Protein AF-A0A6A4H9N9-F1 (afdb_monomer_lite)

Radius of gyration: 48.62 Å; chains: 1; bounding box: 112×79×121 Å

Foldseek 3Di:
DLVVVQVVQAFPFDDPPVSVVVNVVCLQVVLVVVLVVLLVLLVLLLLLLLLLLVQVDDDPPVVNCLSPDDLDPVSLVVVVPPPPDDPSCVVSSVSSVLSVVSVCVSVVVPCLKDWFFRDWDWDWDWDQDFDLLPDDLVCLVVCCVPPDDDDDDDDDDDPDDPDDDPPPDLWPKAWFKAKDWDFPQPDPVCNFFTWIKIKIKGWAFDKCVVVVVPVPSPDDDDCVVTDIDIDMDIAFDFDKDWDWDQDPNDIDIFIDTPDTDGGDRLGDDPCQPPPDDSVNSNSSVVVSLSVVLCQARHFTWIQGVVVLDIDTGSYNVCVALQKDKDWDFDFDDDPPDDTDTHIMITIHTRVVCVRDSVVVSVRVSRVSVVVVSVPRNGIDTDTDTDRDPIIGIHRDPVVVCVSVVVSVVVSVVSSVSSVVSCVVVVHRSDPDPVVVVVSCVPRPVNVVCVVPVPPDPPPPQDQDDDPDDDDDGDRDDDDD

Sequence (480 aa):
MNHVVFSRIDGELTGSHTSQFWISTLKNVFPSAVVLELLVVLKCCLSQVALYRIRLGSYPISLVSLMTSEPSFRGTLSMLFKSSMRASILWFVLLAAITQAVTLTSIFIPGTLTVNQSPTVTTSLYIPTIDFNTVDPTTSSLITEDIWPSGGTNTTDSLLAFPLNSTDLPLNEYFFYNSSYAFTTPDENNPNVSLSTLDVIYMEGFNTTPAEALSLFSQYPDPTQYNPLGTHCE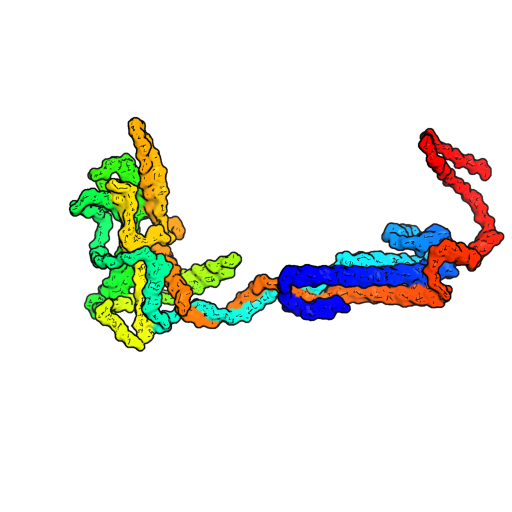YQNATYEATTIFSNNTQSSSTRVMQMTGSLPIGHDADGPHAGTNTTNMTLAFRSIAQAFSELLSGNAFFQANVSGLVTDSTQALNTPLFSLTSAIQNTTEPGESVTMNSVFFFGLSPSLAGNLSPGVQSLLGNVTLAFVSQQMGSTLANVTMTPNSTQYQYRARKLGLIYGIVFGVSLVLVLYGLMCLWKNGSTAVFDLEHIVEMTSASKGLHESAVHPRFGSTPVKGVMFSDRVFTSAVKLDVNR

Structure (mmCIF, N/CA/C/O backbone):
data_AF-A0A6A4H9N9-F1
#
_entry.id   AF-A0A6A4H9N9-F1
#
loop_
_atom_site.group_PDB
_atom_site.id
_atom_site.type_symbol
_atom_site.label_atom_id
_atom_site.label_alt_id
_atom_site.label_comp_id
_atom_site.label_asym_id
_atom_site.label_entity_id
_atom_site.label_seq_id
_atom_site.pdbx_PDB_ins_code
_atom_site.Cartn_x
_atom_site.Cartn_y
_atom_site.Cartn_z
_atom_site.occupancy
_atom_site.B_iso_or_equiv
_atom_site.auth_seq_id
_atom_site.auth_comp_id
_atom_site.auth_asym_id
_atom_site.auth_atom_id
_atom_site.pdbx_PDB_model_num
ATOM 1 N N . MET A 1 1 ? 19.222 -5.655 -33.738 1.00 65.75 1 MET A N 1
ATOM 2 C CA . MET A 1 1 ? 19.316 -6.442 -32.488 1.00 65.75 1 MET A CA 1
ATOM 3 C C . MET A 1 1 ? 18.515 -5.815 -31.342 1.00 65.75 1 MET A C 1
ATOM 5 O O . MET A 1 1 ? 17.566 -6.453 -30.912 1.00 65.75 1 MET A O 1
ATOM 9 N N . ASN A 1 2 ? 18.771 -4.560 -30.932 1.00 73.75 2 ASN A N 1
ATOM 10 C CA . ASN A 1 2 ? 18.001 -3.888 -29.858 1.00 73.75 2 ASN A CA 1
ATOM 11 C C . ASN A 1 2 ? 16.471 -3.903 -30.044 1.00 73.75 2 ASN A C 1
ATOM 13 O O . ASN A 1 2 ? 15.745 -4.137 -29.089 1.00 73.75 2 ASN A O 1
ATOM 17 N N . HIS A 1 3 ? 15.966 -3.724 -31.269 1.00 78.38 3 HIS A N 1
ATOM 18 C CA . HIS A 1 3 ? 14.525 -3.810 -31.555 1.00 78.38 3 HIS A CA 1
ATOM 19 C C . HIS A 1 3 ? 13.918 -5.176 -31.219 1.00 78.38 3 HIS A C 1
ATOM 21 O O . HIS A 1 3 ? 12.816 -5.245 -30.691 1.00 78.38 3 HIS A O 1
ATOM 27 N N . VAL A 1 4 ? 14.634 -6.257 -31.527 1.00 82.88 4 VAL A N 1
ATOM 28 C CA . VAL A 1 4 ? 14.155 -7.629 -31.311 1.00 82.88 4 VAL A CA 1
ATOM 29 C C . VAL A 1 4 ? 14.134 -7.939 -29.818 1.00 82.88 4 VAL A C 1
ATOM 31 O O . VAL A 1 4 ? 13.178 -8.520 -29.325 1.00 82.88 4 VAL A O 1
ATOM 34 N N . VAL A 1 5 ? 15.153 -7.485 -29.084 1.00 85.19 5 VAL A N 1
ATOM 35 C CA . VAL A 1 5 ? 15.208 -7.650 -27.627 1.00 85.19 5 VAL A CA 1
ATOM 36 C C . VAL A 1 5 ? 14.118 -6.818 -26.948 1.00 85.19 5 VAL A C 1
ATOM 38 O O . VAL A 1 5 ? 13.374 -7.354 -26.140 1.00 85.19 5 VAL A O 1
ATOM 41 N N . PHE A 1 6 ? 13.968 -5.538 -27.309 1.00 88.00 6 PHE A N 1
ATOM 42 C CA . PHE A 1 6 ? 12.992 -4.646 -26.670 1.00 88.00 6 PHE A CA 1
ATOM 43 C C . PHE A 1 6 ? 11.538 -4.951 -27.022 1.00 88.00 6 PHE A C 1
ATOM 45 O O . PHE A 1 6 ? 10.676 -4.763 -26.177 1.00 88.00 6 PHE A O 1
ATOM 52 N N . SER A 1 7 ? 11.260 -5.442 -28.231 1.00 87.94 7 SER A N 1
ATOM 53 C CA . SER A 1 7 ? 9.914 -5.922 -28.577 1.00 87.94 7 SER A CA 1
ATOM 54 C C . SER A 1 7 ? 9.555 -7.217 -27.856 1.00 87.94 7 SER A C 1
ATOM 56 O O . SER A 1 7 ? 8.387 -7.435 -27.568 1.00 87.94 7 SER A O 1
ATOM 58 N N . ARG A 1 8 ? 10.543 -8.062 -27.534 1.00 90.44 8 ARG A N 1
ATOM 59 C CA . ARG A 1 8 ? 10.309 -9.308 -26.797 1.00 90.44 8 ARG A CA 1
ATOM 60 C C . ARG A 1 8 ? 9.951 -9.074 -25.329 1.00 90.44 8 ARG A C 1
ATOM 62 O O . ARG A 1 8 ? 9.201 -9.867 -24.784 1.00 90.44 8 ARG A O 1
ATOM 69 N N . ILE A 1 9 ? 10.471 -8.006 -24.726 1.00 90.62 9 ILE A N 1
ATOM 70 C CA . ILE A 1 9 ? 10.197 -7.630 -23.328 1.00 90.62 9 ILE A CA 1
ATOM 71 C C . ILE A 1 9 ? 9.062 -6.600 -23.192 1.00 90.62 9 ILE A C 1
ATOM 73 O O . ILE A 1 9 ? 8.818 -6.099 -22.099 1.00 90.62 9 ILE A O 1
ATOM 77 N N . ASP A 1 10 ? 8.405 -6.213 -24.289 1.00 91.62 10 ASP A N 1
ATOM 78 C CA . ASP A 1 10 ? 7.297 -5.254 -24.243 1.00 91.62 10 ASP A CA 1
ATOM 79 C C . ASP A 1 10 ? 6.091 -5.871 -23.528 1.00 91.62 10 ASP A C 1
ATOM 81 O O . ASP A 1 10 ? 5.635 -6.955 -23.888 1.00 91.62 10 ASP A O 1
ATOM 85 N N . GLY A 1 11 ? 5.588 -5.191 -22.499 1.00 87.75 11 GLY A N 1
ATOM 86 C CA . GLY A 1 11 ? 4.530 -5.701 -21.628 1.00 87.75 11 GLY A CA 1
ATOM 87 C C . GLY A 1 11 ? 5.000 -6.682 -20.549 1.00 87.75 11 GLY A C 1
ATOM 88 O O . GLY A 1 11 ? 4.191 -7.069 -19.708 1.00 87.75 11 GLY A O 1
ATOM 89 N N . GLU A 1 12 ? 6.283 -7.059 -20.510 1.00 89.38 12 GLU A N 1
ATOM 90 C CA . GLU A 1 12 ? 6.807 -7.833 -19.384 1.00 89.38 12 GLU A CA 1
ATOM 91 C C . GLU A 1 12 ? 6.913 -6.954 -18.131 1.00 89.38 12 GLU A C 1
ATOM 93 O O . GLU A 1 12 ? 7.288 -5.772 -18.180 1.00 89.38 12 GLU A O 1
ATOM 98 N N . LEU A 1 13 ? 6.590 -7.554 -16.983 1.00 88.62 13 LEU A N 1
ATOM 99 C CA . LEU A 1 13 ? 6.787 -6.936 -15.679 1.00 88.62 13 LEU A CA 1
ATOM 100 C C . LEU A 1 13 ? 8.275 -6.648 -15.485 1.00 88.62 13 LEU A C 1
ATOM 102 O O . LEU A 1 13 ? 9.133 -7.486 -15.769 1.00 88.62 13 LEU A O 1
ATOM 106 N N . THR A 1 14 ? 8.595 -5.466 -14.968 1.00 84.69 14 THR A N 1
ATOM 107 C CA . THR A 1 14 ? 9.960 -5.159 -14.548 1.00 84.69 14 THR A CA 1
ATOM 108 C C . THR A 1 14 ? 10.334 -6.128 -13.437 1.00 84.69 14 THR A C 1
ATOM 110 O O . THR A 1 14 ? 9.814 -6.023 -12.325 1.00 84.69 14 THR A O 1
ATOM 113 N N . GLY A 1 15 ? 11.204 -7.086 -13.753 1.00 78.69 15 GLY A N 1
ATOM 114 C CA . GLY A 1 15 ? 11.695 -8.070 -12.799 1.00 78.69 15 GLY A CA 1
ATOM 115 C C . GLY A 1 15 ? 12.531 -7.440 -11.682 1.00 78.69 15 GLY A C 1
ATOM 116 O O . GLY A 1 15 ? 12.547 -6.221 -11.475 1.00 78.69 15 GLY A O 1
ATOM 117 N N . SER A 1 16 ? 13.280 -8.284 -10.969 1.00 74.88 16 SER A N 1
ATOM 118 C CA . SER A 1 16 ? 14.186 -7.855 -9.897 1.00 74.88 16 SER A CA 1
ATOM 119 C C . SER A 1 16 ? 15.139 -6.739 -10.350 1.00 74.88 16 SER A C 1
ATOM 121 O O . SER A 1 16 ? 15.468 -6.629 -11.537 1.00 74.88 16 SER A O 1
ATOM 123 N N . HIS A 1 17 ? 15.635 -5.934 -9.404 1.00 73.56 17 HIS A N 1
ATOM 124 C CA . HIS A 1 17 ? 16.568 -4.824 -9.662 1.00 73.56 17 HIS A CA 1
ATOM 125 C C . HIS A 1 17 ? 17.727 -5.191 -10.611 1.00 73.56 17 HIS A C 1
ATOM 127 O O . HIS A 1 17 ? 18.136 -4.380 -11.442 1.00 73.56 17 HIS A O 1
ATOM 133 N N . THR A 1 18 ? 18.221 -6.430 -10.543 1.00 73.00 18 THR A N 1
ATOM 134 C CA . THR A 1 18 ? 19.297 -6.943 -11.400 1.00 73.00 18 THR A CA 1
ATOM 135 C C . THR A 1 18 ? 18.906 -6.986 -12.880 1.00 73.00 18 THR A C 1
ATOM 137 O O . THR A 1 18 ? 19.700 -6.600 -13.735 1.00 73.00 18 THR A O 1
ATOM 140 N N . SER A 1 19 ? 17.679 -7.406 -13.201 1.00 80.75 19 SER A N 1
ATOM 141 C CA . SER A 1 19 ? 17.185 -7.429 -14.586 1.00 80.75 19 SER A CA 1
ATOM 142 C C . SER A 1 19 ? 17.073 -6.015 -15.166 1.00 80.75 19 SER A C 1
ATOM 144 O O . SER A 1 19 ? 17.512 -5.758 -16.289 1.00 80.75 19 SER A O 1
ATOM 146 N N . GLN A 1 20 ? 16.600 -5.064 -14.355 1.00 83.44 20 GLN A N 1
ATOM 147 C CA . GLN A 1 20 ? 16.453 -3.666 -14.754 1.00 83.44 20 GLN A CA 1
ATOM 148 C C . GLN A 1 20 ? 17.805 -3.007 -15.040 1.00 83.44 20 GLN A C 1
ATOM 150 O O . GLN A 1 20 ? 17.938 -2.271 -16.022 1.00 83.44 20 GLN A O 1
ATOM 155 N N . PHE A 1 21 ? 18.822 -3.311 -14.228 1.00 86.25 21 PHE A N 1
ATOM 156 C CA . PHE A 1 21 ? 20.182 -2.816 -14.426 1.00 86.25 21 PHE A CA 1
ATOM 157 C C . PHE A 1 21 ? 20.764 -3.253 -15.775 1.00 86.25 21 PHE A C 1
ATOM 159 O O . PHE A 1 21 ? 21.259 -2.418 -16.538 1.00 86.25 21 PHE A O 1
ATOM 166 N N . TRP A 1 22 ? 20.671 -4.544 -16.106 1.00 87.19 22 TRP A N 1
ATOM 167 C CA . TRP A 1 22 ? 21.213 -5.063 -17.363 1.00 87.19 22 TRP A CA 1
ATOM 168 C C . TRP A 1 22 ? 20.462 -4.536 -18.582 1.00 87.19 22 TRP A C 1
ATOM 170 O O . TRP A 1 22 ? 21.094 -4.153 -19.566 1.00 87.19 22 TRP A O 1
ATOM 180 N N . ILE A 1 23 ? 19.134 -4.430 -18.503 1.00 85.81 23 ILE A N 1
ATOM 181 C CA . ILE A 1 23 ? 18.314 -3.863 -19.582 1.00 85.81 23 ILE A CA 1
ATOM 182 C C . ILE A 1 23 ? 18.667 -2.385 -19.814 1.00 85.81 23 ILE A C 1
ATOM 184 O O . ILE A 1 23 ? 18.830 -1.958 -20.960 1.00 85.81 23 ILE A O 1
ATOM 188 N N . SER A 1 24 ? 18.859 -1.610 -18.742 1.00 83.88 24 SER A N 1
ATOM 189 C CA . SER A 1 24 ? 19.297 -0.211 -18.827 1.00 83.88 24 SER A CA 1
ATOM 190 C C . SER A 1 24 ? 20.710 -0.080 -19.408 1.00 83.88 24 SER A C 1
ATOM 192 O O . SER A 1 24 ? 20.963 0.758 -20.273 1.00 83.88 24 SER A O 1
ATOM 194 N N . THR A 1 25 ? 21.625 -0.960 -19.001 1.00 85.69 25 THR A N 1
ATOM 195 C CA . THR A 1 25 ? 23.009 -0.966 -19.493 1.00 85.69 25 THR A CA 1
ATOM 196 C C . THR A 1 25 ? 23.066 -1.304 -20.984 1.00 85.69 25 THR A C 1
ATOM 198 O O . THR A 1 25 ? 23.656 -0.559 -21.769 1.00 85.69 25 THR A O 1
ATOM 201 N N . LEU A 1 26 ? 22.386 -2.373 -21.415 1.00 83.94 26 LEU A N 1
ATOM 202 C CA . LEU A 1 26 ? 22.325 -2.789 -22.822 1.00 83.94 26 LEU A CA 1
ATOM 203 C C . LEU A 1 26 ? 21.722 -1.708 -23.727 1.00 83.94 26 LEU A C 1
ATOM 205 O O . LEU A 1 26 ? 22.189 -1.502 -24.852 1.00 83.94 26 LEU A O 1
ATOM 209 N N . LYS A 1 27 ? 20.731 -0.967 -23.219 1.00 81.88 27 LYS A N 1
ATOM 210 C CA . LYS A 1 27 ? 20.112 0.165 -23.917 1.00 81.88 27 LYS A CA 1
ATOM 211 C C . LYS A 1 27 ? 21.098 1.284 -24.252 1.00 81.88 27 LYS A C 1
ATOM 213 O O . LYS A 1 27 ? 20.899 1.935 -25.273 1.00 81.88 27 LYS A O 1
ATOM 218 N N . ASN A 1 28 ? 22.159 1.465 -23.468 1.00 83.62 28 ASN A N 1
ATOM 219 C CA . ASN A 1 28 ? 23.146 2.528 -23.677 1.00 83.62 28 ASN A CA 1
ATOM 220 C C . ASN A 1 28 ? 24.393 2.042 -24.433 1.00 83.62 28 ASN A C 1
ATOM 222 O O . ASN A 1 28 ? 24.915 2.754 -25.293 1.00 83.62 28 ASN A O 1
ATOM 226 N N . VAL A 1 29 ? 24.859 0.821 -24.155 1.00 85.81 29 VAL A N 1
ATOM 227 C CA . VAL A 1 29 ? 26.098 0.284 -24.745 1.00 85.81 29 VAL A CA 1
ATOM 228 C C . VAL A 1 29 ? 25.936 0.012 -26.241 1.00 85.81 29 VAL A C 1
ATOM 230 O O . VAL A 1 29 ? 26.771 0.438 -27.037 1.00 85.81 29 VAL A O 1
ATOM 233 N N . PHE A 1 30 ? 24.851 -0.655 -26.648 1.00 83.56 30 PHE A N 1
ATOM 234 C CA . PHE A 1 30 ? 24.692 -1.080 -28.041 1.00 83.56 30 PHE A CA 1
ATOM 235 C C . PHE A 1 30 ? 24.594 0.100 -29.025 1.00 83.56 30 PHE A C 1
ATOM 237 O O . PHE A 1 30 ? 25.316 0.098 -30.022 1.00 83.56 30 PHE A O 1
ATOM 244 N N . PRO A 1 31 ? 23.783 1.148 -28.772 1.00 82.12 31 PRO A N 1
ATOM 245 C CA . PRO A 1 31 ? 23.776 2.308 -29.654 1.00 82.12 31 PRO A CA 1
ATOM 246 C C . PRO A 1 31 ? 25.109 3.049 -29.695 1.00 82.12 31 PRO A C 1
ATOM 248 O O . PRO A 1 31 ? 25.489 3.537 -30.753 1.00 82.12 31 PRO A O 1
ATOM 251 N N . SER A 1 32 ? 25.836 3.101 -28.577 1.00 84.81 32 SER A N 1
ATOM 252 C CA . SER A 1 32 ? 27.155 3.737 -28.528 1.00 84.81 32 SER A CA 1
ATOM 253 C C . SER A 1 32 ? 28.155 3.027 -29.444 1.00 84.81 32 SER A C 1
ATOM 255 O O . SER A 1 32 ? 28.879 3.693 -30.180 1.00 84.81 32 SER A O 1
ATOM 257 N N . ALA A 1 33 ? 28.145 1.690 -29.466 1.00 88.00 33 ALA A N 1
ATOM 258 C CA . ALA A 1 33 ? 28.975 0.902 -30.377 1.00 88.00 33 ALA A CA 1
ATOM 259 C C . ALA A 1 33 ? 28.616 1.158 -31.852 1.00 88.00 33 ALA A C 1
ATOM 261 O O . ALA A 1 33 ? 29.497 1.434 -32.662 1.00 88.00 33 ALA A O 1
ATOM 262 N N . VAL A 1 34 ? 27.322 1.164 -32.191 1.00 86.00 34 VAL A N 1
ATOM 263 C CA . VAL A 1 34 ? 26.857 1.439 -33.565 1.00 86.00 34 VAL A CA 1
ATOM 264 C C . VAL A 1 34 ? 27.219 2.858 -34.011 1.00 86.00 34 VAL A C 1
ATOM 266 O O . VAL A 1 34 ? 27.652 3.061 -35.143 1.00 86.00 34 VAL A O 1
ATOM 269 N N . VAL A 1 35 ? 27.069 3.853 -33.132 1.00 87.00 35 VAL A N 1
ATOM 270 C CA . VAL A 1 35 ? 27.460 5.241 -33.421 1.00 87.00 35 VAL A CA 1
ATOM 271 C C . VAL A 1 35 ? 28.970 5.346 -33.631 1.00 87.00 35 VAL A C 1
ATOM 273 O O . VAL A 1 35 ? 29.395 6.052 -34.542 1.00 87.00 35 VAL A O 1
ATOM 276 N N . LEU A 1 36 ? 29.779 4.632 -32.842 1.00 88.94 36 LEU A N 1
ATOM 277 C CA . LEU A 1 36 ? 31.233 4.588 -33.005 1.00 88.94 36 LEU A CA 1
ATOM 278 C C . LEU A 1 36 ? 31.627 4.009 -34.373 1.00 88.94 36 LEU A C 1
ATOM 280 O O . LEU A 1 36 ? 32.408 4.629 -35.092 1.00 88.94 36 LEU A O 1
ATOM 284 N N . GLU A 1 37 ? 31.056 2.867 -34.762 1.00 90.44 37 GLU A N 1
ATOM 285 C CA . GLU A 1 37 ? 31.298 2.259 -36.077 1.00 90.44 37 GLU A CA 1
ATOM 286 C C . GLU A 1 37 ? 30.884 3.195 -37.219 1.00 90.44 37 GLU A C 1
ATOM 288 O O . GLU A 1 37 ? 31.652 3.430 -38.156 1.00 90.44 37 GLU A O 1
ATOM 293 N N . LEU A 1 38 ? 29.697 3.799 -37.116 1.00 89.12 38 LEU A N 1
ATOM 294 C CA . LEU A 1 38 ? 29.191 4.740 -38.111 1.00 89.12 38 LEU A CA 1
ATOM 295 C C . LEU A 1 38 ? 30.097 5.971 -38.242 1.00 89.12 38 LEU A C 1
ATOM 297 O O . LEU A 1 38 ? 30.349 6.446 -39.348 1.00 89.12 38 LEU A O 1
ATOM 301 N N . LEU A 1 39 ? 30.620 6.471 -37.124 1.00 88.31 39 LEU A N 1
ATOM 302 C CA . LEU A 1 39 ? 31.537 7.606 -37.081 1.00 88.31 39 LEU A CA 1
ATOM 303 C C . LEU A 1 39 ? 32.860 7.283 -37.778 1.00 88.31 39 LEU A C 1
ATOM 305 O O . LEU A 1 39 ? 33.341 8.106 -38.558 1.00 88.31 39 LEU A O 1
ATOM 309 N N . VAL A 1 40 ? 33.423 6.092 -37.553 1.00 90.69 40 VAL A N 1
ATOM 310 C CA . VAL A 1 40 ? 34.634 5.633 -38.253 1.00 90.69 40 VAL A CA 1
ATOM 311 C C . VAL A 1 40 ? 34.400 5.623 -39.765 1.00 90.69 40 VAL A C 1
ATOM 313 O O . VAL A 1 40 ? 35.173 6.224 -40.512 1.00 90.69 40 VAL A O 1
ATOM 316 N N . VAL A 1 41 ? 33.289 5.036 -40.220 1.00 91.25 41 VAL A N 1
ATOM 317 C CA . VAL A 1 41 ? 32.941 4.977 -41.648 1.00 91.25 41 VAL A CA 1
ATOM 318 C C . VAL A 1 41 ? 32.738 6.375 -42.242 1.00 91.25 41 VAL A C 1
ATOM 320 O O . VAL A 1 41 ? 33.252 6.672 -43.324 1.00 91.25 41 VAL A O 1
ATOM 323 N N . LEU A 1 42 ? 32.025 7.262 -41.541 1.00 88.69 42 LEU A N 1
ATOM 324 C CA . LEU A 1 42 ? 31.789 8.635 -41.992 1.00 88.69 42 LEU A CA 1
ATOM 325 C C . LEU A 1 42 ? 33.084 9.448 -42.065 1.00 88.69 42 LEU A C 1
ATOM 327 O O . LEU A 1 42 ? 33.268 10.191 -43.029 1.00 88.69 42 LEU A O 1
ATOM 331 N N . LYS A 1 43 ? 34.010 9.269 -41.113 1.00 88.81 43 LYS A N 1
ATOM 332 C CA . LYS A 1 43 ? 35.347 9.881 -41.163 1.00 88.81 43 LYS A CA 1
ATOM 333 C C . LYS A 1 43 ? 36.122 9.413 -42.393 1.00 88.81 43 LYS A C 1
ATOM 335 O O . LYS A 1 43 ? 36.651 10.249 -43.121 1.00 88.81 43 LYS A O 1
ATOM 340 N N . CYS A 1 44 ? 36.128 8.110 -42.682 1.00 89.50 44 CYS A N 1
ATOM 341 C CA . CYS A 1 44 ? 36.752 7.585 -43.897 1.00 89.50 44 CYS A CA 1
ATOM 342 C C . CYS A 1 44 ? 36.134 8.201 -45.163 1.00 89.50 44 CYS A C 1
ATOM 344 O O . CYS A 1 44 ? 36.866 8.624 -46.057 1.00 89.50 44 CYS A O 1
ATOM 346 N N . CYS A 1 45 ? 34.804 8.313 -45.227 1.00 90.00 45 CYS A N 1
ATOM 347 C CA . CYS A 1 45 ? 34.113 8.942 -46.354 1.00 90.00 45 CYS A CA 1
ATOM 348 C C . CYS A 1 45 ? 34.482 10.426 -46.496 1.00 90.00 45 CYS A C 1
ATOM 350 O O . CYS A 1 45 ? 34.773 10.876 -47.603 1.00 90.00 45 CYS A O 1
ATOM 352 N N . LEU A 1 46 ? 34.524 11.177 -45.391 1.00 88.69 46 LEU A N 1
ATOM 353 C CA . LEU A 1 46 ? 34.906 12.590 -45.376 1.00 88.69 46 LEU A CA 1
ATOM 354 C C . LEU A 1 46 ? 36.318 12.794 -45.941 1.00 88.69 46 LEU A C 1
ATOM 356 O O . LEU A 1 46 ? 36.510 13.676 -46.778 1.00 88.69 46 LEU A O 1
ATOM 360 N N . SER A 1 47 ? 37.268 11.930 -45.571 1.00 89.88 47 SER A N 1
ATOM 361 C CA . SER A 1 47 ? 38.630 11.931 -46.116 1.00 89.88 47 SER A CA 1
ATOM 362 C C . SER A 1 47 ? 38.658 11.714 -47.632 1.00 89.88 47 SER A C 1
ATOM 364 O O . SER A 1 47 ? 39.333 12.457 -48.348 1.00 89.88 47 SER A O 1
ATOM 366 N N . GLN A 1 48 ? 37.878 10.757 -48.155 1.00 91.25 48 GLN A N 1
ATOM 367 C CA . GLN A 1 48 ? 37.793 10.521 -49.606 1.00 91.25 48 GLN A CA 1
ATOM 368 C C . GLN A 1 48 ? 37.180 11.706 -50.354 1.00 91.25 48 GLN A C 1
ATOM 370 O O . GLN A 1 48 ? 37.623 12.058 -51.451 1.00 91.25 48 GLN A O 1
ATOM 375 N N . VAL A 1 49 ? 36.167 12.341 -49.763 1.00 89.75 49 VAL A N 1
ATOM 376 C CA . VAL A 1 49 ? 35.515 13.519 -50.341 1.00 89.75 49 VAL A CA 1
ATOM 377 C C . VAL A 1 49 ? 36.459 14.719 -50.353 1.00 89.75 49 VAL A C 1
ATOM 379 O O . VAL A 1 49 ? 36.529 15.411 -51.370 1.00 89.75 49 VAL A O 1
ATOM 382 N N . ALA A 1 50 ? 37.199 14.954 -49.267 1.00 89.44 50 ALA A N 1
ATOM 383 C CA . ALA A 1 50 ? 38.217 16.000 -49.199 1.00 89.44 50 ALA A CA 1
ATOM 384 C C . ALA A 1 50 ? 39.267 15.806 -50.297 1.00 89.44 50 ALA A C 1
ATOM 386 O O . ALA A 1 50 ? 39.507 16.720 -51.086 1.00 89.44 50 ALA A O 1
ATOM 387 N N . LEU A 1 51 ? 39.808 14.589 -50.414 1.00 88.69 51 LEU A N 1
ATOM 388 C CA . LEU A 1 51 ? 40.774 14.231 -51.448 1.00 88.69 51 LEU A CA 1
ATOM 389 C C . LEU A 1 51 ? 40.237 14.496 -52.862 1.00 88.69 51 LEU A C 1
ATOM 391 O O . LEU A 1 51 ? 40.890 15.154 -53.673 1.00 88.69 51 LEU A O 1
ATOM 395 N N . TYR A 1 52 ? 39.030 14.006 -53.149 1.00 89.50 52 TYR A N 1
ATOM 396 C CA . TYR A 1 52 ? 38.398 14.177 -54.456 1.00 89.50 52 TYR A CA 1
ATOM 397 C C . TYR A 1 52 ? 38.237 15.654 -54.818 1.00 89.50 52 TYR A C 1
ATOM 399 O O . TYR A 1 52 ? 38.505 16.061 -55.949 1.00 89.50 52 TYR A O 1
ATOM 407 N N . ARG A 1 53 ? 37.838 16.482 -53.844 1.00 87.19 53 ARG A N 1
ATOM 408 C CA . ARG A 1 53 ? 37.707 17.925 -54.048 1.00 87.19 53 ARG A CA 1
ATOM 409 C C . ARG A 1 53 ? 39.059 18.573 -54.301 1.00 87.19 53 ARG A C 1
ATOM 411 O O . ARG A 1 53 ? 39.167 19.272 -55.298 1.00 87.19 53 ARG A O 1
ATOM 418 N N . ILE A 1 54 ? 40.074 18.291 -53.484 1.00 86.38 54 ILE A N 1
ATOM 419 C CA . ILE A 1 54 ? 41.431 18.835 -53.657 1.00 86.38 54 ILE A CA 1
ATOM 420 C C . ILE A 1 54 ? 41.980 18.524 -55.059 1.00 86.38 54 ILE A C 1
ATOM 422 O O . ILE A 1 54 ? 42.583 19.391 -55.682 1.00 86.38 54 ILE A O 1
ATOM 426 N N . ARG A 1 55 ? 41.718 17.327 -55.602 1.00 85.06 55 ARG A N 1
ATOM 427 C CA . ARG A 1 55 ? 42.149 16.955 -56.962 1.00 85.06 55 ARG A CA 1
ATOM 428 C C . ARG A 1 55 ? 41.405 17.690 -58.080 1.00 85.06 55 ARG A C 1
ATOM 430 O O . ARG A 1 55 ? 41.962 17.879 -59.157 1.00 85.06 55 ARG A O 1
ATOM 437 N N . LEU A 1 56 ? 40.156 18.090 -57.851 1.00 85.00 56 LEU A N 1
ATOM 438 C CA . LEU A 1 56 ? 39.314 18.747 -58.854 1.00 85.00 56 LEU A CA 1
ATOM 439 C C . LEU A 1 56 ? 39.596 20.245 -59.037 1.00 85.00 56 LEU A C 1
ATOM 441 O O . LEU A 1 56 ? 39.129 20.818 -60.021 1.00 85.00 56 LEU A O 1
ATOM 445 N N . GLY A 1 57 ? 40.305 20.906 -58.117 1.00 82.88 57 GLY A N 1
ATOM 446 C CA . GLY A 1 57 ? 40.526 22.349 -58.217 1.00 82.88 57 GLY A CA 1
ATOM 447 C C . GLY A 1 57 ? 41.642 22.894 -57.332 1.00 82.88 57 GLY A C 1
ATOM 448 O O . GLY A 1 57 ? 42.071 22.267 -56.371 1.00 82.88 57 GLY A O 1
ATOM 449 N N . SER A 1 58 ? 42.096 24.105 -57.650 1.00 81.06 58 SER A N 1
ATOM 450 C CA . SER A 1 58 ? 43.108 24.819 -56.868 1.00 81.06 58 SER A CA 1
ATOM 451 C C . SER A 1 58 ? 42.462 25.510 -55.664 1.00 81.06 58 SER A C 1
ATOM 453 O O . SER A 1 58 ? 41.650 26.423 -55.828 1.00 81.06 58 SER A O 1
ATOM 455 N N . TYR A 1 59 ? 42.836 25.096 -54.453 1.00 83.19 59 TYR A N 1
ATOM 456 C CA . TYR A 1 59 ? 42.364 25.683 -53.196 1.00 83.19 59 TYR A CA 1
ATOM 457 C C . TYR A 1 59 ? 43.525 26.308 -52.412 1.00 83.19 59 TYR A C 1
ATOM 459 O O . TYR A 1 59 ? 44.653 25.822 -52.500 1.00 83.19 59 TYR A O 1
ATOM 467 N N . PRO A 1 60 ? 43.283 27.372 -51.621 1.00 83.94 60 PRO A N 1
ATOM 468 C CA . PRO A 1 60 ? 44.312 27.926 -50.749 1.00 83.94 60 PRO A CA 1
ATOM 469 C C . PRO A 1 60 ? 44.748 26.888 -49.704 1.00 83.94 60 PRO A C 1
ATOM 471 O O . PRO A 1 60 ? 43.917 26.149 -49.176 1.00 83.94 60 PRO A O 1
ATOM 474 N N . ILE A 1 61 ? 46.040 26.876 -49.357 1.00 80.81 61 ILE A N 1
ATOM 475 C CA . ILE A 1 61 ? 46.648 25.911 -48.416 1.00 80.81 61 ILE A CA 1
ATOM 476 C C . ILE A 1 61 ? 45.917 25.887 -47.066 1.00 80.81 61 ILE A C 1
ATOM 478 O O . ILE A 1 61 ? 45.746 24.827 -46.473 1.00 80.81 61 ILE A O 1
ATOM 482 N N . SER A 1 62 ? 45.412 27.034 -46.603 1.00 81.00 62 SER A N 1
ATOM 483 C CA . SER A 1 62 ? 44.620 27.118 -45.371 1.00 81.00 62 SER A CA 1
ATOM 484 C C . SER A 1 62 ? 43.304 26.339 -45.443 1.00 81.00 62 SER A C 1
ATOM 486 O O . SER A 1 62 ? 42.877 25.780 -44.439 1.00 81.00 62 SER A O 1
ATOM 488 N N . LEU A 1 63 ? 42.671 26.266 -46.616 1.00 82.81 63 LEU A N 1
ATOM 489 C CA . LEU A 1 63 ? 41.462 25.472 -46.822 1.00 82.81 63 LEU A CA 1
ATOM 490 C C . LEU A 1 63 ? 41.788 23.985 -46.943 1.00 82.81 63 LEU A C 1
ATOM 492 O O . LEU A 1 63 ? 41.057 23.177 -46.387 1.00 82.81 63 LEU A O 1
ATOM 496 N N . VAL A 1 64 ? 42.883 23.634 -47.622 1.00 85.19 64 VAL A N 1
ATOM 497 C CA . VAL A 1 64 ? 43.358 22.245 -47.701 1.00 85.19 64 VAL A CA 1
ATOM 498 C C . VAL A 1 64 ? 43.681 21.725 -46.303 1.00 85.19 64 VAL A C 1
ATOM 500 O O . VAL A 1 64 ? 43.124 20.714 -45.901 1.00 85.19 64 VAL A O 1
ATOM 503 N N . SER A 1 65 ? 44.467 22.475 -45.524 1.00 85.00 65 SER A N 1
ATOM 504 C CA . SER A 1 65 ? 44.787 22.153 -44.128 1.00 85.00 65 SER A CA 1
ATOM 505 C C . SER A 1 65 ? 43.528 21.975 -43.276 1.00 85.00 65 SER A C 1
ATOM 507 O O . SER A 1 65 ? 43.450 21.051 -42.470 1.00 85.00 65 SER A O 1
ATOM 509 N N . LEU A 1 66 ? 42.508 22.808 -43.495 1.00 82.38 66 LEU A N 1
ATOM 510 C CA . LEU A 1 66 ? 41.240 22.706 -42.780 1.00 82.38 66 LEU A CA 1
ATOM 511 C C . LEU A 1 66 ? 40.392 21.505 -43.246 1.00 82.38 66 LEU A C 1
ATOM 513 O O . LEU A 1 66 ? 39.734 20.881 -42.420 1.00 82.38 66 LEU A O 1
ATOM 517 N N . MET A 1 67 ? 40.427 21.140 -44.533 1.00 84.25 67 MET A N 1
ATOM 518 C CA . MET A 1 67 ? 39.767 19.940 -45.077 1.00 84.25 67 MET A CA 1
ATOM 519 C C . MET A 1 67 ? 40.437 18.635 -44.630 1.00 84.25 67 MET A C 1
ATOM 521 O O . MET A 1 67 ? 39.757 17.618 -44.527 1.00 84.25 67 MET A O 1
ATOM 525 N N . THR A 1 68 ? 41.747 18.660 -44.375 1.00 84.50 68 THR A N 1
ATOM 526 C CA . THR A 1 68 ? 42.513 17.512 -43.866 1.00 84.50 68 THR A CA 1
ATOM 527 C C . THR A 1 68 ? 42.533 17.434 -42.340 1.00 84.50 68 THR A C 1
ATOM 529 O O . THR A 1 68 ? 42.880 16.395 -41.789 1.00 84.50 68 THR A O 1
ATOM 532 N N . SER A 1 69 ? 42.194 18.524 -41.644 1.00 85.06 69 SER A N 1
ATOM 533 C CA . SER A 1 69 ? 42.108 18.542 -40.181 1.00 85.06 69 SER A CA 1
ATOM 534 C C . SER A 1 69 ? 40.887 17.777 -39.665 1.00 85.06 69 SER A C 1
ATOM 536 O O . SER A 1 69 ? 39.882 17.642 -40.365 1.00 85.06 69 SER A O 1
ATOM 538 N N . GLU A 1 70 ? 40.956 17.298 -38.420 1.00 81.88 70 GLU A N 1
ATOM 539 C CA . GLU A 1 70 ? 39.817 16.631 -37.793 1.00 81.88 70 GLU A CA 1
ATOM 540 C C . GLU A 1 70 ? 38.610 17.588 -37.741 1.00 81.88 70 GLU A C 1
ATOM 542 O O . GLU A 1 70 ? 38.748 18.734 -37.291 1.00 81.88 70 GLU A O 1
ATOM 547 N N . PRO A 1 71 ? 37.420 17.164 -38.212 1.00 79.00 71 PRO A N 1
ATOM 548 C CA . PRO A 1 71 ? 36.256 18.034 -38.248 1.00 79.00 71 PRO A CA 1
ATOM 549 C C . PRO A 1 71 ? 35.905 18.462 -36.825 1.00 79.00 71 PRO A C 1
ATOM 551 O O . PRO A 1 71 ? 35.450 17.657 -36.020 1.00 79.00 71 PRO A O 1
ATOM 554 N N . SER A 1 72 ? 36.084 19.744 -36.518 1.00 84.31 72 SER A N 1
ATOM 555 C CA . SER A 1 72 ? 35.620 20.350 -35.270 1.00 84.31 72 SER A CA 1
ATOM 556 C C . SER A 1 72 ? 34.393 21.216 -35.540 1.00 84.31 72 SER A C 1
ATOM 558 O O . SER A 1 72 ? 34.279 21.845 -36.598 1.00 84.31 72 SER A O 1
ATOM 560 N N . PHE A 1 73 ? 33.468 21.288 -34.580 1.00 78.44 73 PHE A N 1
ATOM 561 C CA . PHE A 1 73 ? 32.273 22.130 -34.705 1.00 78.44 73 PHE A CA 1
ATOM 562 C C . PHE A 1 73 ? 32.643 23.596 -34.976 1.00 78.44 73 PHE A C 1
ATOM 564 O O . PHE A 1 73 ? 32.124 24.216 -35.902 1.00 78.44 73 PHE A O 1
ATOM 571 N N . ARG A 1 74 ? 33.630 24.123 -34.237 1.00 83.56 74 ARG A N 1
ATOM 572 C CA . ARG A 1 74 ? 34.137 25.493 -34.408 1.00 83.56 74 ARG A CA 1
ATOM 573 C C . ARG A 1 74 ? 34.774 25.710 -35.783 1.00 83.56 74 ARG A C 1
ATOM 575 O O . ARG A 1 74 ? 34.529 26.746 -36.397 1.00 83.56 74 ARG A O 1
ATOM 582 N N . GLY A 1 75 ? 35.553 24.744 -36.278 1.00 79.00 75 GLY A N 1
ATOM 583 C CA . GLY A 1 75 ? 36.152 24.804 -37.614 1.00 79.00 75 GLY A CA 1
ATOM 584 C C . GLY A 1 75 ? 35.099 24.787 -38.723 1.00 79.00 75 GLY A C 1
ATOM 585 O O . GLY A 1 75 ? 35.146 25.607 -39.637 1.00 79.00 75 GLY A O 1
ATOM 586 N N . THR A 1 76 ? 34.091 23.925 -38.585 1.00 79.19 76 THR A N 1
ATOM 587 C CA . THR A 1 76 ? 32.971 23.794 -39.533 1.00 79.19 76 THR A CA 1
ATOM 588 C C . THR A 1 76 ? 32.120 25.067 -39.574 1.00 79.19 76 THR A C 1
ATOM 590 O O . THR A 1 76 ? 31.784 25.567 -40.646 1.00 79.19 76 THR A O 1
ATOM 593 N N . LEU A 1 77 ? 31.827 25.647 -38.407 1.00 80.25 77 LEU A N 1
ATOM 594 C CA . LEU A 1 77 ? 31.079 26.897 -38.296 1.00 80.25 77 LEU A CA 1
ATOM 595 C C . LEU A 1 77 ? 31.867 28.078 -38.881 1.00 80.25 77 LEU A C 1
ATOM 597 O O . LEU A 1 77 ? 31.321 28.893 -39.621 1.00 80.25 77 LEU A O 1
ATOM 601 N N . SER A 1 78 ? 33.175 28.142 -38.613 1.00 80.62 78 SER A N 1
ATOM 602 C CA . SER A 1 78 ? 34.052 29.163 -39.191 1.00 80.62 78 SER A CA 1
ATOM 603 C C . SER A 1 78 ? 34.128 29.068 -40.720 1.00 80.62 78 SER A C 1
ATOM 605 O O . SER A 1 78 ? 34.154 30.109 -41.379 1.00 80.62 78 SER A O 1
ATOM 607 N N . MET A 1 79 ? 34.095 27.855 -41.293 1.00 74.12 79 MET A N 1
ATOM 608 C CA . MET A 1 79 ? 33.994 27.666 -42.747 1.00 74.12 79 MET A CA 1
ATOM 609 C C . MET A 1 79 ? 32.688 28.234 -43.319 1.00 74.12 79 MET A C 1
ATOM 611 O O . MET A 1 79 ? 32.727 28.872 -44.368 1.00 74.12 79 MET A O 1
ATOM 615 N N . LEU A 1 80 ? 31.551 28.036 -42.639 1.00 76.50 80 LEU A N 1
ATOM 616 C CA . LEU A 1 80 ? 30.241 28.521 -43.101 1.00 76.50 80 LEU A CA 1
ATOM 617 C C . LEU A 1 80 ? 30.159 30.048 -43.152 1.00 76.50 80 LEU A C 1
ATOM 619 O O . LEU A 1 80 ? 29.603 30.601 -44.097 1.00 76.50 80 LEU A O 1
ATOM 623 N N . PHE A 1 81 ? 30.725 30.733 -42.157 1.00 78.88 81 PHE A N 1
ATOM 624 C CA . PHE A 1 81 ? 30.633 32.193 -42.055 1.00 78.88 81 PHE A CA 1
ATOM 625 C C . PHE A 1 81 ? 31.664 32.953 -42.897 1.00 78.88 81 PHE A C 1
ATOM 627 O O . PHE A 1 81 ? 31.532 34.164 -43.085 1.00 78.88 81 PHE A O 1
ATOM 634 N N . LYS A 1 82 ? 32.684 32.282 -43.445 1.00 81.69 82 LYS A N 1
ATOM 635 C CA . LYS A 1 82 ? 33.672 32.928 -44.319 1.00 81.69 82 LYS A CA 1
ATOM 636 C C . LYS A 1 82 ? 33.077 33.074 -45.732 1.00 81.69 82 LYS A C 1
ATOM 638 O O . LYS A 1 82 ? 33.241 32.210 -46.590 1.00 81.69 82 LYS A O 1
ATOM 643 N N . SER A 1 83 ? 32.354 34.179 -45.945 1.00 45.19 83 SER A N 1
ATOM 644 C CA . SER A 1 83 ? 31.296 34.409 -46.956 1.00 45.19 83 SER A CA 1
ATOM 645 C C . SER A 1 83 ? 31.673 34.402 -48.456 1.00 45.19 83 SER A C 1
ATOM 647 O O . SER A 1 83 ? 30.949 34.965 -49.272 1.00 45.19 83 SER A O 1
ATOM 649 N N . SER A 1 84 ? 32.776 33.771 -48.862 1.00 64.88 84 SER A N 1
ATOM 650 C CA . SER A 1 84 ? 33.218 33.689 -50.271 1.00 64.88 84 SER A CA 1
ATOM 651 C C . SER A 1 84 ? 33.186 32.255 -50.833 1.00 64.88 84 SER A C 1
ATOM 653 O O . SER A 1 84 ? 33.588 31.993 -51.968 1.00 64.88 84 SER A O 1
ATOM 655 N N . MET A 1 85 ? 32.716 31.277 -50.053 1.00 56.28 85 MET A N 1
ATOM 656 C CA . MET A 1 85 ? 32.808 29.876 -50.457 1.00 56.28 85 MET A CA 1
ATOM 657 C C . MET A 1 85 ? 31.740 29.478 -51.485 1.00 56.28 85 MET A C 1
ATOM 659 O O . MET A 1 85 ? 30.543 29.453 -51.214 1.00 56.28 85 MET A O 1
ATOM 663 N N . ARG A 1 86 ? 32.221 29.124 -52.683 1.00 70.31 86 ARG A N 1
ATOM 664 C CA . ARG A 1 86 ? 31.462 28.538 -53.799 1.00 70.31 86 ARG A CA 1
ATOM 665 C C . ARG A 1 86 ? 30.681 27.294 -53.342 1.00 70.31 86 ARG A C 1
ATOM 667 O O . ARG A 1 86 ? 31.172 26.532 -52.509 1.00 70.31 86 ARG A O 1
ATOM 674 N N . ALA A 1 87 ? 29.543 27.013 -53.988 1.00 73.19 87 ALA A N 1
ATOM 675 C CA . ALA A 1 87 ? 28.682 25.836 -53.759 1.00 73.19 87 ALA A CA 1
ATOM 676 C C . ALA A 1 87 ? 29.435 24.486 -53.681 1.00 73.19 87 ALA A C 1
ATOM 678 O O . ALA A 1 87 ? 28.972 23.538 -53.053 1.00 73.19 87 ALA A O 1
ATOM 679 N N . SER A 1 88 ? 30.638 24.414 -54.259 1.00 70.19 88 SER A N 1
ATOM 680 C CA . SER A 1 88 ? 31.542 23.265 -54.175 1.00 70.19 88 SER A CA 1
ATOM 681 C C . SER A 1 88 ? 31.965 22.866 -52.751 1.00 70.19 88 SER A C 1
ATOM 683 O O . SER A 1 88 ? 32.314 21.702 -52.564 1.00 70.19 88 SER A O 1
ATOM 685 N N . ILE A 1 89 ? 31.987 23.782 -51.774 1.00 77.38 89 ILE A N 1
ATOM 686 C CA . ILE A 1 89 ? 32.426 23.491 -50.389 1.00 77.38 89 ILE A CA 1
ATOM 687 C C . ILE A 1 89 ? 31.232 23.180 -49.476 1.00 77.38 89 ILE A C 1
ATOM 689 O O . ILE A 1 89 ? 31.375 22.462 -48.488 1.00 77.38 89 ILE A O 1
ATOM 693 N N . LEU A 1 90 ? 30.031 23.622 -49.859 1.00 82.00 90 LEU A N 1
ATOM 694 C CA . LEU A 1 90 ? 28.796 23.402 -49.106 1.00 82.00 90 LEU A CA 1
ATOM 695 C C . LEU A 1 90 ? 28.535 21.911 -48.855 1.00 82.00 90 LEU A C 1
ATOM 697 O O . LEU A 1 90 ? 28.131 21.537 -47.761 1.00 82.00 90 LEU A O 1
ATOM 701 N N . TRP A 1 91 ? 28.854 21.050 -49.826 1.00 81.62 91 TRP A N 1
ATOM 702 C CA . TRP A 1 91 ? 28.708 19.601 -49.668 1.00 81.62 91 TRP A CA 1
ATOM 703 C C . TRP A 1 91 ? 29.664 19.000 -48.629 1.00 81.62 91 TRP A C 1
ATOM 705 O O . TRP A 1 91 ? 29.268 18.128 -47.862 1.00 81.62 91 TRP A O 1
ATOM 715 N N . PHE A 1 92 ? 30.910 19.482 -48.567 1.00 83.88 92 PHE A N 1
ATOM 716 C CA . PHE A 1 92 ? 31.878 19.040 -47.558 1.00 83.88 92 PHE A CA 1
ATOM 717 C C . PHE A 1 92 ? 31.444 19.475 -46.156 1.00 83.88 92 PHE A C 1
ATOM 719 O O . PHE A 1 92 ? 31.455 18.672 -45.227 1.00 83.88 92 PHE A O 1
ATOM 726 N N . VAL A 1 93 ? 30.989 20.725 -46.018 1.00 84.50 93 VAL A N 1
ATOM 727 C CA . VAL A 1 93 ? 30.486 21.241 -44.742 1.00 84.50 93 VAL A CA 1
ATOM 728 C C . VAL A 1 93 ? 29.222 20.501 -44.304 1.00 84.50 93 VAL A C 1
ATOM 730 O O . VAL A 1 93 ? 29.108 20.150 -43.135 1.00 84.50 93 VAL A O 1
ATOM 733 N N . LEU A 1 94 ? 28.305 20.194 -45.226 1.00 84.50 94 LEU A N 1
ATOM 734 C CA . LEU A 1 94 ? 27.126 19.380 -44.932 1.00 84.50 94 LEU A CA 1
ATOM 735 C C . LEU A 1 94 ? 27.527 17.994 -44.402 1.00 84.50 94 LEU A C 1
ATOM 737 O O . LEU A 1 94 ? 26.990 17.546 -43.394 1.00 84.50 94 LEU A O 1
ATOM 741 N N . LEU A 1 95 ? 28.514 17.347 -45.029 1.00 84.00 95 LEU A N 1
ATOM 742 C CA . LEU A 1 95 ? 29.027 16.041 -44.605 1.00 84.00 95 LEU A CA 1
ATOM 743 C C . LEU A 1 95 ? 29.668 16.104 -43.207 1.00 84.00 95 LEU A C 1
ATOM 745 O O . LEU A 1 95 ? 29.405 15.250 -42.359 1.00 84.00 95 LEU A O 1
ATOM 749 N N . ALA A 1 96 ? 30.460 17.147 -42.941 1.00 85.50 96 ALA A N 1
ATOM 750 C CA . ALA A 1 96 ? 31.062 17.394 -41.633 1.00 85.50 96 ALA A CA 1
ATOM 751 C C . ALA A 1 96 ? 29.997 17.678 -40.558 1.00 85.50 96 ALA A C 1
ATOM 753 O O . ALA A 1 96 ? 30.054 17.113 -39.467 1.00 85.50 96 ALA A O 1
ATOM 754 N N . ALA A 1 97 ? 28.986 18.489 -40.878 1.00 85.94 97 ALA A N 1
ATOM 755 C CA . ALA A 1 97 ? 27.875 18.802 -39.986 1.00 85.94 97 ALA A CA 1
ATOM 756 C C . ALA A 1 97 ? 27.039 17.559 -39.658 1.00 85.94 97 ALA A C 1
ATOM 758 O O . ALA A 1 97 ? 26.695 17.350 -38.499 1.00 85.94 97 ALA A O 1
ATOM 759 N N . ILE A 1 98 ? 26.765 16.694 -40.639 1.00 86.06 98 ILE A N 1
ATOM 760 C CA . ILE A 1 98 ? 26.067 15.425 -40.402 1.00 86.06 98 ILE A CA 1
ATOM 761 C C . ILE A 1 98 ? 26.914 14.495 -39.532 1.00 86.06 98 ILE A C 1
ATOM 763 O O . ILE A 1 98 ? 26.388 13.888 -38.606 1.00 86.06 98 ILE A O 1
ATOM 767 N N . THR A 1 99 ? 28.224 14.414 -39.774 1.00 85.56 99 THR A N 1
ATOM 768 C CA . THR A 1 99 ? 29.132 13.604 -38.942 1.00 85.56 99 THR A CA 1
ATOM 769 C C . THR A 1 99 ? 29.094 14.060 -37.476 1.00 85.56 99 THR A C 1
ATOM 771 O O . THR A 1 99 ? 29.063 13.229 -36.571 1.00 85.56 99 THR A O 1
ATOM 774 N N . GLN A 1 100 ? 29.005 15.373 -37.237 1.00 85.00 100 GLN A N 1
ATOM 775 C CA . GLN A 1 100 ? 28.803 15.954 -35.903 1.00 85.00 100 GLN A CA 1
ATOM 776 C C . GLN A 1 100 ? 27.370 15.776 -35.367 1.00 85.00 100 GLN A C 1
ATOM 778 O O . GLN A 1 100 ? 27.158 15.661 -34.168 1.00 85.00 100 GLN A O 1
ATOM 783 N N . ALA A 1 101 ? 26.352 15.723 -36.224 1.00 85.56 101 ALA A N 1
ATOM 784 C CA . ALA A 1 101 ? 24.991 15.419 -35.787 1.00 85.56 101 ALA A CA 1
ATOM 785 C C . ALA A 1 101 ? 24.870 13.960 -35.314 1.00 85.56 101 ALA A C 1
ATOM 787 O O . ALA A 1 101 ? 24.191 13.684 -34.329 1.00 85.56 101 ALA A O 1
ATOM 788 N N . VAL A 1 102 ? 25.575 13.028 -35.965 1.00 85.94 102 VAL A N 1
ATOM 789 C CA . VAL A 1 102 ? 25.616 11.611 -35.576 1.00 85.94 102 VAL A CA 1
ATOM 790 C C . VAL A 1 102 ? 26.227 11.428 -34.185 1.00 85.94 102 VAL A C 1
ATOM 792 O O . VAL A 1 102 ? 25.686 10.656 -33.396 1.00 85.94 102 VAL A O 1
ATOM 795 N N . THR A 1 103 ? 27.274 12.173 -33.815 1.00 83.12 103 THR A N 1
ATOM 796 C CA . THR A 1 103 ? 27.825 12.108 -32.445 1.00 83.12 103 THR A CA 1
ATOM 797 C C . THR A 1 103 ? 26.837 12.605 -31.397 1.00 83.12 103 THR A C 1
ATOM 799 O O . THR A 1 103 ? 26.786 12.050 -30.305 1.00 83.12 103 THR A O 1
ATOM 802 N N . LEU A 1 104 ? 26.008 13.598 -31.727 1.00 82.31 104 LEU A N 1
ATOM 803 C CA . LEU A 1 104 ? 24.955 14.083 -30.833 1.00 82.31 104 LEU A CA 1
ATOM 804 C C . LEU A 1 104 ? 23.805 13.082 -30.694 1.00 82.31 104 LEU A C 1
ATOM 806 O O . LEU A 1 104 ? 23.155 13.042 -29.650 1.00 82.31 104 LEU A O 1
ATOM 810 N N . THR A 1 105 ? 23.552 12.246 -31.706 1.00 78.81 105 THR A N 1
ATOM 811 C CA . THR A 1 105 ? 22.438 11.290 -31.642 1.00 78.81 105 THR A CA 1
ATOM 812 C C . THR A 1 105 ? 22.576 10.295 -30.498 1.00 78.81 105 THR A C 1
ATOM 814 O O . THR A 1 105 ? 21.541 9.918 -29.966 1.00 78.81 105 THR A O 1
ATOM 817 N N . SER A 1 106 ? 23.793 9.948 -30.052 1.00 72.44 106 SER A N 1
ATOM 818 C CA . SER A 1 106 ? 24.015 9.063 -28.894 1.00 72.44 106 SER A CA 1
ATOM 819 C C . SER A 1 106 ? 23.519 9.663 -27.573 1.00 72.44 106 SER A C 1
ATOM 821 O O . SER A 1 106 ? 23.038 8.930 -26.714 1.00 72.44 106 SER A O 1
ATOM 823 N N . ILE A 1 107 ? 23.565 10.993 -27.439 1.00 72.88 107 ILE A N 1
ATOM 824 C CA . ILE A 1 107 ? 23.060 11.739 -26.277 1.00 72.88 107 ILE A CA 1
ATOM 825 C C . ILE A 1 107 ? 21.532 11.824 -26.328 1.00 72.88 107 ILE A C 1
ATOM 827 O O . ILE A 1 107 ? 20.855 11.763 -25.304 1.00 72.88 107 ILE A O 1
ATOM 831 N N . PHE A 1 108 ? 20.979 11.952 -27.536 1.00 65.75 108 PHE A N 1
ATOM 832 C CA . PHE A 1 108 ? 19.556 12.188 -27.749 1.00 65.75 108 PHE A CA 1
ATOM 833 C C . PHE A 1 108 ? 18.721 10.931 -27.948 1.00 65.75 108 PHE A C 1
ATOM 835 O O . PHE A 1 108 ? 17.539 11.093 -28.228 1.00 65.75 108 PHE A O 1
ATOM 842 N N . ILE A 1 109 ? 19.264 9.713 -27.813 1.00 66.62 109 ILE A N 1
ATOM 843 C CA . ILE A 1 109 ? 18.475 8.474 -27.927 1.00 66.62 109 ILE A CA 1
ATOM 844 C C . ILE A 1 109 ? 17.464 8.460 -26.778 1.00 66.62 109 ILE A C 1
ATOM 846 O O . ILE A 1 109 ? 17.810 8.085 -25.655 1.00 66.62 109 ILE A O 1
ATOM 850 N N . PRO A 1 110 ? 16.205 8.874 -27.008 1.00 56.00 110 PRO A N 1
ATOM 851 C CA . PRO A 1 110 ? 15.242 8.978 -25.936 1.00 56.00 110 PRO A CA 1
ATOM 852 C C . PRO A 1 110 ? 14.933 7.560 -25.489 1.00 56.00 110 PRO A C 1
ATOM 854 O O . PRO A 1 110 ? 15.011 6.620 -26.284 1.00 56.00 110 PRO A O 1
ATOM 857 N N . GLY A 1 111 ? 14.544 7.400 -24.228 1.00 64.75 111 GLY A N 1
ATOM 858 C CA . GLY A 1 111 ? 14.190 6.099 -23.691 1.00 64.75 111 GLY A CA 1
ATOM 859 C C . GLY A 1 111 ? 13.084 5.422 -24.499 1.00 64.75 111 GLY A C 1
ATOM 860 O O . GLY A 1 111 ? 11.909 5.699 -24.305 1.00 64.75 111 GLY A O 1
ATOM 861 N N . THR A 1 112 ? 13.466 4.551 -25.430 1.00 76.62 112 THR A N 1
ATOM 862 C CA . THR A 1 112 ? 12.537 3.812 -26.299 1.00 76.62 112 THR A CA 1
ATOM 863 C C . THR A 1 112 ? 11.873 2.660 -25.575 1.00 76.62 112 THR A C 1
ATOM 865 O O . THR A 1 112 ? 10.783 2.239 -25.954 1.00 76.62 112 THR A O 1
ATOM 868 N N . LEU A 1 113 ? 12.521 2.241 -24.494 1.00 83.00 113 LEU A N 1
ATOM 869 C CA . LEU A 1 113 ? 11.945 1.531 -23.377 1.00 83.00 113 LEU A CA 1
ATOM 870 C C . LEU A 1 113 ? 11.648 2.544 -22.266 1.00 83.00 113 LEU A C 1
ATOM 872 O O . LEU A 1 113 ? 12.584 3.175 -21.746 1.00 83.00 113 LEU A O 1
ATOM 876 N N . THR A 1 114 ? 10.368 2.711 -21.943 1.00 87.19 114 THR A N 1
ATOM 877 C CA . THR A 1 114 ? 9.889 3.449 -20.769 1.00 87.19 114 THR A CA 1
ATOM 878 C C . THR A 1 114 ? 9.321 2.472 -19.755 1.00 87.19 114 THR A C 1
ATOM 880 O O . THR A 1 114 ? 8.771 1.440 -20.128 1.00 87.19 114 THR A O 1
ATOM 883 N N . VAL A 1 115 ? 9.457 2.798 -18.477 1.00 87.44 115 VAL A N 1
ATOM 884 C CA . VAL A 1 115 ? 8.860 2.031 -17.387 1.00 87.44 115 VAL A CA 1
ATOM 885 C C . VAL A 1 115 ? 7.549 2.720 -17.028 1.00 87.44 115 VAL A C 1
ATOM 887 O O . VAL A 1 115 ? 7.567 3.886 -16.639 1.00 87.44 115 VAL A O 1
ATOM 890 N N . ASN A 1 116 ? 6.426 2.029 -17.206 1.00 89.25 116 ASN A N 1
ATOM 891 C CA . ASN A 1 116 ? 5.103 2.535 -16.839 1.00 89.25 116 ASN A CA 1
ATOM 892 C C . ASN A 1 116 ? 4.523 1.695 -15.703 1.00 89.25 116 ASN A C 1
ATOM 894 O O . ASN A 1 116 ? 4.914 0.544 -15.522 1.00 89.25 116 ASN A O 1
ATOM 898 N N . GLN A 1 117 ? 3.556 2.244 -14.968 1.00 86.00 117 GLN A N 1
ATOM 899 C CA . GLN A 1 117 ? 2.749 1.431 -14.059 1.00 86.00 117 GLN A CA 1
ATOM 900 C C . GLN A 1 117 ? 2.026 0.330 -14.841 1.00 86.00 117 GLN A C 1
ATOM 902 O O . GLN A 1 117 ? 1.598 0.542 -15.983 1.00 86.00 117 GLN A O 1
ATOM 907 N N . SER A 1 118 ? 1.942 -0.852 -14.234 1.00 86.12 118 SER A N 1
ATOM 908 C CA . SER A 1 118 ? 1.178 -1.962 -14.798 1.00 86.12 118 SER A CA 1
ATOM 909 C C . SER A 1 118 ? -0.305 -1.575 -14.879 1.00 86.12 118 SER A C 1
ATOM 911 O O . SER A 1 118 ? -0.793 -0.847 -14.010 1.00 86.12 118 SER A O 1
ATOM 913 N N . PRO A 1 119 ? -1.034 -2.021 -15.913 1.00 86.06 119 PRO A N 1
ATOM 914 C CA . PRO A 1 119 ? -2.460 -1.761 -16.023 1.00 86.06 119 PRO A CA 1
ATOM 915 C C . PRO A 1 119 ? -3.201 -2.413 -14.854 1.00 86.06 119 PRO A C 1
ATOM 917 O O . PRO A 1 119 ? -2.768 -3.437 -14.323 1.00 86.06 119 PRO A O 1
ATOM 920 N N . THR A 1 120 ? -4.331 -1.827 -14.464 1.00 84.19 120 THR A N 1
ATOM 921 C CA . THR A 1 120 ? -5.223 -2.419 -13.465 1.00 84.19 120 THR A CA 1
ATOM 922 C C . THR A 1 120 ? -5.685 -3.793 -13.942 1.00 84.19 120 THR A C 1
ATOM 924 O O . THR A 1 120 ? -6.165 -3.941 -15.067 1.00 84.19 120 THR A O 1
ATOM 927 N N . VAL A 1 121 ? -5.539 -4.798 -13.083 1.00 85.69 121 VAL A N 1
ATOM 928 C CA . VAL A 1 121 ? -5.960 -6.173 -13.346 1.00 85.69 121 VAL A CA 1
ATOM 929 C C . VAL A 1 121 ? -7.189 -6.457 -12.496 1.00 85.69 121 VAL A C 1
ATOM 931 O O . VAL A 1 121 ? -7.203 -6.199 -11.294 1.00 85.69 121 VAL A O 1
ATOM 934 N N . THR A 1 122 ? -8.239 -6.975 -13.129 1.00 85.94 122 THR A N 1
ATOM 935 C CA . THR A 1 122 ? -9.402 -7.490 -12.401 1.00 85.94 122 THR A CA 1
ATOM 936 C C . THR A 1 122 ? -9.145 -8.950 -12.083 1.00 85.94 122 THR A C 1
ATOM 938 O O . THR A 1 122 ? -8.945 -9.751 -12.994 1.00 85.94 122 THR A O 1
ATOM 941 N N . THR A 1 123 ? -9.138 -9.296 -10.805 1.00 85.06 123 THR A N 1
ATOM 942 C CA . THR A 1 123 ? -8.957 -10.671 -10.339 1.00 85.06 123 THR A CA 1
ATOM 943 C C . THR A 1 123 ? -10.081 -11.042 -9.394 1.00 85.06 123 THR A C 1
ATOM 945 O O . THR A 1 123 ? -10.500 -10.226 -8.574 1.00 85.06 123 THR A O 1
ATOM 948 N N . SER A 1 124 ? -10.530 -12.286 -9.465 1.00 84.56 124 SER A N 1
ATOM 949 C CA . SER A 1 124 ? -11.469 -12.835 -8.499 1.00 84.56 124 SER A CA 1
ATOM 950 C C . SER A 1 124 ? -10.729 -13.176 -7.202 1.00 84.56 124 SER A C 1
ATOM 952 O O . SER A 1 124 ? -9.867 -14.057 -7.203 1.00 84.56 124 SER A O 1
ATOM 954 N N . LEU A 1 125 ? -11.042 -12.473 -6.116 1.00 78.25 125 LEU A N 1
ATOM 955 C CA . LEU A 1 125 ? -10.514 -12.742 -4.780 1.00 78.25 125 LEU A CA 1
ATOM 956 C C . LEU A 1 125 ? -11.635 -13.280 -3.893 1.00 78.25 125 LEU A C 1
ATOM 958 O O . LEU A 1 125 ? -12.774 -12.825 -3.975 1.00 78.25 125 LEU A O 1
ATOM 962 N N . TYR A 1 126 ? -11.302 -14.248 -3.044 1.00 74.44 126 TYR A N 1
ATOM 963 C CA . TYR A 1 126 ? -12.192 -14.688 -1.977 1.00 74.44 126 TYR A CA 1
ATOM 964 C C . TYR A 1 126 ? -12.168 -13.634 -0.873 1.00 74.44 126 TYR A C 1
ATOM 966 O O . TYR A 1 126 ? -11.150 -13.450 -0.208 1.00 74.44 126 TYR A O 1
ATOM 974 N N . ILE A 1 127 ? -13.275 -12.913 -0.719 1.00 64.56 127 ILE A N 1
ATOM 975 C CA . ILE A 1 127 ? -13.475 -11.964 0.370 1.00 64.56 127 ILE A CA 1
ATOM 976 C C . ILE A 1 127 ? -14.147 -12.727 1.516 1.00 64.56 127 ILE A C 1
ATOM 978 O O . ILE A 1 127 ? -15.155 -13.394 1.267 1.00 64.56 127 ILE A O 1
ATOM 982 N N . PRO A 1 128 ? -13.615 -12.668 2.749 1.00 59.94 128 PRO A N 1
ATOM 983 C CA . PRO A 1 128 ? -14.263 -13.261 3.915 1.00 59.94 128 PRO A CA 1
ATOM 984 C C . PRO A 1 128 ? -15.683 -12.709 4.079 1.00 59.94 128 PRO A C 1
ATOM 986 O O . PRO A 1 128 ? -15.886 -11.496 4.022 1.00 59.94 128 PRO A O 1
ATOM 989 N N . THR A 1 129 ? -16.666 -13.584 4.266 1.00 61.88 129 THR A N 1
ATOM 990 C CA . THR A 1 129 ? -18.076 -13.195 4.410 1.00 61.88 129 THR A CA 1
ATOM 991 C C . THR A 1 129 ? -18.785 -14.101 5.386 1.00 61.88 129 THR A C 1
ATOM 993 O O . THR A 1 129 ? -18.892 -15.297 5.118 1.00 61.88 129 THR A O 1
ATOM 996 N N . ILE A 1 130 ? -19.372 -13.528 6.434 1.00 62.34 130 ILE A N 1
ATOM 997 C CA . ILE A 1 130 ? -20.111 -14.321 7.409 1.00 62.34 130 ILE A CA 1
ATOM 998 C C . ILE A 1 130 ? -21.403 -14.855 6.789 1.00 62.34 130 ILE A C 1
ATOM 1000 O O . ILE A 1 130 ? -22.300 -14.088 6.442 1.00 62.34 130 ILE A O 1
ATOM 1004 N N . ASP A 1 131 ? -21.521 -16.179 6.732 1.00 64.38 131 ASP A N 1
ATOM 1005 C CA . ASP A 1 131 ? -22.810 -16.854 6.632 1.00 64.38 131 ASP A CA 1
ATOM 1006 C C . ASP A 1 131 ? -23.137 -17.498 7.981 1.00 64.38 131 ASP A C 1
ATOM 1008 O O . ASP A 1 131 ? -22.728 -18.628 8.261 1.00 64.38 131 ASP A O 1
ATOM 1012 N N . PHE A 1 132 ? -23.890 -16.774 8.816 1.00 60.41 132 PHE A N 1
ATOM 1013 C CA . PHE A 1 132 ? -24.309 -17.211 10.153 1.00 60.41 132 PHE A CA 1
ATOM 1014 C C . PHE A 1 132 ? -25.121 -18.517 10.154 1.00 60.41 132 PHE A C 1
ATOM 1016 O O . PHE A 1 132 ? -25.275 -19.131 11.206 1.00 60.41 132 PHE A O 1
ATOM 1023 N N . ASN A 1 133 ? -25.618 -18.980 9.001 1.00 59.16 133 ASN A N 1
ATOM 1024 C CA . ASN A 1 133 ? -26.273 -20.287 8.907 1.00 59.16 133 ASN A CA 1
ATOM 1025 C C . ASN A 1 133 ? -25.265 -21.449 8.938 1.00 59.16 133 ASN A C 1
ATOM 1027 O O . ASN A 1 133 ? -25.625 -22.569 9.301 1.00 59.16 133 ASN A O 1
ATOM 1031 N N . THR A 1 134 ? -24.013 -21.189 8.553 1.00 57.78 134 THR A N 1
ATOM 1032 C CA . THR A 1 134 ? -22.954 -22.202 8.383 1.00 57.78 134 THR A CA 1
ATOM 1033 C C . THR A 1 134 ? -21.936 -22.232 9.519 1.00 57.78 134 THR A C 1
ATOM 1035 O O . THR A 1 134 ? -21.158 -23.179 9.605 1.00 57.78 134 THR A O 1
ATOM 1038 N N . VAL A 1 135 ? -21.935 -21.216 10.384 1.00 57.88 135 VAL A N 1
ATOM 1039 C CA . VAL A 1 135 ? -21.006 -21.120 11.516 1.00 57.88 135 VAL A CA 1
ATOM 1040 C C . VAL A 1 135 ? -21.377 -22.169 12.558 1.00 57.88 135 VAL A C 1
ATOM 1042 O O . VAL A 1 135 ? -22.509 -22.188 13.041 1.00 57.88 135 VAL A O 1
ATOM 1045 N N . ASP A 1 136 ? -20.422 -23.033 12.907 1.00 57.94 136 ASP A N 1
ATOM 1046 C CA . ASP A 1 136 ? -20.583 -23.966 14.018 1.00 57.94 136 ASP A CA 1
ATOM 1047 C C . ASP A 1 136 ? -20.624 -23.158 15.327 1.00 57.94 136 ASP A C 1
ATOM 1049 O O . ASP A 1 136 ? -19.627 -22.517 15.677 1.00 57.94 136 ASP A O 1
ATOM 1053 N N . PRO A 1 137 ? -21.745 -23.168 16.065 1.00 54.53 137 PRO A N 1
ATOM 1054 C CA . PRO A 1 137 ? -21.900 -22.397 17.294 1.00 54.53 137 PRO A CA 1
ATOM 1055 C C . PRO A 1 137 ? -20.894 -22.782 18.387 1.00 54.53 137 PRO A C 1
ATOM 1057 O O . PRO A 1 137 ? -20.715 -22.027 19.334 1.00 54.53 137 PRO A O 1
ATOM 1060 N N . THR A 1 138 ? -20.205 -23.921 18.273 1.00 55.81 138 THR A N 1
ATOM 1061 C CA . THR A 1 138 ? -19.145 -24.301 19.217 1.00 55.81 138 THR A CA 1
ATOM 1062 C C . THR A 1 138 ? -17.841 -23.524 19.011 1.00 55.81 138 THR A C 1
ATOM 1064 O O . THR A 1 138 ? -17.058 -23.394 19.946 1.00 55.81 138 THR A O 1
ATOM 1067 N N . THR A 1 139 ? -17.615 -22.924 17.837 1.00 54.31 139 THR A N 1
ATOM 1068 C CA . THR A 1 139 ? -16.404 -22.121 17.574 1.00 54.31 139 THR A CA 1
ATOM 1069 C C . THR A 1 139 ? -16.357 -20.809 18.358 1.00 54.31 139 THR A C 1
ATOM 1071 O O . THR A 1 139 ? -15.277 -20.251 18.534 1.00 54.31 139 THR A O 1
ATOM 1074 N N . SER A 1 140 ? -17.475 -20.342 18.929 1.00 47.22 140 SER A N 1
ATOM 1075 C CA . SER A 1 140 ? -17.458 -19.160 19.797 1.00 47.22 140 SER A CA 1
ATOM 1076 C C . SER A 1 140 ? -16.709 -19.379 21.116 1.00 47.22 140 SER A C 1
ATOM 1078 O O . SER A 1 140 ? -16.296 -18.396 21.722 1.00 47.22 140 SER A O 1
ATOM 1080 N N . SER A 1 141 ? -16.472 -20.628 21.546 1.00 47.41 141 SER A N 1
ATOM 1081 C CA . SER A 1 141 ? -15.657 -20.905 22.739 1.00 47.41 141 SER A CA 1
ATOM 1082 C C . SER A 1 141 ? -14.148 -20.752 22.508 1.00 47.41 141 SER A C 1
ATOM 1084 O O . SER A 1 141 ? -13.401 -20.666 23.474 1.00 47.41 141 SER A O 1
ATOM 1086 N N . LEU A 1 142 ? -13.682 -20.729 21.250 1.00 48.62 142 LEU A N 1
ATOM 1087 C CA . LEU A 1 142 ? -12.265 -20.511 20.915 1.00 48.62 142 LEU A CA 1
ATOM 1088 C C . LEU A 1 142 ? -11.858 -19.034 21.050 1.00 48.62 142 LEU A C 1
ATOM 1090 O O . LEU A 1 142 ? -10.690 -18.730 21.270 1.00 48.62 142 LEU A O 1
ATOM 1094 N N . ILE A 1 143 ? -12.813 -18.104 20.956 1.00 47.38 143 ILE A N 1
ATOM 1095 C CA . ILE A 1 143 ? -12.547 -16.659 21.055 1.00 47.38 143 ILE A CA 1
ATOM 1096 C C . ILE A 1 143 ? -12.383 -16.219 22.512 1.00 47.38 143 ILE A C 1
ATOM 1098 O O . ILE A 1 143 ? -11.607 -15.305 22.794 1.00 47.38 143 ILE A O 1
ATOM 1102 N N . THR A 1 144 ? -13.057 -16.892 23.446 1.00 43.78 144 THR A N 1
ATOM 1103 C CA . THR A 1 144 ? -12.860 -16.665 24.880 1.00 43.78 144 THR A CA 1
ATOM 1104 C C . THR A 1 144 ? -11.427 -16.984 25.311 1.00 43.78 144 THR A C 1
ATOM 1106 O O . THR A 1 144 ? -10.925 -16.319 26.207 1.00 43.78 144 THR A O 1
ATOM 1109 N N . GLU A 1 145 ? -10.747 -17.931 24.650 1.00 41.66 145 GLU A N 1
ATOM 1110 C CA . GLU A 1 145 ? -9.371 -18.339 24.978 1.00 41.66 145 GLU A CA 1
ATOM 1111 C C . GLU A 1 145 ? -8.287 -17.452 24.333 1.00 41.66 145 GLU A C 1
ATOM 1113 O O . GLU A 1 145 ? -7.276 -17.174 24.976 1.00 41.66 145 GLU A O 1
ATOM 1118 N N . ASP A 1 146 ? -8.498 -16.962 23.102 1.00 37.28 146 ASP A N 1
ATOM 1119 C CA . ASP A 1 146 ? -7.481 -16.183 22.364 1.00 37.28 146 ASP A CA 1
ATOM 1120 C C . ASP A 1 146 ? -7.549 -14.660 22.608 1.00 37.28 146 ASP A C 1
ATOM 1122 O O . ASP A 1 146 ? -6.593 -13.943 22.306 1.00 37.28 146 ASP A O 1
ATOM 1126 N N . ILE A 1 147 ? -8.652 -14.145 23.172 1.00 41.38 147 ILE A N 1
ATOM 1127 C CA . ILE A 1 147 ? -8.780 -12.719 23.532 1.00 41.38 147 ILE A CA 1
ATOM 1128 C C . ILE A 1 147 ? -8.663 -12.492 25.055 1.00 41.38 147 ILE A C 1
ATOM 1130 O O . ILE A 1 147 ? -8.227 -11.413 25.457 1.00 41.38 147 ILE A O 1
ATOM 1134 N N . TRP A 1 148 ? -8.936 -13.484 25.923 1.00 37.91 148 TRP A N 1
ATOM 1135 C CA . TRP A 1 148 ? -8.988 -13.260 27.381 1.00 37.91 148 TRP A CA 1
ATOM 1136 C C . TRP A 1 148 ? -8.422 -14.413 28.243 1.00 37.91 148 TRP A C 1
ATOM 1138 O O . TRP A 1 148 ? -9.057 -15.453 28.394 1.00 37.91 148 TRP A O 1
ATOM 1148 N N . PRO A 1 149 ? -7.287 -14.225 28.947 1.00 30.61 149 PRO A N 1
ATOM 1149 C CA . PRO A 1 149 ? -6.775 -15.192 29.912 1.00 30.61 149 PRO A CA 1
ATOM 1150 C C . PRO A 1 149 ? -7.264 -14.867 31.335 1.00 30.61 149 PRO A C 1
ATOM 1152 O O . PRO A 1 149 ? -6.481 -14.397 32.152 1.00 30.61 149 PRO A O 1
ATOM 1155 N N . SER A 1 150 ? -8.552 -15.043 31.652 1.00 36.88 150 SER A N 1
ATOM 1156 C CA . SER A 1 150 ? -9.047 -15.304 33.029 1.00 36.88 150 SER A CA 1
ATOM 1157 C C . SER A 1 150 ? -10.576 -15.309 33.082 1.00 36.88 150 SER A C 1
ATOM 1159 O O . SER A 1 150 ? -11.228 -14.271 33.061 1.00 36.88 150 SER A O 1
ATOM 1161 N N . GLY A 1 151 ? -11.145 -16.512 33.169 1.00 42.75 151 GLY A N 1
ATOM 1162 C CA . GLY A 1 151 ? -12.577 -16.725 33.333 1.00 42.75 151 GLY A CA 1
ATOM 1163 C C . GLY A 1 151 ? -13.091 -16.331 34.718 1.00 42.75 151 GLY A C 1
ATOM 1164 O O . GLY A 1 151 ? -12.468 -16.622 35.740 1.00 42.75 151 GLY A O 1
ATOM 1165 N N . GLY A 1 152 ? -14.277 -15.728 34.727 1.00 34.28 152 GLY A N 1
ATOM 1166 C CA . GLY A 1 152 ? -15.081 -15.494 35.919 1.00 34.28 152 GLY A CA 1
ATOM 1167 C C . GLY A 1 152 ? -16.406 -14.834 35.555 1.00 34.28 152 GLY A C 1
ATOM 1168 O O . GLY A 1 152 ? -16.493 -13.615 35.527 1.00 34.28 152 GLY A O 1
ATOM 1169 N N . THR A 1 153 ? -17.440 -15.629 35.281 1.00 35.91 153 THR A N 1
ATOM 1170 C CA . THR A 1 153 ? -18.827 -15.151 35.167 1.00 35.91 153 THR A CA 1
ATOM 1171 C C . THR A 1 153 ? -19.588 -15.535 36.429 1.00 35.91 153 THR A C 1
ATOM 1173 O O . THR A 1 153 ? -19.661 -16.722 36.749 1.00 35.91 153 THR A O 1
ATOM 1176 N N . ASN A 1 154 ? -20.196 -14.564 37.112 1.00 31.39 154 ASN A N 1
ATOM 1177 C CA . ASN A 1 154 ? -21.283 -14.836 38.046 1.00 31.39 154 ASN A CA 1
ATOM 1178 C C . ASN A 1 154 ? -22.415 -13.816 37.875 1.00 31.39 154 ASN A C 1
ATOM 1180 O O . ASN A 1 154 ? -22.202 -12.608 37.866 1.00 31.39 154 ASN A O 1
ATOM 1184 N N . THR A 1 155 ? -23.608 -14.381 37.717 1.00 35.38 155 THR A N 1
ATOM 1185 C CA . THR A 1 155 ? -24.958 -13.801 37.668 1.00 35.38 155 THR A CA 1
ATOM 1186 C C . THR A 1 155 ? -25.356 -13.259 39.059 1.00 35.38 155 THR A C 1
ATOM 1188 O O . THR A 1 155 ? -24.722 -13.640 40.037 1.00 35.38 155 THR A O 1
ATOM 1191 N N . THR A 1 156 ? -26.343 -12.396 39.313 1.00 33.22 156 THR A N 1
ATOM 1192 C CA . THR A 1 156 ? -27.710 -12.177 38.795 1.00 33.22 156 THR A CA 1
ATOM 1193 C C . THR A 1 156 ? -28.205 -10.809 39.312 1.00 33.22 156 THR A C 1
ATOM 1195 O O . THR A 1 156 ? -27.782 -10.376 40.382 1.00 33.22 156 THR A O 1
ATOM 1198 N N . ASP A 1 157 ? -29.168 -10.211 38.606 1.00 34.88 157 ASP A N 1
ATOM 1199 C CA . ASP A 1 157 ? -30.142 -9.215 39.089 1.00 34.88 157 ASP A CA 1
ATOM 1200 C C . ASP A 1 157 ? -29.606 -7.895 39.676 1.00 34.88 157 ASP A C 1
ATOM 1202 O O . ASP A 1 157 ? -29.571 -7.682 40.885 1.00 34.88 157 ASP A O 1
ATOM 1206 N N . SER A 1 158 ? -29.302 -6.928 38.803 1.00 30.95 158 SER A N 1
ATOM 1207 C CA . SER A 1 158 ? -29.202 -5.512 39.188 1.00 30.95 158 SER A CA 1
ATOM 1208 C C . SER A 1 158 ? -30.266 -4.673 38.490 1.00 30.95 158 SER A C 1
ATOM 1210 O O . SER A 1 158 ? -30.035 -4.047 37.460 1.00 30.95 158 SER A O 1
ATOM 1212 N N . LEU A 1 159 ? -31.444 -4.629 39.110 1.00 35.47 159 LEU A N 1
ATOM 1213 C CA . LEU A 1 159 ? -32.340 -3.476 39.050 1.00 35.47 159 LEU A CA 1
ATOM 1214 C C . LEU A 1 159 ? -31.800 -2.444 40.051 1.00 35.47 159 LEU A C 1
ATOM 1216 O O . LEU A 1 159 ? -32.250 -2.427 41.196 1.00 35.47 159 LEU A O 1
ATOM 1220 N N . LEU A 1 160 ? -30.786 -1.647 39.685 1.00 37.81 160 LEU A N 1
ATOM 1221 C CA . LEU A 1 160 ? -30.154 -0.739 40.649 1.00 37.81 160 LEU A CA 1
ATOM 1222 C C . LEU A 1 160 ? -30.154 0.738 40.263 1.00 37.81 160 LEU A C 1
ATOM 1224 O O . LEU A 1 160 ? -29.652 1.165 39.226 1.00 37.81 160 LEU A O 1
ATOM 1228 N N . ALA A 1 161 ? -30.699 1.493 41.218 1.00 39.88 161 ALA A N 1
ATOM 1229 C CA . ALA A 1 161 ? -30.591 2.923 41.389 1.00 39.88 161 ALA A CA 1
ATOM 1230 C C . ALA A 1 161 ? -29.122 3.353 41.526 1.00 39.88 161 ALA A C 1
ATOM 1232 O O . ALA A 1 161 ? -28.356 2.792 42.309 1.00 39.88 161 ALA A O 1
ATOM 1233 N N . PHE A 1 162 ? -28.762 4.386 40.774 1.00 39.00 162 PHE A N 1
ATOM 1234 C CA . PHE A 1 162 ? -27.490 5.094 40.849 1.00 39.00 162 PHE A CA 1
ATOM 1235 C C . PHE A 1 162 ? -27.693 6.400 41.630 1.00 39.00 162 PHE A C 1
ATOM 1237 O O . PHE A 1 162 ? -28.685 7.083 41.357 1.00 39.00 162 PHE A O 1
ATOM 1244 N N . PRO A 1 163 ? -26.782 6.824 42.527 1.00 45.41 163 PRO A N 1
ATOM 1245 C CA . PRO A 1 163 ? -25.658 6.109 43.140 1.00 45.41 163 PRO A CA 1
ATOM 1246 C C . PRO A 1 163 ? -26.055 5.459 44.481 1.00 45.41 163 PRO A C 1
ATOM 1248 O O . PRO A 1 163 ? -26.654 6.108 45.340 1.00 45.41 163 PRO A O 1
ATOM 1251 N N . LEU A 1 164 ? -25.697 4.189 44.692 1.00 47.91 164 LEU A N 1
ATOM 1252 C CA . LEU A 1 164 ? -25.831 3.541 45.997 1.00 47.91 164 LEU A CA 1
ATOM 1253 C C . LEU A 1 164 ? -24.536 3.676 46.792 1.00 47.91 164 LEU A C 1
ATOM 1255 O O . LEU A 1 164 ? -23.490 3.173 46.398 1.00 47.91 164 LEU A O 1
ATOM 1259 N N . ASN A 1 165 ? -24.650 4.316 47.950 1.00 46.03 165 ASN A N 1
ATOM 1260 C CA . ASN A 1 165 ? -23.761 4.067 49.069 1.00 46.03 165 ASN A CA 1
ATOM 1261 C C . ASN A 1 165 ? -24.242 2.767 49.730 1.00 46.03 165 ASN A C 1
ATOM 1263 O O . ASN A 1 165 ? -25.353 2.740 50.267 1.00 46.03 165 ASN A O 1
ATOM 1267 N N . SER A 1 166 ? -23.471 1.682 49.652 1.00 46.72 166 SER A N 1
ATOM 1268 C CA . SER A 1 166 ? -23.795 0.471 50.409 1.00 46.72 166 SER A CA 1
ATOM 1269 C C . SER A 1 166 ? -23.638 0.790 51.892 1.00 46.72 166 SER A C 1
ATOM 1271 O O . SER A 1 166 ? -22.530 0.944 52.394 1.00 46.72 166 SER A O 1
ATOM 1273 N N . THR A 1 167 ? -24.751 0.920 52.610 1.00 51.16 167 THR A N 1
ATOM 1274 C CA . THR A 1 167 ? -24.736 1.202 54.052 1.00 51.16 167 THR A CA 1
ATOM 1275 C C . THR A 1 167 ? -24.231 0.027 54.887 1.00 51.16 167 THR A C 1
ATOM 1277 O O . THR A 1 167 ? -24.047 0.183 56.093 1.00 51.16 167 THR A O 1
ATOM 1280 N N . ASP A 1 168 ? -24.009 -1.139 54.273 1.00 52.44 168 ASP A N 1
ATOM 1281 C CA . ASP A 1 168 ? -23.779 -2.386 55.001 1.00 52.44 168 ASP A CA 1
ATOM 1282 C C . ASP A 1 168 ? -22.302 -2.668 55.330 1.00 52.44 168 ASP A C 1
ATOM 1284 O O . ASP A 1 168 ? -22.031 -3.561 56.130 1.00 52.44 168 ASP A O 1
ATOM 1288 N N . LEU A 1 169 ? -21.338 -1.878 54.832 1.00 56.44 169 LEU A N 1
ATOM 1289 C CA . LEU A 1 169 ? -19.914 -1.953 55.210 1.00 56.44 169 LEU A CA 1
ATOM 1290 C C . LEU A 1 169 ? -19.222 -0.575 55.071 1.00 56.44 169 LEU A C 1
ATOM 1292 O O . LEU A 1 169 ? -19.669 0.244 54.277 1.00 56.44 169 LEU A O 1
ATOM 1296 N N . PRO A 1 170 ? -18.106 -0.287 55.783 1.00 61.12 170 PRO A N 1
ATOM 1297 C CA . PRO A 1 170 ? -17.409 1.012 55.746 1.00 61.12 170 PRO A CA 1
ATOM 1298 C C . PRO A 1 170 ? -16.591 1.247 54.456 1.00 61.12 170 PRO A C 1
ATOM 1300 O O . PRO A 1 170 ? -15.535 1.887 54.480 1.00 61.12 170 PRO A O 1
ATOM 1303 N N . LEU A 1 171 ? -17.018 0.676 53.330 1.00 62.38 171 LEU A N 1
ATOM 1304 C CA . LEU A 1 171 ? -16.349 0.841 52.048 1.00 62.38 171 LEU A CA 1
ATOM 1305 C C . LEU A 1 171 ? -16.971 2.042 51.337 1.00 62.38 171 LEU A C 1
ATOM 1307 O O . LEU A 1 171 ? -18.048 1.963 50.760 1.00 62.38 171 LEU A O 1
ATOM 1311 N N . ASN A 1 172 ? -16.275 3.176 51.423 1.00 74.00 172 ASN A N 1
ATOM 1312 C CA . ASN A 1 172 ? -16.614 4.397 50.701 1.00 74.00 172 ASN A CA 1
ATOM 1313 C C . ASN A 1 172 ? -16.330 4.192 49.202 1.00 74.00 172 ASN A C 1
ATOM 1315 O O . ASN A 1 172 ? -15.241 4.521 48.717 1.00 74.00 172 ASN A O 1
ATOM 1319 N N . GLU A 1 173 ? -17.290 3.591 48.504 1.00 80.88 173 GLU A N 1
ATOM 1320 C CA . GLU A 1 173 ? -17.240 3.278 47.075 1.00 80.88 173 GLU A CA 1
ATOM 1321 C C . GLU A 1 173 ? -18.069 4.285 46.273 1.00 80.88 173 GLU A C 1
ATOM 1323 O O . GLU A 1 173 ? -19.240 4.535 46.559 1.00 80.88 173 GLU A O 1
ATOM 1328 N N . TYR A 1 174 ? -17.450 4.875 45.252 1.00 80.75 174 TYR A N 1
ATOM 1329 C CA . TYR A 1 174 ? -18.059 5.881 44.388 1.00 80.75 174 TYR A CA 1
ATOM 1330 C C . TYR A 1 174 ? -18.216 5.329 42.978 1.00 80.75 174 TYR A C 1
ATOM 1332 O O . TYR A 1 174 ? -17.276 5.370 42.182 1.00 80.75 174 TYR A O 1
ATOM 1340 N N . PHE A 1 175 ? -19.400 4.806 42.673 1.00 83.81 175 PHE A N 1
ATOM 1341 C CA . PHE A 1 175 ? -19.727 4.283 41.350 1.00 83.81 175 PHE A CA 1
ATOM 1342 C C . PHE A 1 175 ? -19.826 5.414 40.325 1.00 83.81 175 PHE A C 1
ATOM 1344 O O . PHE A 1 175 ? -20.626 6.333 40.484 1.00 83.81 175 PHE A O 1
ATOM 1351 N N . PHE A 1 176 ? -19.037 5.330 39.255 1.00 88.88 176 PHE A N 1
ATOM 1352 C CA . PHE A 1 176 ? -19.069 6.281 38.135 1.00 88.88 176 PHE A CA 1
ATOM 1353 C C . PHE A 1 176 ? -19.416 5.608 36.801 1.00 88.88 176 PHE A C 1
ATOM 1355 O O . PHE A 1 176 ? -19.652 6.301 35.812 1.00 88.88 176 PHE A O 1
ATOM 1362 N N . TYR A 1 177 ? -19.466 4.275 36.774 1.00 92.88 177 TYR A N 1
ATOM 1363 C CA . TYR A 1 177 ? -19.889 3.467 35.638 1.00 92.88 177 TYR A CA 1
ATOM 1364 C C . TYR A 1 177 ? -20.624 2.221 36.133 1.00 92.88 177 TYR A C 1
ATOM 1366 O O . TYR A 1 177 ? -20.172 1.565 37.074 1.00 92.88 177 TYR A O 1
ATOM 1374 N N . ASN A 1 178 ? -21.730 1.885 35.482 1.00 92.38 178 ASN A N 1
ATOM 1375 C CA . ASN A 1 178 ? -22.447 0.634 35.667 1.00 92.38 178 ASN A CA 1
ATOM 1376 C C . ASN A 1 178 ? -23.142 0.269 34.366 1.00 92.38 178 ASN A C 1
ATOM 1378 O O . ASN A 1 178 ? -23.783 1.104 33.725 1.00 92.38 178 ASN A O 1
ATOM 1382 N N . SER A 1 179 ? -23.011 -0.988 33.984 1.00 93.19 179 SER A N 1
ATOM 1383 C CA . SER A 1 179 ? -23.772 -1.553 32.897 1.00 93.19 179 SER A CA 1
ATOM 1384 C C . SER A 1 179 ? -24.356 -2.893 33.295 1.00 93.19 179 SER A C 1
ATOM 1386 O O . SER A 1 179 ? -23.692 -3.725 33.916 1.00 93.19 179 SER A O 1
ATOM 1388 N N . SER A 1 180 ? -25.599 -3.106 32.884 1.00 90.81 180 SER A N 1
ATOM 1389 C CA . SER A 1 180 ? -26.302 -4.363 33.055 1.00 90.81 180 SER A CA 1
ATOM 1390 C C . SER A 1 180 ? -26.770 -4.890 31.707 1.00 90.81 180 SER A C 1
ATOM 1392 O O . SER A 1 180 ? -27.185 -4.150 30.813 1.00 90.81 180 SER A O 1
ATOM 1394 N N . TYR A 1 181 ? -26.686 -6.206 31.572 1.00 88.25 181 TYR A N 1
ATOM 1395 C CA . TYR A 1 181 ? -27.218 -6.943 30.443 1.00 88.25 181 TYR A CA 1
ATOM 1396 C C . TYR A 1 181 ? -28.323 -7.860 30.943 1.00 88.25 181 TYR A C 1
ATOM 1398 O O . TYR A 1 181 ? -28.126 -8.621 31.894 1.00 88.25 181 TYR A O 1
ATOM 1406 N N . ALA A 1 182 ? -29.489 -7.780 30.314 1.00 84.62 182 ALA A N 1
ATOM 1407 C CA . ALA A 1 182 ? -30.652 -8.552 30.713 1.00 84.62 182 ALA A CA 1
ATOM 1408 C C . ALA A 1 182 ? -31.409 -9.083 29.498 1.00 84.62 182 ALA A C 1
ATOM 1410 O O . ALA A 1 182 ? -31.403 -8.493 28.417 1.00 84.62 182 ALA A O 1
ATOM 1411 N N . PHE A 1 183 ? -32.102 -10.197 29.713 1.00 81.31 183 PHE A N 1
ATOM 1412 C CA . PHE A 1 183 ? -33.154 -10.658 28.822 1.00 81.31 183 PHE A CA 1
ATOM 1413 C C . PHE A 1 183 ? -34.489 -10.202 29.405 1.00 81.31 183 PHE A C 1
ATOM 1415 O O . PHE A 1 183 ? -34.914 -10.691 30.449 1.00 81.31 183 PHE A O 1
ATOM 1422 N N . THR A 1 184 ? -35.136 -9.238 28.762 1.00 77.31 184 THR A N 1
ATOM 1423 C CA . THR A 1 184 ? -36.453 -8.743 29.164 1.00 77.31 184 THR A CA 1
ATOM 1424 C C . THR A 1 184 ? -37.533 -9.441 28.347 1.00 77.31 184 THR A C 1
ATOM 1426 O O . THR A 1 184 ? -37.360 -9.698 27.159 1.00 77.31 184 THR A O 1
ATOM 1429 N N . THR A 1 185 ? -38.662 -9.780 28.963 1.00 73.56 185 THR A N 1
ATOM 1430 C CA . THR A 1 185 ? -39.848 -10.267 28.245 1.00 73.56 185 THR A CA 1
ATOM 1431 C C . THR A 1 185 ? -40.702 -9.056 27.840 1.00 73.56 185 THR A C 1
ATOM 1433 O O . THR A 1 185 ? -41.381 -8.506 28.707 1.00 73.56 185 THR A O 1
ATOM 1436 N N . PRO A 1 186 ? -40.668 -8.587 26.576 1.00 63.69 186 PRO A N 1
ATOM 1437 C CA . PRO A 1 186 ? -41.396 -7.400 26.113 1.00 63.69 186 PRO A CA 1
ATOM 1438 C C . PRO A 1 186 ? -42.913 -7.456 26.257 1.00 63.69 186 PRO A C 1
ATOM 1440 O O . PRO A 1 186 ? -43.549 -6.405 26.246 1.00 63.69 186 PRO A O 1
ATOM 1443 N N . ASP A 1 187 ? -43.505 -8.649 26.320 1.00 69.56 187 ASP A N 1
ATOM 1444 C CA . ASP A 1 187 ? -44.954 -8.814 26.269 1.00 69.56 187 ASP A CA 1
ATOM 1445 C C . ASP A 1 187 ? -45.406 -9.905 27.244 1.00 69.56 187 ASP A C 1
ATOM 1447 O O . ASP A 1 187 ? -45.064 -11.078 27.079 1.00 69.56 187 ASP A O 1
ATOM 1451 N N . GLU A 1 188 ? -46.219 -9.528 28.238 1.00 74.50 188 GLU A N 1
ATOM 1452 C CA . GLU A 1 188 ? -46.885 -10.477 29.145 1.00 74.50 188 GLU A CA 1
ATOM 1453 C C . GLU A 1 188 ? -47.706 -11.526 28.372 1.00 74.50 188 GLU A C 1
ATOM 1455 O O . GLU A 1 188 ? -47.916 -12.637 28.860 1.00 74.50 188 GLU A O 1
ATOM 1460 N N . ASN A 1 189 ? -48.144 -11.203 27.149 1.00 77.62 189 ASN A N 1
ATOM 1461 C CA . ASN A 1 189 ? -48.944 -12.094 26.311 1.00 77.62 189 ASN A CA 1
ATOM 1462 C C . ASN A 1 189 ? -48.110 -13.069 25.466 1.00 77.62 189 ASN A C 1
ATOM 1464 O O . ASN A 1 189 ? -48.679 -13.989 24.875 1.00 77.62 189 ASN A O 1
ATOM 1468 N N . ASN A 1 190 ? -46.788 -12.891 25.381 1.00 69.56 190 ASN A N 1
ATOM 1469 C CA . ASN A 1 190 ? -45.908 -13.771 24.616 1.00 69.56 190 ASN A CA 1
ATOM 1470 C C . ASN A 1 190 ? -44.591 -14.036 25.367 1.00 69.56 190 ASN A C 1
ATOM 1472 O O . ASN A 1 190 ? -43.545 -13.500 24.991 1.00 69.56 190 ASN A O 1
ATOM 1476 N N . PRO A 1 191 ? -44.615 -14.907 26.395 1.00 66.19 191 PRO A N 1
ATOM 1477 C CA . PRO A 1 191 ? -43.448 -15.201 27.232 1.00 66.19 191 PRO A CA 1
ATOM 1478 C C . PRO A 1 191 ? -42.278 -15.841 26.464 1.00 66.19 191 PRO A C 1
ATOM 1480 O O . PRO A 1 191 ? -41.188 -15.981 27.008 1.00 66.19 191 PRO A O 1
ATOM 1483 N N . ASN A 1 192 ? -42.488 -16.229 25.202 1.00 64.88 192 ASN A N 1
ATOM 1484 C CA . ASN A 1 192 ? -41.494 -16.924 24.389 1.00 64.88 192 ASN A CA 1
ATOM 1485 C C . ASN A 1 192 ? -40.559 -15.980 23.622 1.00 64.88 192 ASN A C 1
ATOM 1487 O O . ASN A 1 192 ? -39.612 -16.446 22.988 1.00 64.88 192 ASN A O 1
ATOM 1491 N N . VAL A 1 193 ? -40.816 -14.671 23.639 1.00 65.94 193 VAL A N 1
ATOM 1492 C CA . VAL A 1 193 ? -39.922 -13.680 23.037 1.00 65.94 193 VAL A CA 1
ATOM 1493 C C . VAL A 1 193 ? -39.217 -12.960 24.168 1.00 65.94 193 VAL A C 1
ATOM 1495 O O . VAL A 1 193 ? -39.857 -12.234 24.916 1.00 65.94 193 VAL A O 1
ATOM 1498 N N . SER A 1 194 ? -37.909 -13.158 24.286 1.00 70.94 194 SER A N 1
ATOM 1499 C CA . SER A 1 194 ? -37.038 -12.343 25.129 1.00 70.94 194 SER A CA 1
ATOM 1500 C C . SER A 1 194 ? -36.246 -11.372 24.259 1.00 70.94 194 SER A C 1
ATOM 1502 O O . SER A 1 194 ? -35.660 -11.754 23.242 1.00 70.94 194 SER A O 1
ATOM 1504 N N . LEU A 1 195 ? -36.252 -10.103 24.656 1.00 79.19 195 LEU A N 1
ATOM 1505 C CA . LEU A 1 195 ? -35.381 -9.069 24.126 1.00 79.19 195 LEU A CA 1
ATOM 1506 C C . LEU A 1 195 ? -34.105 -9.051 24.937 1.00 79.19 195 LEU A C 1
ATOM 1508 O O . LEU A 1 195 ? -34.133 -9.022 26.162 1.00 79.19 195 LEU A O 1
ATOM 1512 N N . SER A 1 196 ? -32.984 -9.032 24.240 1.00 84.75 196 SER A N 1
ATOM 1513 C CA . SER A 1 196 ? -31.717 -8.714 24.868 1.00 84.75 196 SER A CA 1
ATOM 1514 C C . SER A 1 196 ? -31.581 -7.195 24.948 1.00 84.75 196 SER A C 1
ATOM 1516 O O . SER A 1 196 ? -31.723 -6.501 23.934 1.00 84.75 196 SER A O 1
ATOM 1518 N N . THR A 1 197 ? -31.334 -6.685 26.151 1.00 88.88 197 THR A N 1
ATOM 1519 C CA . THR A 1 197 ? -31.138 -5.261 26.419 1.00 88.88 197 THR A CA 1
ATOM 1520 C C . THR A 1 197 ? -29.831 -5.043 27.168 1.00 88.88 197 THR A C 1
ATOM 1522 O O . THR A 1 197 ? -29.498 -5.791 28.088 1.00 88.88 197 THR A O 1
ATOM 1525 N N . LEU A 1 198 ? -29.098 -4.009 26.769 1.00 91.31 198 LEU A N 1
ATOM 1526 C CA . LEU A 1 198 ? -27.903 -3.525 27.444 1.00 91.31 198 LEU A CA 1
ATOM 1527 C C . LEU A 1 198 ? -28.162 -2.096 27.915 1.00 91.31 198 LEU A C 1
ATOM 1529 O O . LEU A 1 198 ? -28.338 -1.194 27.095 1.00 91.31 198 LEU A O 1
ATOM 1533 N N . ASP A 1 199 ? -28.120 -1.898 29.223 1.00 91.69 199 ASP A N 1
ATOM 1534 C CA . ASP A 1 199 ? -28.158 -0.582 29.840 1.00 91.69 199 ASP A CA 1
ATOM 1535 C C . ASP A 1 199 ? -26.744 -0.176 30.230 1.00 91.69 199 ASP A C 1
ATOM 1537 O O . ASP A 1 199 ? -26.008 -0.950 30.844 1.00 91.69 199 ASP A O 1
ATOM 1541 N N . VAL A 1 200 ? -26.341 1.037 29.858 1.00 93.25 200 VAL A N 1
ATOM 1542 C CA . VAL A 1 200 ? -25.060 1.621 30.266 1.00 93.25 200 VAL A CA 1
ATOM 1543 C C . VAL A 1 200 ? -25.337 2.968 30.905 1.00 93.25 200 VAL A C 1
ATOM 1545 O O . VAL A 1 200 ? -25.903 3.848 30.260 1.00 93.25 200 VAL A O 1
ATOM 1548 N N . ILE A 1 201 ? -24.911 3.140 32.152 1.00 92.12 201 ILE A N 1
ATOM 1549 C CA . ILE A 1 201 ? -25.053 4.365 32.938 1.00 92.12 201 ILE A CA 1
ATOM 1550 C C . ILE A 1 201 ? -23.664 4.791 33.410 1.00 92.12 201 ILE A C 1
ATOM 1552 O O . ILE A 1 201 ? -22.872 3.984 33.893 1.00 92.12 201 ILE A O 1
ATOM 1556 N N . TYR A 1 202 ? -23.347 6.072 33.266 1.00 92.69 202 TYR A N 1
ATOM 1557 C CA . TYR A 1 202 ? -22.048 6.617 33.628 1.00 92.69 202 TYR A CA 1
ATOM 1558 C C . TYR A 1 202 ? -22.145 8.075 34.090 1.00 92.69 202 TYR A C 1
ATOM 1560 O O . TYR A 1 202 ? -23.102 8.789 33.789 1.00 92.69 202 TYR A O 1
ATOM 1568 N N . MET A 1 203 ? -21.134 8.536 34.823 1.00 89.44 203 MET A N 1
ATOM 1569 C CA . MET A 1 203 ? -21.012 9.926 35.264 1.00 89.44 203 MET A CA 1
ATOM 1570 C C . MET A 1 203 ? -20.041 10.684 34.357 1.00 89.44 203 MET A C 1
ATOM 1572 O O . MET A 1 203 ? -18.837 10.427 34.367 1.00 89.44 203 MET A O 1
ATOM 1576 N N . GLU A 1 204 ? -20.547 11.623 33.556 1.00 88.62 204 GLU A N 1
ATOM 1577 C CA . GLU A 1 204 ? -19.689 12.461 32.714 1.00 88.62 204 GLU A CA 1
ATOM 1578 C C . GLU A 1 204 ? -18.922 13.488 33.558 1.00 88.62 204 GLU A C 1
ATOM 1580 O O . GLU A 1 204 ? -19.502 14.191 34.384 1.00 88.62 204 GLU A O 1
ATOM 1585 N N . GLY A 1 205 ? -17.605 13.581 33.344 1.00 86.06 205 GLY A N 1
ATOM 1586 C CA . GLY A 1 205 ? -16.753 14.518 34.078 1.00 86.06 205 GLY A CA 1
ATOM 1587 C C . GLY A 1 205 ? -16.464 14.089 35.517 1.00 86.06 205 GLY A C 1
ATOM 1588 O O . GLY A 1 205 ? -16.139 14.940 36.347 1.00 86.06 205 GLY A O 1
ATOM 1589 N N . PHE A 1 206 ? -16.570 12.791 35.821 1.00 87.31 206 PHE A N 1
ATOM 1590 C CA . PHE A 1 206 ? -16.155 12.258 37.112 1.00 87.31 206 PHE A CA 1
ATOM 1591 C C . PHE A 1 206 ? -14.688 12.606 37.372 1.00 87.31 206 PHE A C 1
ATOM 1593 O O . PHE A 1 206 ? -13.809 12.371 36.539 1.00 87.31 206 PHE A O 1
ATOM 1600 N N . ASN A 1 207 ? -14.437 13.191 38.537 1.00 87.69 207 ASN A N 1
ATOM 1601 C CA . ASN A 1 207 ? -13.133 13.689 38.926 1.00 87.69 207 ASN A CA 1
ATOM 1602 C C . ASN A 1 207 ? -12.935 13.466 40.427 1.00 87.69 207 ASN A C 1
ATOM 1604 O O . ASN A 1 207 ? -13.763 13.910 41.222 1.00 87.69 207 ASN A O 1
ATOM 1608 N N . THR A 1 208 ? -11.831 12.824 40.816 1.00 84.56 208 THR A N 1
ATOM 1609 C CA . THR A 1 208 ? -11.500 12.575 42.229 1.00 84.56 208 THR A CA 1
ATOM 1610 C C . THR A 1 208 ? -10.761 13.733 42.910 1.00 84.56 208 THR A C 1
ATOM 1612 O O . THR A 1 208 ? -10.635 13.723 44.133 1.00 84.56 208 THR A O 1
ATOM 1615 N N . THR A 1 209 ? -10.349 14.779 42.174 1.00 79.38 209 THR A N 1
ATOM 1616 C CA . THR A 1 209 ? -9.676 15.972 42.747 1.00 79.38 209 THR A CA 1
ATOM 1617 C C . THR A 1 209 ? -10.446 16.587 43.937 1.00 79.38 209 THR A C 1
ATOM 1619 O O . THR A 1 209 ? -9.818 16.933 44.939 1.00 79.38 209 THR A O 1
ATOM 1622 N N . PRO A 1 210 ? -11.792 16.730 43.888 1.00 58.94 210 PRO A N 1
ATOM 1623 C CA . PRO A 1 210 ? -12.570 17.296 44.993 1.00 58.94 210 PRO A CA 1
ATOM 1624 C C . PRO A 1 210 ? -12.613 16.400 46.237 1.00 58.94 210 PRO A C 1
ATOM 1626 O O . PRO A 1 210 ? -12.680 16.916 47.348 1.00 58.94 210 PRO A O 1
ATOM 1629 N N . ALA A 1 211 ? -12.567 15.074 46.064 1.00 55.31 211 ALA A N 1
ATOM 1630 C CA . ALA A 1 211 ? -12.615 14.122 47.173 1.00 55.31 211 ALA A CA 1
ATOM 1631 C C . ALA A 1 211 ? -11.320 14.159 48.004 1.00 55.31 211 ALA A C 1
ATOM 1633 O O . ALA A 1 211 ? -11.367 14.059 49.229 1.00 55.31 211 ALA A O 1
ATOM 1634 N N . GLU A 1 212 ? -10.176 14.386 47.352 1.00 53.06 212 GLU A N 1
ATOM 1635 C CA . GLU A 1 212 ? -8.876 14.532 48.018 1.00 53.06 212 GLU A CA 1
ATOM 1636 C C . GLU A 1 212 ? -8.709 15.898 48.692 1.00 53.06 212 GLU A C 1
ATOM 1638 O O . GLU A 1 212 ? -8.179 15.977 49.798 1.00 53.06 212 GLU A O 1
ATOM 1643 N N . ALA A 1 213 ? -9.213 16.972 48.075 1.00 48.56 213 ALA A N 1
ATOM 1644 C CA . ALA A 1 213 ? -9.101 18.327 48.618 1.00 48.56 213 ALA A CA 1
ATOM 1645 C C . ALA A 1 213 ? -9.915 18.554 49.904 1.00 48.56 213 ALA A C 1
ATOM 1647 O O . ALA A 1 213 ? -9.705 19.554 50.590 1.00 48.56 213 ALA A O 1
ATOM 1648 N N . LEU A 1 214 ? -10.870 17.674 50.217 1.00 47.41 214 LEU A N 1
ATOM 1649 C CA . LEU A 1 214 ? -11.855 17.941 51.257 1.00 47.41 214 LEU A CA 1
ATOM 1650 C C . LEU A 1 214 ? -11.748 17.059 52.504 1.00 47.41 214 LEU A C 1
ATOM 1652 O O . LEU A 1 214 ? -12.464 17.331 53.463 1.00 47.41 214 LEU A O 1
ATOM 1656 N N . SER A 1 215 ? -10.870 16.049 52.578 1.00 52.38 215 SER A N 1
ATOM 1657 C CA . SER A 1 215 ? -10.799 15.137 53.747 1.00 52.38 215 SER A CA 1
ATOM 1658 C C . SER A 1 215 ? -12.173 14.560 54.162 1.00 52.38 215 SER A C 1
ATOM 1660 O O . SER A 1 215 ? -12.400 14.175 55.311 1.00 52.38 215 SER A O 1
ATOM 1662 N N . LEU A 1 216 ? -13.127 14.522 53.223 1.00 50.75 216 LEU A N 1
ATOM 1663 C CA . LEU A 1 216 ? -14.524 14.179 53.466 1.00 50.75 216 LEU A CA 1
ATOM 1664 C C . LEU A 1 216 ? -14.694 12.665 53.439 1.00 50.75 216 LEU A C 1
ATOM 1666 O O . LEU A 1 216 ? -15.384 12.102 52.600 1.00 50.75 216 LEU A O 1
ATOM 1670 N N . PHE A 1 217 ? -14.137 12.002 54.445 1.00 54.22 217 PHE A N 1
ATOM 1671 C CA . PHE A 1 217 ? -14.643 10.691 54.845 1.00 54.22 217 PHE A CA 1
ATOM 1672 C C . PHE A 1 217 ? -16.082 10.783 55.405 1.00 54.22 217 PHE A C 1
ATOM 1674 O O . PHE A 1 217 ? -16.687 9.754 55.688 1.00 54.22 217 PHE A O 1
ATOM 1681 N N . SER A 1 218 ? -16.635 11.996 55.585 1.00 56.00 218 SER A N 1
ATOM 1682 C CA . SER A 1 218 ? -17.916 12.247 56.263 1.00 56.00 218 SER A CA 1
ATOM 1683 C C . SER A 1 218 ? -18.993 12.979 55.449 1.00 56.00 218 SER A C 1
ATOM 1685 O O . SER A 1 218 ? -20.137 13.010 55.901 1.00 56.00 218 SER A O 1
ATOM 1687 N N . GLN A 1 219 ? -18.693 13.551 54.275 1.00 56.69 219 GLN A N 1
ATOM 1688 C CA . GLN A 1 219 ? -19.723 14.114 53.389 1.00 56.69 219 GLN A CA 1
ATOM 1689 C C . GLN A 1 219 ? -19.586 13.502 52.003 1.00 56.69 219 GLN A C 1
ATOM 1691 O O . GLN A 1 219 ? -18.665 13.812 51.251 1.00 56.69 219 GLN A O 1
ATOM 1696 N N . TYR A 1 220 ? -20.532 12.625 51.689 1.00 57.78 220 TYR A N 1
ATOM 1697 C CA . TYR A 1 220 ? -20.721 12.106 50.347 1.00 57.78 220 TYR A CA 1
ATOM 1698 C C . TYR A 1 220 ? -20.959 13.285 49.392 1.00 57.78 220 TYR A C 1
ATOM 1700 O O . TYR A 1 220 ? -21.720 14.195 49.744 1.00 57.78 220 TYR A O 1
ATOM 1708 N N . PRO A 1 221 ? -20.315 13.302 48.214 1.00 60.81 221 PRO A N 1
ATOM 1709 C CA . PRO A 1 221 ? -20.584 14.317 47.220 1.00 60.81 221 PRO A CA 1
ATOM 1710 C C . PRO A 1 221 ? -22.062 14.214 46.845 1.00 60.81 221 PRO A C 1
ATOM 1712 O O . PRO A 1 221 ? -22.595 13.120 46.649 1.00 60.81 221 PRO A O 1
ATOM 1715 N N . ASP A 1 222 ? -22.735 15.361 46.843 1.00 63.06 222 ASP A N 1
ATOM 1716 C CA . ASP A 1 222 ? -24.171 15.431 46.617 1.00 63.06 222 ASP A CA 1
ATOM 1717 C C . ASP A 1 222 ? -24.480 14.838 45.230 1.00 63.06 222 ASP A C 1
ATOM 1719 O O . ASP A 1 222 ? -24.019 15.387 44.225 1.00 63.06 222 ASP A O 1
ATOM 1723 N N . PRO A 1 223 ? -25.231 13.724 45.142 1.00 60.91 223 PRO A N 1
ATOM 1724 C CA . PRO A 1 223 ? -25.510 13.067 43.872 1.00 60.91 223 PRO A CA 1
ATOM 1725 C C . PRO A 1 223 ? -26.255 13.975 42.889 1.00 60.91 223 PRO A C 1
ATOM 1727 O O . PRO A 1 223 ? -26.193 13.730 41.690 1.00 60.91 223 PRO A O 1
ATOM 1730 N N . THR A 1 224 ? -26.895 15.054 43.360 1.00 65.75 224 THR A N 1
ATOM 1731 C CA . THR A 1 224 ? -27.514 16.067 42.491 1.00 65.75 224 THR A CA 1
ATOM 1732 C C . THR A 1 224 ? -26.501 16.914 41.711 1.00 65.75 224 THR A C 1
ATOM 1734 O O . THR A 1 224 ? -26.876 17.560 40.734 1.00 65.75 224 THR A O 1
ATOM 1737 N N . GLN A 1 225 ? -25.222 16.912 42.106 1.00 70.56 225 GLN A N 1
ATOM 1738 C CA . GLN A 1 225 ? -24.142 17.598 41.386 1.00 70.56 225 GLN A CA 1
ATOM 1739 C C . GLN A 1 225 ? -23.626 16.795 40.191 1.00 70.56 225 GLN A C 1
ATOM 1741 O O . GLN A 1 225 ? -22.995 17.366 39.300 1.00 70.56 225 GLN A O 1
ATOM 1746 N N . TYR A 1 226 ? -23.899 15.491 40.153 1.00 71.94 226 TYR A N 1
ATOM 1747 C CA . TYR A 1 226 ? -23.567 14.646 39.017 1.00 71.94 226 TYR A CA 1
ATOM 1748 C C . TYR A 1 226 ? -24.792 14.495 38.126 1.00 71.94 226 TYR A C 1
ATOM 1750 O O . TYR A 1 226 ? -25.897 14.239 38.594 1.00 71.94 226 TYR A O 1
ATOM 1758 N N . ASN A 1 227 ? -24.589 14.651 36.821 1.00 78.56 227 ASN A N 1
ATOM 1759 C CA . ASN A 1 227 ? -25.621 14.390 35.831 1.00 78.56 227 ASN A CA 1
ATOM 1760 C C . ASN A 1 227 ? -25.366 12.991 35.251 1.00 78.56 227 ASN A C 1
ATOM 1762 O O . ASN A 1 227 ? -24.543 12.876 34.338 1.00 78.56 227 ASN A O 1
ATOM 1766 N N . PRO A 1 228 ? -25.964 11.918 35.810 1.00 83.69 228 PRO A N 1
ATOM 1767 C CA . PRO A 1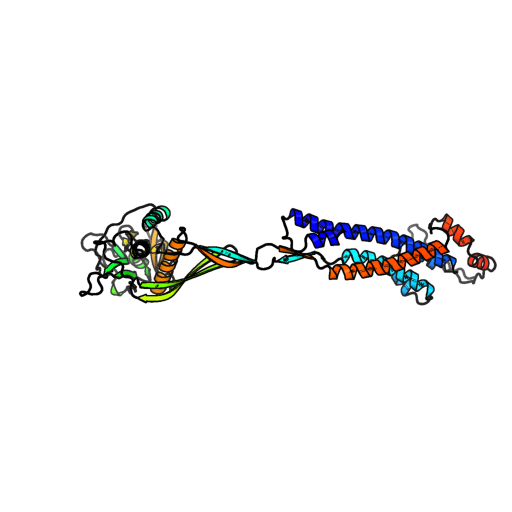 228 ? -25.785 10.588 35.254 1.00 83.69 228 PRO A CA 1
ATOM 1768 C C . PRO A 1 228 ? -26.337 10.573 33.830 1.00 83.69 228 PRO A C 1
ATOM 1770 O O . PRO A 1 228 ? -27.474 10.972 33.576 1.00 83.69 228 PRO A O 1
ATOM 1773 N N . LEU A 1 229 ? -25.510 10.114 32.900 1.00 89.25 229 LEU A N 1
ATOM 1774 C CA . LEU A 1 229 ? -25.880 9.904 31.512 1.00 89.25 229 LEU A CA 1
ATOM 1775 C C . LEU A 1 229 ? -25.902 8.410 31.234 1.00 89.25 229 LEU A C 1
ATOM 1777 O O . LEU A 1 229 ? -25.269 7.616 31.926 1.00 89.25 229 LEU A O 1
ATOM 1781 N N . GLY A 1 230 ? -26.632 8.013 30.205 1.00 89.81 230 GLY A N 1
ATOM 1782 C CA . GLY A 1 230 ? -26.682 6.617 29.832 1.00 89.81 230 GLY A CA 1
ATOM 1783 C C . GLY A 1 230 ? -27.302 6.394 28.473 1.00 89.81 230 GLY A C 1
ATOM 1784 O O . GLY A 1 230 ? -27.812 7.316 27.835 1.00 89.81 230 GLY A O 1
ATOM 1785 N N . THR A 1 231 ? -27.230 5.150 28.028 1.00 92.88 231 THR A N 1
ATOM 1786 C CA . THR A 1 231 ? -27.916 4.685 26.830 1.00 92.88 231 THR A CA 1
ATOM 1787 C C . THR A 1 231 ? -28.554 3.332 27.114 1.00 92.88 231 THR A C 1
ATOM 1789 O O . THR A 1 231 ? -27.967 2.497 27.803 1.00 92.88 231 THR A O 1
ATOM 1792 N N . HIS A 1 232 ? -29.765 3.156 26.595 1.00 91.94 232 HIS A N 1
ATOM 1793 C CA . HIS A 1 232 ? -30.488 1.893 26.590 1.00 91.94 232 HIS A CA 1
ATOM 1794 C C . HIS A 1 232 ? -30.396 1.320 25.180 1.00 91.94 232 HIS A C 1
ATOM 1796 O O . HIS A 1 232 ? -30.833 1.957 24.216 1.00 91.94 232 HIS A O 1
ATOM 1802 N N . CYS A 1 233 ? -29.812 0.135 25.059 1.00 90.69 233 CYS A N 1
ATOM 1803 C CA . CYS A 1 233 ? -29.586 -0.530 23.788 1.00 90.69 233 CYS A CA 1
ATOM 1804 C C . CYS A 1 233 ? -30.410 -1.810 23.710 1.00 90.69 233 CYS A C 1
ATOM 1806 O O . CYS A 1 233 ? -30.312 -2.674 24.576 1.00 90.69 233 CYS A O 1
ATOM 1808 N N . GLU A 1 234 ? -31.159 -1.962 22.623 1.00 89.69 234 GLU A N 1
ATOM 1809 C CA . GLU A 1 234 ? -31.875 -3.190 22.286 1.00 89.69 234 GLU A CA 1
ATOM 1810 C C . GLU A 1 234 ? -31.196 -3.855 21.085 1.00 89.69 234 GLU A C 1
ATOM 1812 O O . GLU A 1 234 ? -30.874 -3.193 20.090 1.00 89.69 234 GLU A O 1
ATOM 1817 N N . TYR A 1 235 ? -30.989 -5.170 21.151 1.00 87.44 235 TYR A N 1
ATOM 1818 C CA . TYR A 1 235 ? -30.451 -5.913 20.015 1.00 87.44 235 TYR A CA 1
ATOM 1819 C C . TYR A 1 235 ? -31.535 -6.127 18.955 1.00 87.44 235 TYR A C 1
ATOM 1821 O O . TYR A 1 235 ? -32.536 -6.814 19.166 1.00 87.44 235 TYR A O 1
ATOM 1829 N N . GLN A 1 236 ? -31.309 -5.551 17.777 1.00 85.94 236 GLN A N 1
ATOM 1830 C CA . GLN A 1 236 ? -32.228 -5.615 16.645 1.00 85.94 236 GLN A CA 1
ATOM 1831 C C . GLN A 1 236 ? -31.613 -6.373 15.472 1.00 85.94 236 GLN A C 1
ATOM 1833 O O . GLN A 1 236 ? -30.406 -6.330 15.236 1.00 85.94 236 GLN A O 1
ATOM 1838 N N . ASN A 1 237 ? -32.464 -7.039 14.697 1.00 82.94 237 ASN A N 1
ATOM 1839 C CA . ASN A 1 237 ? -32.072 -7.625 13.429 1.00 82.94 237 ASN A CA 1
ATOM 1840 C C . ASN A 1 237 ? -31.765 -6.501 12.430 1.00 82.94 237 ASN A C 1
ATOM 1842 O O . ASN A 1 237 ? -32.633 -5.678 12.124 1.00 82.94 237 ASN A O 1
ATOM 1846 N N . ALA A 1 238 ? -30.544 -6.460 11.906 1.00 82.44 238 ALA A N 1
ATOM 1847 C CA . ALA A 1 238 ? -30.082 -5.389 11.038 1.00 82.44 238 ALA A CA 1
ATOM 1848 C C . ALA A 1 238 ? -29.247 -5.905 9.861 1.00 82.44 238 ALA A C 1
ATOM 1850 O O . ALA A 1 238 ? -28.502 -6.875 9.966 1.00 82.44 238 ALA A O 1
ATOM 1851 N N . THR A 1 239 ? -29.349 -5.210 8.727 1.00 82.56 239 THR A N 1
ATOM 1852 C CA . THR A 1 239 ? -28.445 -5.379 7.584 1.00 82.56 239 THR A CA 1
ATOM 1853 C C . THR A 1 239 ? -27.288 -4.399 7.718 1.00 82.56 239 THR A C 1
ATOM 1855 O O . THR A 1 239 ? -27.515 -3.193 7.856 1.00 82.56 239 THR A O 1
ATOM 1858 N N . TYR A 1 240 ? -26.057 -4.903 7.650 1.00 78.44 240 TYR A N 1
ATOM 1859 C CA . TYR A 1 240 ? -24.835 -4.107 7.760 1.00 78.44 240 TYR A CA 1
ATOM 1860 C C . TYR A 1 240 ? -24.139 -3.981 6.402 1.00 78.44 240 TYR A C 1
ATOM 1862 O O . TYR A 1 240 ? -24.064 -4.938 5.636 1.00 78.44 240 TYR A O 1
ATOM 1870 N N . GLU A 1 241 ? -23.594 -2.802 6.126 1.00 82.81 241 GLU A N 1
ATOM 1871 C CA . GLU A 1 241 ? -22.604 -2.574 5.077 1.00 82.81 241 GLU A CA 1
ATOM 1872 C C . GLU A 1 241 ? -21.224 -2.541 5.736 1.00 82.81 241 GLU A C 1
ATOM 1874 O O . GLU A 1 241 ? -20.957 -1.690 6.587 1.00 82.81 241 GLU A O 1
ATOM 1879 N N . ALA A 1 242 ? -20.357 -3.477 5.357 1.00 79.31 242 ALA A N 1
ATOM 1880 C CA . ALA A 1 242 ? -18.954 -3.477 5.743 1.00 79.31 242 ALA A CA 1
ATOM 1881 C C . ALA A 1 242 ? -18.117 -2.950 4.573 1.00 79.31 242 ALA A C 1
ATOM 1883 O O . ALA A 1 242 ? -18.140 -3.513 3.480 1.00 79.31 242 ALA A O 1
ATOM 1884 N N . THR A 1 243 ? -17.376 -1.867 4.795 1.00 81.12 243 THR A N 1
ATOM 1885 C CA . THR A 1 243 ? -16.444 -1.307 3.814 1.00 81.12 243 THR A CA 1
ATOM 1886 C C . THR A 1 243 ? -15.022 -1.559 4.284 1.00 81.12 243 THR A C 1
ATOM 1888 O O . THR A 1 243 ? -14.615 -1.064 5.332 1.00 81.12 243 THR A O 1
ATOM 1891 N N . THR A 1 244 ? -14.241 -2.293 3.495 1.00 75.81 244 THR A N 1
ATOM 1892 C CA . THR A 1 244 ? -12.808 -2.478 3.740 1.00 75.81 244 THR A CA 1
ATOM 1893 C C . THR A 1 244 ? -12.012 -1.713 2.692 1.00 75.81 244 THR A C 1
ATOM 1895 O O . THR A 1 244 ? -12.107 -1.981 1.496 1.00 75.81 244 THR A O 1
ATOM 1898 N N . ILE A 1 245 ? -11.208 -0.757 3.147 1.00 75.12 245 ILE A N 1
ATOM 1899 C CA . ILE A 1 245 ? -10.320 0.053 2.320 1.00 75.12 245 ILE A CA 1
ATOM 1900 C C . ILE A 1 245 ? -8.889 -0.385 2.601 1.00 75.12 245 ILE A C 1
ATOM 1902 O O . ILE A 1 245 ? -8.408 -0.295 3.729 1.00 75.12 245 ILE A O 1
ATOM 1906 N N . PHE A 1 246 ? -8.190 -0.809 1.553 1.00 71.81 246 PHE A N 1
ATOM 1907 C CA . PHE A 1 246 ? -6.752 -1.038 1.597 1.00 71.81 246 PHE A CA 1
ATOM 1908 C C . PHE A 1 246 ? -6.045 0.157 0.963 1.00 71.81 246 PHE A C 1
ATOM 1910 O O . PHE A 1 246 ? -6.172 0.399 -0.237 1.00 71.81 246 PHE A O 1
ATOM 1917 N N . SER A 1 247 ? -5.307 0.918 1.767 1.00 71.44 247 SER A N 1
ATOM 1918 C CA . SER A 1 247 ? -4.531 2.072 1.308 1.00 71.44 247 SER A CA 1
ATOM 1919 C C . SER A 1 247 ? -3.199 2.124 2.047 1.00 71.44 247 SER A C 1
ATOM 1921 O O . SER A 1 247 ? -3.160 1.969 3.263 1.00 71.44 247 SER A O 1
ATOM 1923 N N . ASN A 1 248 ? -2.095 2.329 1.323 1.00 76.06 248 ASN A N 1
ATOM 1924 C CA . ASN A 1 248 ? -0.743 2.444 1.891 1.00 76.06 248 ASN A CA 1
ATOM 1925 C C . ASN A 1 248 ? -0.320 1.273 2.805 1.00 76.06 248 ASN A C 1
ATOM 1927 O O . ASN A 1 248 ? 0.299 1.496 3.840 1.00 76.06 248 ASN A O 1
ATOM 1931 N N . ASN A 1 249 ? -0.635 0.029 2.426 1.00 62.62 249 ASN A N 1
ATOM 1932 C CA . ASN A 1 249 ? -0.416 -1.186 3.236 1.00 62.62 249 ASN A CA 1
ATOM 1933 C C . ASN A 1 249 ? -1.193 -1.233 4.564 1.00 62.62 249 ASN A C 1
ATOM 1935 O O . ASN A 1 249 ? -0.960 -2.131 5.369 1.00 62.62 249 ASN A O 1
ATOM 1939 N N . THR A 1 250 ? -2.134 -0.316 4.778 1.00 56.25 250 THR A N 1
ATOM 1940 C CA . THR A 1 250 ? -3.031 -0.327 5.931 1.00 56.25 250 THR A CA 1
ATOM 1941 C C . THR A 1 250 ? -4.420 -0.754 5.479 1.00 56.25 250 THR A C 1
ATOM 1943 O O . THR A 1 250 ? -4.970 -0.214 4.515 1.00 56.25 250 THR A O 1
ATOM 1946 N N . GLN A 1 251 ? -4.984 -1.733 6.181 1.00 71.94 251 GLN A N 1
ATOM 1947 C CA . GLN A 1 251 ? -6.385 -2.108 6.055 1.00 71.94 251 GLN A CA 1
ATOM 1948 C C . GLN A 1 251 ? -7.199 -1.291 7.055 1.00 71.94 251 GLN A C 1
ATOM 1950 O O . GLN A 1 251 ? -6.912 -1.307 8.249 1.00 71.94 251 GLN A O 1
ATOM 1955 N N . SER A 1 252 ? -8.216 -0.589 6.570 1.00 74.62 252 SER A N 1
ATOM 1956 C CA . SER A 1 252 ? -9.240 0.029 7.407 1.00 74.62 252 SER A CA 1
ATOM 1957 C C . SER A 1 252 ? -10.576 -0.613 7.074 1.00 74.62 252 SER A C 1
ATOM 1959 O O . SER A 1 252 ? -10.971 -0.629 5.909 1.00 74.62 252 SER A O 1
ATOM 1961 N N . SER A 1 253 ? -11.252 -1.162 8.077 1.00 76.88 253 SER A N 1
ATOM 1962 C CA . SER A 1 253 ? -12.599 -1.710 7.941 1.00 76.88 253 SER A CA 1
ATOM 1963 C C . SER A 1 253 ? -13.559 -0.844 8.742 1.00 76.88 253 SER A C 1
ATOM 1965 O O . SER A 1 253 ? -13.278 -0.511 9.890 1.00 76.88 253 SER A O 1
ATOM 1967 N N . SER A 1 254 ? -14.688 -0.485 8.146 1.00 80.56 254 SER A N 1
ATOM 1968 C CA . SER A 1 254 ? -15.786 0.185 8.831 1.00 80.56 254 SER A CA 1
ATOM 1969 C C . SER A 1 254 ? -17.088 -0.558 8.579 1.00 80.56 254 SER A C 1
ATOM 1971 O O . SER A 1 254 ? -17.298 -1.129 7.509 1.00 80.56 254 SER A O 1
ATOM 1973 N N . THR A 1 255 ? -17.973 -0.545 9.569 1.00 79.69 255 THR A N 1
ATOM 1974 C CA . THR A 1 255 ? -19.342 -1.051 9.438 1.00 79.69 255 THR A CA 1
ATOM 1975 C C . THR A 1 255 ? -20.349 0.057 9.627 1.00 79.69 255 THR A C 1
ATOM 1977 O O . THR A 1 255 ? -20.185 0.927 10.480 1.00 79.69 255 THR A O 1
ATOM 1980 N N . ARG A 1 256 ? -21.443 -0.028 8.877 1.00 83.50 256 ARG A N 1
ATOM 1981 C CA . ARG A 1 256 ? -22.610 0.834 9.016 1.00 83.50 256 ARG A CA 1
ATOM 1982 C C . ARG A 1 256 ? -23.875 -0.012 8.988 1.00 83.50 256 ARG A C 1
ATOM 1984 O O . ARG A 1 256 ? -24.006 -0.903 8.157 1.00 83.50 256 ARG A O 1
ATOM 1991 N N . VAL A 1 257 ? -24.839 0.312 9.846 1.00 83.31 257 VAL A N 1
ATOM 1992 C CA . VAL A 1 257 ? -26.195 -0.246 9.740 1.00 83.31 257 VAL A CA 1
ATOM 1993 C C . VAL A 1 257 ? -26.914 0.405 8.556 1.00 83.31 257 VAL A C 1
ATOM 1995 O O . VAL A 1 257 ? -27.036 1.630 8.497 1.00 83.31 257 VAL A O 1
ATOM 1998 N N . MET A 1 258 ? -27.383 -0.412 7.617 1.00 86.19 258 MET A N 1
ATOM 1999 C CA . MET A 1 258 ? -28.142 0.020 6.439 1.00 86.19 258 MET A CA 1
ATOM 2000 C C . MET A 1 258 ? -29.641 0.043 6.710 1.00 86.19 258 MET A C 1
ATOM 2002 O O . MET A 1 258 ? -30.324 0.995 6.338 1.00 86.19 258 MET A O 1
ATOM 2006 N N . GLN A 1 259 ? -30.147 -1.001 7.366 1.00 89.19 259 GLN A N 1
ATOM 2007 C CA . GLN A 1 259 ? -31.564 -1.153 7.665 1.00 89.19 259 GLN A CA 1
ATOM 2008 C C . GLN A 1 259 ? -31.746 -1.987 8.932 1.00 89.19 259 GLN A C 1
ATOM 2010 O O . GLN A 1 259 ? -31.115 -3.031 9.072 1.00 89.19 259 GLN A O 1
ATOM 2015 N N . MET A 1 260 ? -32.629 -1.542 9.824 1.00 86.69 260 MET A N 1
ATOM 2016 C CA . MET A 1 260 ? -33.126 -2.328 10.956 1.00 86.69 260 MET A CA 1
ATOM 2017 C C . MET A 1 260 ? -34.451 -2.981 10.545 1.00 86.69 260 MET A C 1
ATOM 2019 O O . MET A 1 260 ? -35.278 -2.354 9.882 1.00 86.69 260 MET A O 1
ATOM 2023 N N . THR A 1 261 ? -34.632 -4.251 10.885 1.00 84.12 261 THR A N 1
ATOM 2024 C CA . THR A 1 261 ? -35.761 -5.093 10.445 1.00 84.12 261 THR A CA 1
ATOM 2025 C C . THR A 1 261 ? -36.653 -5.559 11.597 1.00 84.12 261 THR A C 1
ATOM 2027 O O . THR A 1 261 ? -37.603 -6.302 11.366 1.00 84.12 261 THR A O 1
ATOM 2030 N N . GLY A 1 262 ? -36.392 -5.081 12.816 1.00 82.31 262 GLY A N 1
ATOM 2031 C CA . GLY A 1 262 ? -37.155 -5.398 14.023 1.00 82.31 262 GLY A CA 1
ATOM 2032 C C . GLY A 1 262 ? -36.268 -5.950 15.133 1.00 82.31 262 GLY A C 1
ATOM 2033 O O . GLY A 1 262 ? -35.057 -6.082 14.960 1.00 82.31 262 GLY A O 1
ATOM 2034 N N . SER A 1 263 ? -36.871 -6.267 16.274 1.00 75.12 263 SER A N 1
ATOM 2035 C CA . SER A 1 263 ? -36.175 -6.894 17.394 1.00 75.12 263 SER A CA 1
ATOM 2036 C C . SER A 1 263 ? -35.656 -8.283 17.028 1.00 75.12 263 SER A C 1
ATOM 2038 O O . SER A 1 263 ? -36.262 -9.002 16.228 1.00 75.12 263 SER A O 1
ATOM 2040 N N . LEU A 1 264 ? -34.504 -8.658 17.584 1.00 71.75 264 LEU A N 1
ATOM 2041 C CA . LEU A 1 264 ? -33.962 -9.997 17.404 1.00 71.75 264 LEU A CA 1
ATOM 2042 C C . LEU A 1 264 ? -34.484 -10.897 18.539 1.00 71.75 264 LEU A C 1
ATOM 2044 O O . LEU A 1 264 ? -34.083 -10.695 19.685 1.00 71.75 264 LEU A O 1
ATOM 2048 N N . PRO A 1 265 ? -35.355 -11.887 18.265 1.00 65.81 265 PRO A N 1
ATOM 2049 C CA . PRO A 1 265 ? -35.815 -12.804 19.298 1.00 65.81 265 PRO A CA 1
ATOM 2050 C C . PRO A 1 265 ? -34.663 -13.740 19.686 1.00 65.81 265 PRO A C 1
ATOM 2052 O O . PRO A 1 265 ? -34.380 -14.721 18.995 1.00 65.81 265 PRO A O 1
ATOM 2055 N N . ILE A 1 266 ? -33.980 -13.434 20.788 1.00 67.31 266 ILE A N 1
ATOM 2056 C CA . ILE A 1 266 ? -33.006 -14.337 21.406 1.00 67.31 266 ILE A CA 1
ATOM 2057 C C . ILE A 1 266 ? -33.775 -15.080 22.492 1.00 67.31 266 ILE A C 1
ATOM 2059 O O . ILE A 1 266 ? -34.007 -14.523 23.558 1.00 67.31 266 ILE A O 1
ATOM 2063 N N . GLY A 1 267 ? -34.254 -16.290 22.190 1.00 59.44 267 GLY A N 1
ATOM 2064 C CA . GLY A 1 267 ? -35.096 -17.074 23.102 1.00 59.44 267 GLY A CA 1
ATOM 2065 C C . GLY A 1 267 ? -34.415 -17.408 24.437 1.00 59.44 267 GLY A C 1
ATOM 2066 O O . GLY A 1 267 ? -33.189 -17.511 24.512 1.00 59.44 267 GLY A O 1
ATOM 2067 N N . HIS A 1 268 ? -35.226 -17.587 25.482 1.00 59.78 268 HIS A N 1
ATOM 2068 C CA . HIS A 1 268 ? -34.778 -17.910 26.837 1.00 59.78 268 HIS A CA 1
ATOM 2069 C C . HIS A 1 268 ? -34.191 -19.336 26.912 1.00 59.78 268 HIS A C 1
ATOM 2071 O O . HIS A 1 268 ? -34.752 -20.285 26.368 1.00 59.78 268 HIS A O 1
ATOM 2077 N N . ASP A 1 269 ? -33.071 -19.471 27.627 1.00 53.09 269 ASP A N 1
ATOM 2078 C CA . ASP A 1 269 ? -32.211 -20.658 27.804 1.00 53.09 269 ASP A CA 1
ATOM 2079 C C . ASP A 1 269 ? -32.828 -22.046 28.047 1.00 53.09 269 ASP A C 1
ATOM 2081 O O . ASP A 1 269 ? -32.122 -23.044 27.905 1.00 53.09 269 ASP A O 1
ATOM 2085 N N . ALA A 1 270 ? -34.093 -22.161 28.445 1.00 47.44 270 ALA A N 1
ATOM 2086 C CA . ALA A 1 270 ? -34.602 -23.433 28.957 1.00 47.44 270 ALA A CA 1
ATOM 2087 C C . ALA A 1 270 ? -34.918 -24.466 27.859 1.00 47.44 270 ALA A C 1
ATOM 2089 O O . ALA A 1 270 ? -34.726 -25.658 28.084 1.00 47.44 270 ALA A O 1
ATOM 2090 N N 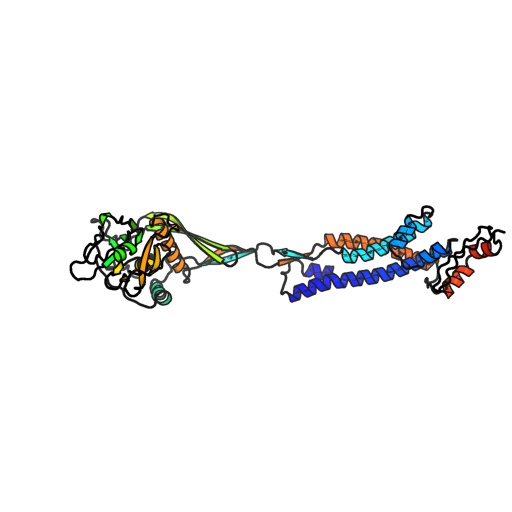. ASP A 1 271 ? -35.311 -24.018 26.664 1.00 49.16 271 ASP A N 1
ATOM 2091 C CA . ASP A 1 271 ? -35.683 -24.891 25.543 1.00 49.16 271 ASP A CA 1
ATOM 2092 C C . ASP A 1 271 ? -34.828 -24.572 24.316 1.00 49.16 271 ASP A C 1
ATOM 2094 O O . ASP A 1 271 ? -35.345 -24.242 23.244 1.00 49.16 271 ASP A O 1
ATOM 2098 N N . GLY A 1 272 ? -33.499 -24.617 24.489 1.00 52.72 272 GLY A N 1
ATOM 2099 C CA . GLY A 1 272 ? -32.534 -24.407 23.408 1.00 52.72 272 GLY A CA 1
ATOM 2100 C C . GLY A 1 272 ? -33.019 -25.067 22.111 1.00 52.72 272 GLY A C 1
ATOM 2101 O O . GLY A 1 272 ? -33.497 -26.209 22.143 1.00 52.72 272 GLY A O 1
ATOM 2102 N N . PRO A 1 273 ? -32.977 -24.353 20.974 1.00 50.25 273 PRO A N 1
ATOM 2103 C CA . PRO A 1 273 ? -33.653 -24.815 19.778 1.00 50.25 273 PRO A CA 1
ATOM 2104 C C . PRO A 1 273 ? -33.069 -26.181 19.398 1.00 50.25 273 PRO A C 1
ATOM 2106 O O . PRO A 1 273 ? -31.849 -26.359 19.394 1.00 50.25 273 PRO A O 1
ATOM 2109 N N . HIS A 1 274 ? -33.940 -27.173 19.184 1.00 51.47 274 HIS A N 1
ATOM 2110 C CA . HIS A 1 274 ? -33.521 -28.553 18.944 1.00 51.47 274 HIS A CA 1
ATOM 2111 C C . HIS A 1 274 ? -32.439 -28.587 17.857 1.00 51.47 274 HIS A C 1
ATOM 2113 O O . HIS A 1 274 ? -32.644 -28.064 16.759 1.00 51.47 274 HIS A O 1
ATOM 2119 N N . ALA A 1 275 ? -31.278 -29.162 18.182 1.00 50.50 275 ALA A N 1
ATOM 2120 C CA . ALA A 1 275 ? -30.129 -29.205 17.286 1.00 50.50 275 ALA A CA 1
ATOM 2121 C C . ALA A 1 275 ? -30.545 -29.741 15.901 1.00 50.50 275 ALA A C 1
ATOM 2123 O O . ALA A 1 275 ? -31.068 -30.851 15.805 1.00 50.50 275 ALA A O 1
ATOM 2124 N N . GLY A 1 276 ? -30.326 -28.957 14.834 1.00 53.00 276 GLY A N 1
ATOM 2125 C CA . GLY A 1 276 ? -30.529 -29.411 13.449 1.00 53.00 276 GLY A CA 1
ATOM 2126 C C . GLY A 1 276 ? -31.367 -28.527 12.513 1.00 53.00 276 GLY A C 1
ATOM 2127 O O . GLY A 1 276 ? -31.545 -28.909 11.359 1.00 53.00 276 GLY A O 1
ATOM 2128 N N . THR A 1 277 ? -31.870 -27.361 12.935 1.00 56.62 277 THR A N 1
ATOM 2129 C CA . THR A 1 277 ? -32.556 -26.405 12.030 1.00 56.62 277 THR A CA 1
ATOM 2130 C C . THR A 1 277 ? -31.689 -25.171 11.772 1.00 56.62 277 THR A C 1
ATOM 2132 O O . THR A 1 277 ? -31.187 -24.618 12.732 1.00 56.62 277 THR A O 1
ATOM 2135 N N . ASN A 1 278 ? -31.550 -24.665 10.537 1.00 55.91 278 ASN A N 1
ATOM 2136 C CA . ASN A 1 278 ? -30.694 -23.493 10.221 1.00 55.91 278 ASN A CA 1
ATOM 2137 C C . ASN A 1 278 ? -30.935 -22.250 11.108 1.00 55.91 278 ASN A C 1
ATOM 2139 O O . ASN A 1 278 ? -30.017 -21.468 11.344 1.00 55.91 278 ASN A O 1
ATOM 2143 N N . THR A 1 279 ? -32.146 -22.086 11.642 1.00 61.72 279 THR A N 1
ATOM 2144 C CA . THR A 1 279 ? -32.491 -21.034 12.608 1.00 61.72 279 THR A CA 1
ATOM 2145 C C . THR A 1 279 ? -31.717 -21.141 13.927 1.00 61.72 279 THR A C 1
ATOM 2147 O O . THR A 1 279 ? -31.452 -20.117 14.544 1.00 61.72 279 THR A O 1
ATOM 2150 N N . THR A 1 280 ? -31.293 -22.341 14.347 1.00 63.97 280 THR A N 1
ATOM 2151 C CA . THR A 1 280 ? -30.522 -22.553 15.587 1.00 63.97 280 THR A CA 1
ATOM 2152 C C . THR A 1 280 ? -29.146 -21.906 15.511 1.00 63.97 280 THR A C 1
ATOM 2154 O O . THR A 1 280 ? -28.721 -21.263 16.466 1.00 63.97 280 THR A O 1
ATOM 2157 N N . ASN A 1 281 ? -28.460 -22.039 14.373 1.00 65.00 281 ASN A N 1
ATOM 2158 C CA . ASN A 1 281 ? -27.083 -21.566 14.212 1.00 65.00 281 ASN A CA 1
ATOM 2159 C C . ASN A 1 281 ? -27.020 -20.039 14.195 1.00 65.00 281 ASN A C 1
ATOM 2161 O O . ASN A 1 281 ? -26.184 -19.447 14.873 1.00 65.00 281 ASN A O 1
ATOM 2165 N N . MET A 1 282 ? -27.965 -19.401 13.499 1.00 66.75 282 MET A N 1
ATOM 2166 C CA . MET A 1 282 ? -28.050 -17.945 13.449 1.00 66.75 282 MET A CA 1
ATOM 2167 C C . MET A 1 282 ? -28.367 -17.351 14.831 1.00 66.75 282 MET A C 1
ATOM 2169 O O . MET A 1 282 ? -27.690 -16.417 15.256 1.00 66.75 282 MET A O 1
ATOM 2173 N N . THR A 1 283 ? -29.333 -17.912 15.570 1.00 71.88 283 THR A N 1
ATOM 2174 C CA . THR A 1 283 ? -29.651 -17.451 16.935 1.00 71.88 283 THR A CA 1
ATOM 2175 C C . THR A 1 283 ? -28.473 -17.637 17.892 1.00 71.88 283 THR A C 1
ATOM 2177 O O . THR A 1 283 ? -28.194 -16.739 18.684 1.00 71.88 283 THR A O 1
ATOM 2180 N N . LEU A 1 284 ? -27.750 -18.759 17.804 1.00 74.56 284 LEU A N 1
ATOM 2181 C CA . LEU A 1 284 ? -26.563 -19.002 18.626 1.00 74.56 284 LEU A CA 1
ATOM 2182 C C . LEU A 1 284 ? -25.428 -18.031 18.293 1.00 74.56 284 LEU A C 1
ATOM 2184 O O . LEU A 1 284 ? -24.852 -17.457 19.208 1.00 74.56 284 LEU A O 1
ATOM 2188 N N . ALA A 1 285 ? -25.149 -17.774 17.014 1.00 75.81 285 ALA A N 1
ATOM 2189 C CA . ALA A 1 285 ? -24.100 -16.836 16.627 1.00 75.81 285 ALA A CA 1
ATOM 2190 C C . ALA A 1 285 ? -24.401 -15.403 17.094 1.00 75.81 285 ALA A C 1
ATOM 2192 O O . ALA A 1 285 ? -23.529 -14.740 17.657 1.00 75.81 285 ALA A O 1
ATOM 2193 N N . PHE A 1 286 ? -25.643 -14.935 16.930 1.00 78.81 286 PHE A N 1
ATOM 2194 C CA . PHE A 1 286 ? -26.044 -13.628 17.454 1.00 78.81 286 PHE A CA 1
ATOM 2195 C C . PHE A 1 286 ? -25.953 -13.557 18.969 1.00 78.81 286 PHE A C 1
ATOM 2197 O O . PHE A 1 286 ? -25.508 -12.546 19.509 1.00 78.81 286 PHE A O 1
ATOM 2204 N N . ARG A 1 287 ? -26.338 -14.631 19.656 1.00 80.06 287 ARG A N 1
ATOM 2205 C CA . ARG A 1 287 ? -26.191 -14.717 21.100 1.00 80.06 287 ARG A CA 1
ATOM 2206 C C . ARG A 1 287 ? -24.725 -14.658 21.522 1.00 80.06 287 ARG A C 1
ATOM 2208 O O . ARG A 1 287 ? -24.426 -13.936 22.462 1.00 80.06 287 ARG A O 1
ATOM 2215 N N . SER A 1 288 ? -23.822 -15.338 20.820 1.00 80.88 288 SER A N 1
ATOM 2216 C CA . SER A 1 288 ? -22.384 -15.269 21.097 1.00 80.88 288 SER A CA 1
ATOM 2217 C C . SER A 1 288 ? -21.831 -13.853 20.898 1.00 80.88 288 SER A C 1
ATOM 2219 O O . SER A 1 288 ? -21.037 -13.397 21.713 1.00 80.88 288 SER A O 1
ATOM 2221 N N . ILE A 1 289 ? -22.287 -13.118 19.874 1.00 84.69 289 ILE A N 1
ATOM 2222 C CA . ILE A 1 289 ? -21.924 -11.701 19.679 1.00 84.69 289 ILE A CA 1
ATOM 2223 C C . ILE A 1 289 ? -22.487 -10.842 20.819 1.00 84.69 289 ILE A C 1
ATOM 2225 O O . ILE A 1 289 ? -21.745 -10.054 21.401 1.00 84.69 289 ILE A O 1
ATOM 2229 N N . ALA A 1 290 ? -23.772 -10.990 21.156 1.00 86.06 290 ALA A N 1
ATOM 2230 C CA . ALA A 1 290 ? -24.417 -10.224 22.224 1.00 86.06 290 ALA A CA 1
ATOM 2231 C C . ALA A 1 290 ? -23.774 -10.496 23.590 1.00 86.06 290 ALA A C 1
ATOM 2233 O O . ALA A 1 290 ? -23.546 -9.567 24.358 1.00 86.06 290 ALA A O 1
ATOM 2234 N N . GLN A 1 291 ? -23.417 -11.750 23.867 1.00 84.00 291 GLN A N 1
ATOM 2235 C CA . GLN A 1 291 ? -22.703 -12.135 25.076 1.00 84.00 291 GLN A CA 1
ATOM 2236 C C . GLN A 1 291 ? -21.285 -11.558 25.096 1.00 84.00 291 GLN A C 1
ATOM 2238 O O . GLN A 1 291 ? -20.919 -10.940 26.086 1.00 84.00 291 GLN A O 1
ATOM 2243 N N . ALA A 1 292 ? -20.512 -11.668 24.011 1.00 85.75 292 ALA A N 1
ATOM 2244 C CA . ALA A 1 292 ? -19.173 -11.076 23.946 1.00 85.75 292 ALA A CA 1
ATOM 2245 C C . ALA A 1 292 ? -19.212 -9.544 24.104 1.00 85.75 292 ALA A C 1
ATOM 2247 O O . ALA A 1 292 ? -18.373 -8.953 24.780 1.00 85.75 292 ALA A O 1
ATOM 2248 N N . PHE A 1 293 ? -20.212 -8.886 23.511 1.00 89.50 293 PHE A N 1
ATOM 2249 C CA . PHE A 1 293 ? -20.428 -7.450 23.672 1.00 89.50 293 PHE A CA 1
ATOM 2250 C C . PHE A 1 293 ? -20.860 -7.081 25.095 1.00 89.50 293 PHE A C 1
ATOM 2252 O O . PHE A 1 293 ? -20.397 -6.083 25.647 1.00 89.50 293 PHE A O 1
ATOM 2259 N N . SER A 1 294 ? -21.712 -7.904 25.705 1.00 88.88 294 SER A N 1
ATOM 2260 C CA . SER A 1 294 ? -22.099 -7.781 27.106 1.00 88.88 294 SER A CA 1
ATOM 2261 C C . SER A 1 294 ? -20.897 -7.935 28.027 1.00 88.88 294 SER A C 1
ATOM 2263 O O . SER A 1 294 ? -20.716 -7.104 28.897 1.00 88.88 294 SER A O 1
ATOM 2265 N N . GLU A 1 295 ? -20.050 -8.945 27.849 1.00 86.50 295 GLU A N 1
ATOM 2266 C CA . GLU A 1 295 ? -18.854 -9.156 28.680 1.00 86.50 295 GLU A CA 1
ATOM 2267 C C . GLU A 1 295 ? -17.860 -7.984 28.585 1.00 86.50 295 GLU A C 1
ATOM 2269 O O . GLU A 1 295 ? -17.163 -7.683 29.551 1.00 86.50 295 GLU A O 1
ATOM 2274 N N . LEU A 1 296 ? -17.829 -7.269 27.453 1.00 89.56 296 LEU A N 1
ATOM 2275 C CA . LEU A 1 296 ? -17.030 -6.050 27.314 1.00 89.56 296 LEU A CA 1
ATOM 2276 C C . LEU A 1 296 ? -17.576 -4.884 28.149 1.00 89.56 296 LEU A C 1
ATOM 2278 O O . LEU A 1 296 ? -16.789 -4.108 28.690 1.00 89.56 296 LEU A O 1
ATOM 2282 N N . LEU A 1 297 ? -18.899 -4.717 28.218 1.00 93.75 297 LEU A N 1
ATOM 2283 C CA . LEU A 1 297 ? -19.521 -3.517 28.787 1.00 93.75 297 LEU A CA 1
ATOM 2284 C C . LEU A 1 297 ? -20.120 -3.733 30.176 1.00 93.75 297 LEU A C 1
ATOM 2286 O O . LEU A 1 297 ? -19.928 -2.877 31.037 1.00 93.75 297 LEU A O 1
ATOM 2290 N N . SER A 1 298 ? -20.794 -4.854 30.408 1.00 92.12 298 SER A N 1
ATOM 2291 C CA . SER A 1 298 ? -21.451 -5.221 31.665 1.00 92.12 298 SER A CA 1
ATOM 2292 C C . SER A 1 298 ? -20.492 -5.133 32.847 1.00 92.12 298 SER A C 1
ATOM 2294 O O . SER A 1 298 ? -19.306 -5.395 32.705 1.00 92.12 298 SER A O 1
ATOM 2296 N N . GLY A 1 299 ? -21.007 -4.788 34.022 1.00 90.38 299 GLY A N 1
ATOM 2297 C CA . GLY A 1 299 ? -20.228 -4.641 35.247 1.00 90.38 299 GLY A CA 1
ATOM 2298 C C . GLY A 1 299 ? -20.104 -3.190 35.697 1.00 90.38 299 GLY A C 1
ATOM 2299 O O . GLY A 1 299 ? -20.720 -2.283 35.138 1.00 90.38 299 GLY A O 1
ATOM 2300 N N . ASN A 1 300 ? -19.302 -2.975 36.733 1.00 92.56 300 ASN A N 1
ATOM 2301 C CA . ASN A 1 300 ? -19.238 -1.714 37.460 1.00 92.56 300 ASN A CA 1
ATOM 2302 C C . ASN A 1 300 ? -17.817 -1.166 37.478 1.00 92.56 300 ASN A C 1
ATOM 2304 O O . ASN A 1 300 ? -16.849 -1.922 37.529 1.00 92.56 300 ASN A O 1
ATOM 2308 N N . ALA A 1 301 ? -17.683 0.155 37.511 1.00 91.88 301 ALA A N 1
ATOM 2309 C CA . ALA A 1 301 ? -16.435 0.782 37.910 1.00 91.88 301 ALA A CA 1
ATOM 2310 C C . ALA A 1 301 ? -16.700 1.848 38.973 1.00 91.88 301 ALA A C 1
ATOM 2312 O O . ALA A 1 301 ? -17.620 2.670 38.858 1.00 91.88 301 ALA A O 1
ATOM 2313 N N . PHE A 1 302 ? -15.892 1.799 40.026 1.00 90.25 302 PHE A N 1
ATOM 2314 C CA . PHE A 1 302 ? -16.014 2.679 41.174 1.00 90.25 302 PHE A CA 1
ATOM 2315 C C . PHE A 1 302 ? -14.649 3.083 41.723 1.00 90.25 302 PHE A C 1
ATOM 2317 O O . PHE A 1 302 ? -13.634 2.413 41.532 1.00 90.25 302 PHE A O 1
ATOM 2324 N N . PHE A 1 303 ? -14.617 4.233 42.384 1.00 87.94 303 PHE A N 1
ATOM 2325 C CA . PHE A 1 303 ? -13.454 4.696 43.125 1.00 87.94 303 PHE A CA 1
ATOM 2326 C C . PHE A 1 303 ? -13.609 4.299 44.591 1.00 87.94 303 PHE A C 1
ATOM 2328 O O . PHE A 1 303 ? -14.616 4.623 45.217 1.00 87.94 303 PHE A O 1
ATOM 2335 N N . GLN A 1 304 ? -12.618 3.605 45.141 1.00 86.25 304 GLN A N 1
ATOM 2336 C CA . GLN A 1 304 ? -12.606 3.185 46.534 1.00 86.25 304 GLN A CA 1
ATOM 2337 C C . GLN A 1 304 ? -11.710 4.132 47.336 1.00 86.25 304 GLN A C 1
ATOM 2339 O O . GLN A 1 304 ? -10.480 4.047 47.283 1.00 86.25 304 GLN A O 1
ATOM 2344 N N . ALA A 1 305 ? -12.323 5.037 48.105 1.00 79.88 305 ALA A N 1
ATOM 2345 C CA . ALA A 1 305 ? -11.586 6.108 48.782 1.00 79.88 305 ALA A CA 1
ATOM 2346 C C . ALA A 1 305 ? -10.614 5.609 49.860 1.00 79.88 305 ALA A C 1
ATOM 2348 O O . ALA A 1 305 ? -9.592 6.242 50.093 1.00 79.88 305 ALA A O 1
ATOM 2349 N N . ASN A 1 306 ? -10.886 4.462 50.489 1.00 80.75 306 ASN A N 1
ATOM 2350 C CA . ASN A 1 306 ? -10.023 3.921 51.548 1.00 80.75 306 ASN A CA 1
ATOM 2351 C C . ASN A 1 306 ? -8.637 3.489 51.039 1.00 80.75 306 ASN A C 1
ATOM 2353 O O . ASN A 1 306 ? -7.677 3.501 51.804 1.00 80.75 306 ASN A O 1
ATOM 2357 N N . VAL A 1 307 ? -8.537 3.093 49.768 1.00 81.62 307 VAL A N 1
ATOM 2358 C CA . VAL A 1 307 ? -7.285 2.647 49.131 1.00 81.62 307 VAL A CA 1
ATOM 2359 C C . VAL A 1 307 ? -6.806 3.618 48.052 1.00 81.62 307 VAL A C 1
ATOM 2361 O O . VAL A 1 307 ? -5.827 3.328 47.370 1.00 81.62 307 VAL A O 1
ATOM 2364 N N . SER A 1 308 ? -7.501 4.751 47.885 1.00 80.50 308 SER A N 1
ATOM 2365 C CA . SER A 1 308 ? -7.290 5.725 46.805 1.00 80.50 308 SER A CA 1
ATOM 2366 C C . SER A 1 308 ? -7.166 5.068 45.426 1.00 80.50 308 SER A C 1
ATOM 2368 O O . SER A 1 308 ? -6.332 5.450 44.608 1.00 80.50 308 SER A O 1
ATOM 2370 N N . GLY A 1 309 ? -7.975 4.035 45.187 1.00 86.38 309 GLY A N 1
ATOM 2371 C CA . GLY A 1 309 ? -7.840 3.143 44.042 1.00 86.38 309 GLY A CA 1
ATOM 2372 C C . GLY A 1 309 ? -9.089 3.106 43.176 1.00 86.38 309 GLY A C 1
ATOM 2373 O O . GLY A 1 309 ? -10.207 3.303 43.652 1.00 86.38 309 GLY A O 1
ATOM 2374 N N . LEU A 1 310 ? -8.888 2.824 41.893 1.00 89.19 310 LEU A N 1
ATOM 2375 C CA . LEU A 1 310 ? -9.964 2.488 40.973 1.00 89.19 310 LEU A CA 1
ATOM 2376 C C . LEU A 1 310 ? -10.193 0.978 40.995 1.00 89.19 310 LEU A C 1
ATOM 2378 O O . LEU A 1 310 ? -9.234 0.215 40.873 1.00 89.19 310 LEU A O 1
ATOM 2382 N N . VAL A 1 311 ? -11.448 0.557 41.097 1.00 90.00 311 VAL A N 1
ATOM 2383 C CA . VAL A 1 311 ? -11.842 -0.847 40.992 1.00 90.00 311 VAL A CA 1
ATOM 2384 C C . VAL A 1 311 ? -12.794 -0.996 39.810 1.00 90.00 311 VAL A C 1
ATOM 2386 O O . VAL A 1 311 ? -13.721 -0.203 39.633 1.00 90.00 311 VAL A O 1
ATOM 2389 N N . THR A 1 312 ? -12.530 -1.996 38.973 1.00 89.19 312 THR A N 1
ATOM 2390 C CA . THR A 1 312 ? -13.377 -2.391 37.845 1.00 89.19 312 THR A CA 1
ATOM 2391 C C . THR A 1 312 ? -13.855 -3.813 38.086 1.00 89.19 312 THR A C 1
ATOM 2393 O O . THR A 1 312 ? -13.063 -4.752 37.995 1.00 89.19 312 THR A O 1
ATOM 2396 N N . ASP A 1 313 ? -15.140 -3.968 38.370 1.00 87.50 313 ASP A N 1
ATOM 2397 C CA . ASP A 1 313 ? -15.758 -5.257 38.644 1.00 87.50 313 ASP A CA 1
ATOM 2398 C C . ASP A 1 313 ? -16.482 -5.757 37.401 1.00 87.50 313 ASP A C 1
ATOM 2400 O O . ASP A 1 313 ? -17.536 -5.247 37.020 1.00 87.50 313 ASP A O 1
ATOM 2404 N N . SER A 1 314 ? -15.918 -6.795 36.785 1.00 85.69 314 SER A N 1
ATOM 2405 C CA . SER A 1 314 ? -16.501 -7.526 35.649 1.00 85.69 314 SER A CA 1
ATOM 2406 C C . SER A 1 314 ? -16.737 -6.713 34.370 1.00 85.69 314 SER A C 1
ATOM 2408 O O . SER A 1 314 ? -17.332 -7.252 33.447 1.00 85.69 314 SER A O 1
ATOM 2410 N N . THR A 1 315 ? -16.249 -5.468 34.288 1.00 89.50 315 THR A N 1
ATOM 2411 C CA . THR A 1 315 ? -16.346 -4.623 33.087 1.00 89.50 315 THR A CA 1
ATOM 2412 C C . THR A 1 315 ? -14.993 -4.362 32.450 1.00 89.50 315 THR A C 1
ATOM 2414 O O . THR A 1 315 ? -13.983 -4.163 33.127 1.00 89.50 315 THR A O 1
ATOM 2417 N N . GLN A 1 316 ? -14.988 -4.293 31.122 1.00 89.44 316 GLN A N 1
ATOM 2418 C CA . GLN A 1 316 ? -13.839 -3.885 30.323 1.00 89.44 316 GLN A CA 1
ATOM 2419 C C . GLN A 1 316 ? -14.123 -2.616 29.519 1.00 89.44 316 GLN A C 1
ATOM 2421 O O . GLN A 1 316 ? -13.345 -2.245 28.638 1.00 89.44 316 GLN A O 1
ATOM 2426 N N . ALA A 1 317 ? -15.209 -1.910 29.840 1.00 92.31 317 ALA A N 1
ATOM 2427 C CA . ALA A 1 317 ? -15.648 -0.734 29.105 1.00 92.31 317 ALA A CA 1
ATOM 2428 C C . ALA A 1 317 ? -14.561 0.348 29.038 1.00 92.31 317 ALA A C 1
ATOM 2430 O O . ALA A 1 317 ? -14.434 1.038 28.026 1.00 92.31 317 ALA A O 1
ATOM 2431 N N . LEU A 1 318 ? -13.720 0.446 30.073 1.00 91.44 318 LEU A N 1
ATOM 2432 C CA . LEU A 1 318 ? -12.609 1.400 30.155 1.00 91.44 318 LEU A CA 1
ATOM 2433 C C . LEU A 1 318 ? -11.456 1.098 29.181 1.00 91.44 318 LEU A C 1
ATOM 2435 O O . LEU A 1 318 ? -10.666 1.991 28.891 1.00 91.44 318 LEU A O 1
ATOM 2439 N N . ASN A 1 319 ? -11.373 -0.128 28.652 1.00 90.69 319 ASN A N 1
ATOM 2440 C CA . ASN A 1 319 ? -10.404 -0.516 27.619 1.00 90.69 319 ASN A CA 1
ATOM 2441 C C . ASN A 1 319 ? -10.935 -0.272 26.197 1.00 90.69 319 ASN A C 1
ATOM 2443 O O . ASN A 1 319 ? -10.217 -0.466 25.215 1.00 90.69 319 ASN A O 1
ATOM 2447 N N . THR A 1 320 ? -12.199 0.130 26.070 1.00 92.75 320 THR A N 1
ATOM 2448 C CA . THR A 1 320 ? -12.823 0.449 24.786 1.00 92.75 320 THR A CA 1
ATOM 2449 C C . THR A 1 320 ? -12.606 1.927 24.442 1.00 92.75 320 THR A C 1
ATOM 2451 O O . THR A 1 320 ? -12.421 2.753 25.335 1.00 92.75 320 THR A O 1
ATOM 2454 N N . PRO A 1 321 ? -12.705 2.327 23.161 1.00 92.19 321 PRO A N 1
ATOM 2455 C CA . PRO A 1 321 ? -12.622 3.738 22.778 1.00 92.19 321 PRO A CA 1
ATOM 2456 C C . PRO A 1 321 ? -13.841 4.577 23.210 1.00 92.19 321 PRO A C 1
ATOM 2458 O O . PRO A 1 321 ? -13.908 5.754 22.848 1.00 92.19 321 PRO A O 1
ATOM 2461 N N . LEU A 1 322 ? -14.817 3.998 23.926 1.00 95.44 322 LEU A N 1
ATOM 2462 C CA . LEU A 1 322 ? -16.022 4.699 24.382 1.00 95.44 322 LEU A CA 1
ATOM 2463 C C . LEU A 1 322 ? -15.729 5.661 25.528 1.00 95.44 322 LEU A C 1
ATOM 2465 O O . LEU A 1 322 ? -16.267 6.768 25.552 1.00 95.44 322 LEU A O 1
ATOM 2469 N N . PHE A 1 323 ? -14.862 5.254 26.451 1.00 95.81 323 PHE A N 1
ATOM 2470 C CA . PHE A 1 323 ? -14.563 5.997 27.666 1.00 95.81 323 PHE A CA 1
ATOM 2471 C C . PHE A 1 323 ? -13.090 6.381 27.711 1.00 95.81 323 PHE A C 1
ATOM 2473 O O . PHE A 1 323 ? -12.223 5.678 27.201 1.00 95.81 323 PHE A O 1
ATOM 2480 N N . SER A 1 324 ? -12.810 7.526 28.321 1.00 94.31 324 SER A N 1
ATOM 2481 C CA . SER A 1 324 ? -11.458 7.985 28.600 1.00 94.31 324 SER A CA 1
ATOM 2482 C C . SER A 1 324 ? -11.275 8.012 30.106 1.00 94.31 324 SER A C 1
ATOM 2484 O O . SER A 1 324 ? -11.892 8.827 30.791 1.00 94.31 324 SER A O 1
ATOM 2486 N N . LEU A 1 325 ? -10.416 7.131 30.608 1.00 93.31 325 LEU A N 1
ATOM 2487 C CA . LEU A 1 325 ? -9.932 7.167 31.978 1.00 93.31 325 LEU A CA 1
ATOM 2488 C C . LEU A 1 325 ? -8.487 7.670 31.961 1.00 93.31 325 LEU A C 1
ATOM 2490 O O . LEU A 1 325 ? -7.594 7.007 31.438 1.00 93.31 325 LEU A O 1
ATOM 2494 N N . THR A 1 326 ? -8.249 8.835 32.550 1.00 93.12 326 THR A N 1
ATOM 2495 C CA . THR A 1 326 ? -6.903 9.397 32.705 1.00 93.12 326 THR A CA 1
ATOM 2496 C C . THR A 1 326 ? -6.571 9.556 34.175 1.00 93.12 326 THR A C 1
ATOM 2498 O O . THR A 1 326 ? -7.358 10.128 34.925 1.00 93.12 326 THR A O 1
ATOM 2501 N N . SER A 1 327 ? -5.393 9.087 34.579 1.00 91.94 327 SER A N 1
ATOM 2502 C CA . SER A 1 327 ? -4.849 9.305 35.919 1.00 91.94 327 SER A CA 1
ATOM 2503 C C . SER A 1 327 ? -3.744 10.361 35.886 1.00 91.94 327 SER A C 1
ATOM 2505 O O . SER A 1 327 ? -2.859 10.295 35.031 1.00 91.94 327 SER A O 1
ATOM 2507 N N . ALA A 1 328 ? -3.742 11.285 36.840 1.00 89.25 328 ALA A N 1
ATOM 2508 C CA . ALA A 1 328 ? -2.657 12.227 37.077 1.00 89.25 328 ALA A CA 1
ATOM 2509 C C . ALA A 1 328 ? -2.125 12.050 38.502 1.00 89.25 328 ALA A C 1
ATOM 2511 O O . ALA A 1 328 ? -2.899 11.912 39.443 1.00 89.25 328 ALA A O 1
ATOM 2512 N N . ILE A 1 329 ? -0.803 12.068 38.671 1.00 85.81 329 ILE A N 1
ATOM 2513 C CA . ILE A 1 329 ? -0.196 12.097 40.006 1.00 85.81 329 ILE A CA 1
ATOM 2514 C C . ILE A 1 329 ? -0.169 13.554 40.455 1.00 85.81 329 ILE A C 1
ATOM 2516 O O . ILE A 1 329 ? 0.487 14.384 39.819 1.00 85.81 329 ILE A O 1
ATOM 2520 N N . GLN A 1 330 ? -0.878 13.865 41.536 1.00 81.81 330 GLN A N 1
ATOM 2521 C CA . GLN A 1 330 ? -0.857 15.182 42.152 1.00 81.81 330 GLN A CA 1
ATOM 2522 C C . GLN A 1 330 ? -0.018 15.124 43.431 1.00 81.81 330 GLN A C 1
ATOM 2524 O O . GLN A 1 330 ? -0.288 14.348 44.345 1.00 81.81 330 GLN A O 1
ATOM 2529 N N . ASN A 1 331 ? 1.024 15.955 43.485 1.00 81.19 331 ASN A N 1
ATOM 2530 C CA . ASN A 1 331 ? 1.830 16.119 44.689 1.00 81.19 331 ASN A CA 1
ATOM 2531 C C . ASN A 1 331 ? 1.179 17.187 45.564 1.00 81.19 331 ASN A C 1
ATOM 2533 O O . ASN A 1 331 ? 1.268 18.381 45.267 1.00 81.19 331 ASN A O 1
ATOM 2537 N N . THR A 1 332 ? 0.540 16.764 46.646 1.00 73.69 332 THR A N 1
ATOM 2538 C CA . THR A 1 332 ? 0.032 17.662 47.680 1.00 73.69 332 THR A CA 1
ATOM 2539 C C . THR A 1 332 ? 1.122 17.884 48.721 1.00 73.69 332 THR A C 1
ATOM 2541 O O . THR A 1 332 ? 1.407 17.025 49.549 1.00 73.69 332 THR A O 1
ATOM 2544 N N . THR A 1 333 ? 1.781 19.042 48.661 1.00 73.81 333 THR A N 1
ATOM 2545 C CA . THR A 1 333 ? 2.636 19.525 49.753 1.00 73.81 333 THR A CA 1
ATOM 2546 C C . THR A 1 333 ? 1.796 20.375 50.688 1.00 73.81 333 THR A C 1
ATOM 2548 O O . THR A 1 333 ? 1.641 21.576 50.451 1.00 73.81 333 THR A O 1
ATOM 2551 N N . GLU A 1 334 ? 1.262 19.772 51.747 1.00 77.69 334 GLU A N 1
ATOM 2552 C CA . GLU A 1 334 ? 0.833 20.575 52.887 1.00 77.69 334 GLU A CA 1
ATOM 2553 C C . GLU A 1 334 ? 2.069 21.167 53.589 1.00 77.69 334 GLU A C 1
ATOM 2555 O O . GLU A 1 334 ? 3.100 20.491 53.705 1.00 77.69 334 GLU A O 1
ATOM 2560 N N . PRO A 1 335 ? 2.032 22.440 54.028 1.00 74.75 335 PRO A N 1
ATOM 2561 C CA . PRO A 1 335 ? 3.175 23.068 54.677 1.00 74.75 335 PRO A CA 1
ATOM 2562 C C . PRO A 1 335 ? 3.482 22.382 56.018 1.00 74.75 335 PRO A C 1
ATOM 2564 O O . PRO A 1 335 ? 2.876 22.697 57.037 1.00 74.75 335 PRO A O 1
ATOM 2567 N N . GLY A 1 336 ? 4.455 21.467 56.019 1.00 83.50 336 GLY A N 1
ATOM 2568 C CA . GLY A 1 336 ? 4.941 20.784 57.224 1.00 83.50 336 GLY A CA 1
ATOM 2569 C C . GLY A 1 336 ? 4.819 19.259 57.220 1.00 83.50 336 GLY A C 1
ATOM 2570 O O . GLY A 1 336 ? 5.373 18.637 58.124 1.00 83.50 336 GLY A O 1
ATOM 2571 N N . GLU A 1 337 ? 4.179 18.651 56.216 1.00 79.81 337 GLU A N 1
ATOM 2572 C CA . GLU A 1 337 ? 4.035 17.191 56.116 1.00 79.81 337 GLU A CA 1
ATOM 2573 C C . GLU A 1 337 ? 4.859 16.579 54.972 1.00 79.81 337 GLU A C 1
ATOM 2575 O O . GLU A 1 337 ? 5.284 17.250 54.027 1.00 79.81 337 GLU A O 1
ATOM 2580 N N . SER A 1 338 ? 5.141 15.277 55.085 1.00 79.19 338 SER A N 1
ATOM 2581 C CA . SER A 1 338 ? 5.783 14.495 54.027 1.00 79.19 338 SER A CA 1
ATOM 2582 C C . SER A 1 338 ? 4.928 14.504 52.762 1.00 79.19 338 SER A C 1
ATOM 2584 O O . SER A 1 338 ? 3.720 14.316 52.854 1.00 79.19 338 SER A O 1
ATOM 2586 N N . VAL A 1 339 ? 5.557 14.658 51.591 1.00 77.38 339 VAL A N 1
ATOM 2587 C CA . VAL A 1 339 ? 4.876 14.620 50.286 1.00 77.38 339 VAL A CA 1
ATOM 2588 C C . VAL A 1 339 ? 4.073 13.325 50.154 1.00 77.38 339 VAL A C 1
ATOM 2590 O O . VAL A 1 339 ? 4.654 12.250 49.995 1.00 77.38 339 VAL A O 1
ATOM 2593 N N . THR A 1 340 ? 2.748 13.431 50.203 1.00 76.69 340 THR A N 1
ATOM 2594 C CA . THR A 1 340 ? 1.835 12.358 49.816 1.00 76.69 340 THR A CA 1
ATOM 2595 C C . THR A 1 340 ? 1.614 12.447 48.308 1.00 76.69 340 THR A C 1
ATOM 2597 O O . THR A 1 340 ? 1.336 13.515 47.757 1.00 76.69 340 THR A O 1
ATOM 2600 N N . MET A 1 341 ? 1.845 11.333 47.611 1.00 76.81 341 MET A N 1
ATOM 2601 C CA . MET A 1 341 ? 1.535 11.211 46.189 1.00 76.81 341 MET A CA 1
ATOM 2602 C C . MET A 1 341 ? 0.137 10.626 46.073 1.00 76.81 341 MET A C 1
ATOM 2604 O O . MET A 1 341 ? -0.052 9.450 46.383 1.00 76.81 341 MET A O 1
ATOM 2608 N N . ASN A 1 342 ? -0.811 11.433 45.610 1.00 81.25 342 ASN A N 1
ATOM 2609 C CA . ASN A 1 342 ? -2.166 10.973 45.359 1.00 81.25 342 ASN A CA 1
ATOM 2610 C C . ASN A 1 342 ? -2.411 10.851 43.853 1.00 81.25 342 ASN A C 1
ATOM 2612 O O . ASN A 1 342 ? -1.902 11.640 43.048 1.00 81.25 342 ASN A O 1
ATOM 2616 N N . SER A 1 343 ? -3.160 9.825 43.463 1.00 86.25 343 SER A N 1
ATOM 2617 C CA . SER A 1 343 ? -3.578 9.606 42.083 1.00 86.25 343 SER A CA 1
ATOM 2618 C C . SER A 1 343 ? -4.976 10.173 41.871 1.00 86.25 343 SER A C 1
ATOM 2620 O O . SER A 1 343 ? -5.961 9.605 42.337 1.00 86.25 343 SER A O 1
ATOM 2622 N N . VAL A 1 344 ? -5.057 11.250 41.098 1.00 88.19 344 VAL A N 1
ATOM 2623 C CA . VAL A 1 344 ? -6.318 11.835 40.656 1.00 88.19 344 VAL A CA 1
ATOM 2624 C C . VAL A 1 344 ? -6.784 11.125 39.395 1.00 88.19 344 VAL A C 1
ATOM 2626 O O . VAL A 1 344 ? -6.030 11.017 38.427 1.00 88.19 344 VAL A O 1
ATOM 2629 N N . PHE A 1 345 ? -8.033 10.676 39.378 1.00 90.62 345 PHE A N 1
ATOM 2630 C CA . PHE A 1 345 ? -8.652 10.031 38.229 1.00 90.62 345 PHE A CA 1
ATOM 2631 C C . PHE A 1 345 ? -9.699 10.950 37.612 1.00 90.62 345 PHE A C 1
ATOM 2633 O O . PHE A 1 345 ? -10.540 11.521 38.307 1.00 90.62 345 PHE A O 1
ATOM 2640 N N . PHE A 1 346 ? -9.654 11.052 36.289 1.00 92.31 346 PHE A N 1
ATOM 2641 C CA . PHE A 1 346 ? -10.661 11.708 35.471 1.00 92.31 346 PHE A CA 1
ATOM 2642 C C . PHE A 1 346 ? -11.295 10.652 34.579 1.00 92.31 346 PHE A C 1
ATOM 2644 O O . PHE A 1 346 ? -10.589 9.977 33.824 1.00 92.31 346 PHE A O 1
ATOM 2651 N N . PHE A 1 347 ? -12.611 10.521 34.667 1.00 93.25 347 PHE A N 1
ATOM 2652 C CA . PHE A 1 347 ? -13.395 9.625 33.834 1.00 93.25 347 PHE A CA 1
ATOM 2653 C C . PHE A 1 347 ? -14.452 10.422 33.069 1.00 93.25 347 PHE A C 1
ATOM 2655 O O . PHE A 1 347 ? -15.128 11.302 33.605 1.00 93.25 347 PHE A O 1
ATOM 2662 N N . GLY A 1 348 ? -14.597 10.106 31.790 1.00 93.56 348 GLY A N 1
ATOM 2663 C CA . GLY A 1 348 ? -15.619 10.702 30.950 1.00 93.56 348 GLY A CA 1
ATOM 2664 C C . GLY A 1 348 ? -15.778 9.966 29.634 1.00 93.56 348 GLY A C 1
ATOM 2665 O O . GLY A 1 348 ? -15.022 9.047 29.304 1.00 93.56 348 GLY A O 1
ATOM 2666 N N . LEU A 1 349 ? -16.777 10.393 28.868 1.00 94.75 349 LEU A N 1
ATOM 2667 C CA . LEU A 1 349 ? -16.977 9.900 27.517 1.00 94.75 349 LEU A CA 1
ATOM 2668 C C . LEU A 1 349 ? -15.806 10.340 26.627 1.00 94.75 349 LEU A C 1
ATOM 2670 O O . LEU A 1 349 ? -15.271 11.442 26.766 1.00 94.75 349 LEU A O 1
ATOM 2674 N N . SER A 1 350 ? -15.412 9.480 25.692 1.00 94.19 350 SER A N 1
ATOM 2675 C CA . SER A 1 350 ? -14.411 9.816 24.686 1.00 94.19 350 SER A CA 1
ATOM 2676 C C . SER A 1 350 ? -14.806 11.102 23.944 1.00 94.19 350 SER A C 1
ATOM 2678 O O . SER A 1 350 ? -15.934 11.190 23.445 1.00 94.19 350 SER A O 1
ATOM 2680 N N . PRO A 1 351 ? -13.895 12.083 23.784 1.00 92.56 351 PRO A N 1
ATOM 2681 C CA . PRO A 1 351 ? -14.193 13.334 23.080 1.00 92.56 351 PRO A CA 1
ATOM 2682 C C . PRO A 1 351 ? -14.712 13.128 21.649 1.00 92.56 351 PRO A C 1
ATOM 2684 O O . PRO A 1 351 ? -15.431 13.971 21.118 1.00 92.56 351 PRO A O 1
ATOM 2687 N N . SER A 1 352 ? -14.374 11.991 21.031 1.00 91.62 352 SER A N 1
ATOM 2688 C CA . SER A 1 352 ? -14.834 11.603 19.691 1.00 91.62 352 SER A CA 1
ATOM 2689 C C . SER A 1 352 ? -16.351 11.393 19.580 1.00 91.62 352 SER A C 1
ATOM 2691 O O . SER A 1 352 ? -16.890 11.449 18.477 1.00 91.62 352 SER A O 1
ATOM 2693 N N . LEU A 1 353 ? -17.039 11.182 20.707 1.00 91.56 353 LEU A N 1
ATOM 2694 C CA . LEU A 1 353 ? -18.469 10.879 20.767 1.00 91.56 353 LEU A CA 1
ATOM 2695 C C . LEU A 1 353 ? -19.351 12.110 21.026 1.00 91.56 353 LEU A C 1
ATOM 2697 O O . LEU A 1 353 ? -20.574 11.987 21.028 1.00 91.56 353 LEU A O 1
ATOM 2701 N N . ALA A 1 354 ? -18.755 13.292 21.226 1.00 91.56 354 ALA A N 1
ATOM 2702 C CA . ALA A 1 354 ? -19.467 14.564 21.397 1.00 91.56 354 ALA A CA 1
ATOM 2703 C C . ALA A 1 354 ? -20.624 14.514 22.426 1.00 91.56 354 ALA A C 1
ATOM 2705 O O . ALA A 1 354 ? -21.682 15.103 22.207 1.00 91.56 354 ALA A O 1
ATOM 2706 N N . GLY A 1 355 ? -20.433 13.785 23.531 1.00 89.94 355 GLY A N 1
ATOM 2707 C CA . GLY A 1 355 ? -21.422 13.651 24.610 1.00 89.94 355 GLY A CA 1
ATOM 2708 C C . GLY A 1 355 ? -22.549 12.638 24.356 1.00 89.94 355 GLY A C 1
ATOM 2709 O O . GLY A 1 355 ? -23.444 12.519 25.186 1.00 89.94 355 GLY A O 1
ATOM 2710 N N . ASN A 1 356 ? -22.544 11.892 23.242 1.00 91.81 356 ASN A N 1
ATOM 2711 C CA . ASN A 1 356 ? -23.546 10.858 22.966 1.00 91.81 356 ASN A CA 1
ATOM 2712 C C . ASN A 1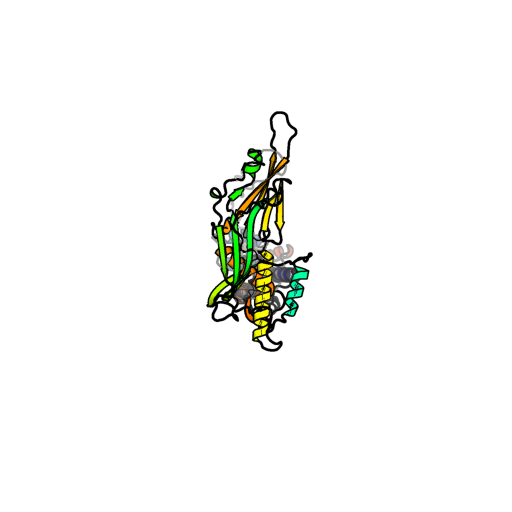 356 ? -22.907 9.468 22.866 1.00 91.81 356 ASN A C 1
ATOM 2714 O O . ASN A 1 356 ? -22.197 9.159 21.911 1.00 91.81 356 ASN A O 1
ATOM 2718 N N . LEU A 1 357 ? -23.208 8.604 23.834 1.00 94.31 357 LEU A N 1
ATOM 2719 C CA . LEU A 1 357 ? -22.678 7.242 23.899 1.00 94.31 357 LEU A CA 1
ATOM 2720 C C . LEU A 1 357 ? -23.245 6.318 22.800 1.00 94.31 357 LEU A C 1
ATOM 2722 O O . LEU A 1 357 ? -22.553 5.407 22.344 1.00 94.31 357 LEU A O 1
ATOM 2726 N N . SER A 1 358 ? -24.471 6.564 22.329 1.00 92.12 358 SER A N 1
ATOM 2727 C CA . SER A 1 358 ? -25.218 5.623 21.474 1.00 92.12 358 SER A CA 1
ATOM 2728 C C . SER A 1 358 ? -24.522 5.307 20.134 1.00 92.12 358 SER A C 1
ATOM 2730 O O . SER A 1 358 ? -24.364 4.127 19.814 1.00 92.12 358 SER A O 1
ATOM 2732 N N . PRO A 1 359 ? -24.018 6.297 19.361 1.00 89.38 359 PRO A N 1
ATOM 2733 C CA . PRO A 1 359 ? -23.245 6.023 18.145 1.00 89.38 359 PRO A CA 1
ATOM 2734 C C . PRO A 1 359 ? -21.943 5.261 18.417 1.00 89.38 359 PRO A C 1
ATOM 2736 O O . PRO A 1 359 ? -21.510 4.456 17.593 1.00 89.38 359 PRO A O 1
ATOM 2739 N N . GLY A 1 360 ? -21.324 5.500 19.577 1.00 90.75 360 GLY A N 1
ATOM 2740 C CA . GLY A 1 360 ? -20.123 4.794 20.008 1.00 90.75 360 GLY A CA 1
ATOM 2741 C C . GLY A 1 360 ? -20.399 3.317 20.255 1.00 90.75 360 GLY A C 1
ATOM 2742 O O . GLY A 1 360 ? -19.709 2.470 19.694 1.00 90.75 360 GLY A O 1
ATOM 2743 N N . VAL A 1 361 ? -21.437 3.008 21.035 1.00 92.56 361 VAL A N 1
ATOM 2744 C CA . VAL A 1 361 ? -21.865 1.631 21.336 1.00 92.56 361 VAL A CA 1
ATOM 2745 C C . VAL A 1 361 ? -22.241 0.888 20.053 1.00 92.56 361 VAL A C 1
ATOM 2747 O O . VAL A 1 361 ? -21.786 -0.234 19.841 1.00 92.56 361 VAL A O 1
ATOM 2750 N N . GLN A 1 362 ? -22.966 1.535 19.135 1.00 90.44 362 GLN A N 1
ATOM 2751 C CA . GLN A 1 362 ? -23.284 0.962 17.823 1.00 90.44 362 GLN A CA 1
ATOM 2752 C C . GLN A 1 362 ? -22.024 0.668 16.988 1.00 90.44 362 GLN A C 1
ATOM 2754 O O . GLN A 1 362 ? -21.928 -0.384 16.353 1.00 90.44 362 GLN A O 1
ATOM 2759 N N . SER A 1 363 ? -21.053 1.585 16.984 1.00 87.94 363 SER A N 1
ATOM 2760 C CA . SER A 1 363 ? -19.774 1.416 16.283 1.00 87.94 363 SER A CA 1
ATOM 2761 C C . SER A 1 363 ? -18.937 0.284 16.890 1.00 87.94 363 SER A C 1
ATOM 2763 O O . SER A 1 363 ? -18.410 -0.559 16.163 1.00 87.94 363 SER A O 1
ATOM 2765 N N . LEU A 1 364 ? -18.872 0.209 18.224 1.00 90.12 364 LEU A N 1
ATOM 2766 C CA . LEU A 1 364 ? -18.173 -0.856 18.938 1.00 90.12 364 LEU A CA 1
ATOM 2767 C C . LEU A 1 364 ? -18.798 -2.224 18.636 1.00 90.12 364 LEU A C 1
ATOM 2769 O O . LEU A 1 364 ? -18.061 -3.158 18.330 1.00 90.12 364 LEU A O 1
ATOM 2773 N N . LEU A 1 365 ? -20.132 -2.331 18.639 1.00 90.19 365 LEU A N 1
ATOM 2774 C CA . LEU A 1 365 ? -20.836 -3.566 18.281 1.00 90.19 365 LEU A CA 1
ATOM 2775 C C . LEU A 1 365 ? -20.515 -3.992 16.843 1.00 90.19 365 LEU A C 1
ATOM 2777 O O . LEU A 1 365 ? -20.280 -5.172 16.581 1.00 90.19 365 LEU A O 1
ATOM 2781 N N . GLY A 1 366 ? -20.447 -3.035 15.914 1.00 84.38 366 GLY A N 1
ATOM 2782 C CA . GLY A 1 366 ? -20.020 -3.279 14.536 1.00 84.38 366 GLY A CA 1
ATOM 2783 C C . GLY A 1 366 ? -18.590 -3.821 14.440 1.00 84.38 366 GLY A C 1
ATOM 2784 O O . GLY A 1 366 ? -18.353 -4.806 13.743 1.00 84.38 366 GLY A O 1
ATOM 2785 N N . ASN A 1 367 ? -17.653 -3.252 15.204 1.00 82.62 367 ASN A N 1
ATOM 2786 C CA . ASN A 1 367 ? -16.263 -3.717 15.256 1.00 82.62 367 ASN A CA 1
ATOM 2787 C C . ASN A 1 367 ? -16.128 -5.114 15.876 1.00 82.62 367 ASN A C 1
ATOM 2789 O O . ASN A 1 367 ? -15.385 -5.941 15.350 1.00 82.62 367 ASN A O 1
ATOM 2793 N N . VAL A 1 368 ? -16.860 -5.398 16.956 1.00 84.06 368 VAL A N 1
ATOM 2794 C CA . VAL A 1 368 ? -16.912 -6.738 17.559 1.00 84.06 368 VAL A CA 1
ATOM 2795 C C . VAL A 1 368 ? -17.475 -7.735 16.548 1.00 84.06 368 VAL A C 1
ATOM 2797 O O . VAL A 1 368 ? -16.857 -8.764 16.299 1.00 84.06 368 VAL A O 1
ATOM 2800 N N . THR A 1 369 ? -18.570 -7.391 15.866 1.00 82.12 369 THR A N 1
ATOM 2801 C CA . THR A 1 369 ? -19.161 -8.221 14.802 1.00 82.12 369 THR A CA 1
ATOM 2802 C C . THR A 1 369 ? -18.172 -8.472 13.656 1.00 82.12 369 THR A C 1
ATOM 2804 O O . THR A 1 369 ? -18.066 -9.596 13.167 1.00 82.12 369 THR A O 1
ATOM 2807 N N . LEU A 1 370 ? -17.394 -7.460 13.250 1.00 76.25 370 LEU A N 1
ATOM 2808 C CA . LEU A 1 370 ? -16.320 -7.612 12.262 1.00 76.25 370 LEU A CA 1
ATOM 2809 C C . LEU A 1 370 ? -15.209 -8.557 12.733 1.00 76.25 370 LEU A C 1
ATOM 2811 O O . LEU A 1 370 ? -14.658 -9.290 11.912 1.00 76.25 370 LEU A O 1
ATOM 2815 N N . ALA A 1 371 ? -14.870 -8.561 14.025 1.00 74.69 371 ALA A N 1
ATOM 2816 C CA . ALA A 1 371 ? -13.851 -9.460 14.563 1.00 74.69 371 ALA A CA 1
ATOM 2817 C C . ALA A 1 371 ? -14.254 -10.933 14.378 1.00 74.69 371 ALA A C 1
ATOM 2819 O O . ALA A 1 371 ? -13.416 -11.747 13.981 1.00 74.69 371 ALA A O 1
ATOM 2820 N N . PHE A 1 372 ? -15.546 -11.252 14.527 1.00 71.75 372 PHE A N 1
ATOM 2821 C CA . PHE A 1 372 ? -16.082 -12.585 14.231 1.00 71.75 372 PHE A CA 1
ATOM 2822 C C . PHE A 1 372 ? -15.963 -12.964 12.739 1.00 71.75 372 PHE A C 1
ATOM 2824 O O . PHE A 1 372 ? -15.756 -14.136 12.435 1.00 71.75 372 PHE A O 1
ATOM 2831 N N . VAL A 1 373 ? -15.972 -12.003 11.798 1.00 65.88 373 VAL A N 1
ATOM 2832 C CA . VAL A 1 373 ? -15.732 -12.276 10.357 1.00 65.88 373 VAL A CA 1
ATOM 2833 C C . VAL A 1 373 ? -14.340 -12.872 10.128 1.00 65.88 373 VAL A C 1
ATOM 2835 O O . VAL A 1 373 ? -14.148 -13.693 9.230 1.00 65.88 373 VAL A O 1
ATOM 2838 N N . SER A 1 374 ? -13.346 -12.446 10.914 1.00 59.00 374 SER A N 1
ATOM 2839 C CA . SER A 1 374 ? -11.944 -12.802 10.672 1.00 59.00 374 SER A CA 1
ATOM 2840 C C . SER A 1 374 ? -11.636 -14.289 10.898 1.00 59.00 374 SER A C 1
ATOM 2842 O O . SER A 1 374 ? -10.675 -14.803 10.325 1.00 59.00 374 SER A O 1
ATOM 2844 N N . GLN A 1 375 ? -12.475 -15.009 11.649 1.00 59.78 375 GLN A N 1
ATOM 2845 C CA . GLN A 1 375 ? -12.250 -16.408 12.028 1.00 59.78 375 GLN A CA 1
ATOM 2846 C C . GLN A 1 375 ? -12.797 -17.442 11.025 1.00 59.78 375 GLN A C 1
ATOM 2848 O O . GLN A 1 375 ? -13.378 -18.450 11.407 1.00 59.78 375 GLN A O 1
ATOM 2853 N N . GLN A 1 376 ? -12.580 -17.235 9.721 1.00 54.25 376 GLN A N 1
ATOM 2854 C CA . GLN A 1 376 ? -12.971 -18.186 8.657 1.00 54.25 376 GLN A CA 1
ATOM 2855 C C . GLN A 1 376 ? -14.478 -18.491 8.569 1.00 54.25 376 GLN A C 1
ATOM 2857 O O . GLN A 1 376 ? -14.884 -19.561 8.113 1.00 54.25 376 GLN A O 1
ATOM 2862 N N . MET A 1 377 ? -15.334 -17.534 8.919 1.00 57.50 377 MET A N 1
ATOM 2863 C CA . MET A 1 377 ? -16.759 -17.639 8.624 1.00 57.50 377 MET A CA 1
ATOM 2864 C C . MET A 1 377 ? -16.961 -17.278 7.150 1.00 57.50 377 MET A C 1
ATOM 2866 O O . MET A 1 377 ? -17.061 -16.101 6.840 1.00 57.50 377 MET A O 1
ATOM 2870 N N . GLY A 1 378 ? -16.932 -18.269 6.251 1.00 59.00 378 GLY A N 1
ATOM 2871 C CA . GLY A 1 378 ? -17.289 -18.153 4.828 1.00 59.00 378 GLY A CA 1
ATOM 2872 C C . GLY A 1 378 ? -16.392 -17.263 3.948 1.00 59.00 378 GLY A C 1
ATOM 2873 O O . GLY A 1 378 ? -15.673 -16.374 4.398 1.00 59.00 378 GLY A O 1
ATOM 2874 N N . SER A 1 379 ? -16.425 -17.491 2.633 1.00 65.38 379 SER A N 1
ATOM 2875 C CA . SER A 1 379 ? -15.851 -16.547 1.669 1.00 65.38 379 SER A CA 1
ATOM 2876 C C . SER A 1 379 ? -16.720 -16.450 0.425 1.00 65.38 379 SER A C 1
ATOM 2878 O O . SER A 1 379 ? -17.196 -17.464 -0.088 1.00 65.38 379 SER A O 1
ATOM 2880 N N . THR A 1 380 ? -16.918 -15.234 -0.076 1.00 71.88 380 THR A N 1
ATOM 2881 C CA . THR A 1 380 ? -17.537 -15.009 -1.382 1.00 71.88 380 THR A CA 1
ATOM 2882 C C . THR A 1 380 ? -16.480 -14.620 -2.395 1.00 71.88 380 THR A C 1
ATOM 2884 O O . THR A 1 380 ? -15.547 -13.867 -2.114 1.00 71.88 380 THR A O 1
ATOM 2887 N N . LEU A 1 381 ? -16.620 -15.149 -3.605 1.00 79.44 381 LEU A N 1
ATOM 2888 C CA . LEU A 1 381 ? -15.778 -14.763 -4.723 1.00 79.44 381 LEU A CA 1
ATOM 2889 C C . LEU A 1 381 ? -16.234 -13.389 -5.230 1.00 79.44 381 LEU A C 1
ATOM 2891 O O . LEU A 1 381 ? -17.330 -13.265 -5.775 1.00 79.44 381 LEU A O 1
ATOM 2895 N N . ALA A 1 382 ? -15.394 -12.369 -5.080 1.00 77.44 382 ALA A N 1
ATOM 2896 C CA . ALA A 1 382 ? -15.658 -11.029 -5.587 1.00 77.44 382 ALA A CA 1
ATOM 2897 C C . ALA A 1 382 ? -14.627 -10.630 -6.644 1.00 77.44 382 ALA A C 1
ATOM 2899 O O . ALA A 1 382 ? -13.435 -10.922 -6.532 1.00 77.44 382 ALA A O 1
ATOM 2900 N N . ASN A 1 383 ? -15.084 -9.921 -7.676 1.00 81.06 383 ASN A N 1
ATOM 2901 C CA . ASN A 1 383 ? -14.199 -9.353 -8.685 1.00 81.06 383 ASN A CA 1
ATOM 2902 C C . ASN A 1 383 ? -13.588 -8.059 -8.146 1.00 81.06 383 ASN A C 1
ATOM 2904 O O . ASN A 1 383 ? -14.277 -7.049 -8.020 1.00 81.06 383 ASN A O 1
ATOM 2908 N N . VAL A 1 384 ? -12.291 -8.093 -7.847 1.00 74.44 384 VAL A N 1
ATOM 2909 C CA . VAL A 1 384 ? -11.545 -6.950 -7.322 1.00 74.44 384 VAL A CA 1
ATOM 2910 C C . VAL A 1 384 ? -10.633 -6.405 -8.413 1.00 74.44 384 VAL A C 1
ATOM 2912 O O . VAL A 1 384 ? -9.830 -7.129 -9.002 1.00 74.44 384 VAL A O 1
ATOM 2915 N N . THR A 1 385 ? -10.750 -5.108 -8.685 1.00 75.94 385 THR A N 1
ATOM 2916 C CA . THR A 1 385 ? -9.813 -4.375 -9.539 1.00 75.94 385 THR A CA 1
ATOM 2917 C C . THR A 1 385 ? -8.617 -3.944 -8.702 1.00 75.94 385 THR A C 1
ATOM 2919 O O . THR A 1 385 ? -8.737 -3.037 -7.879 1.00 75.94 385 THR A O 1
ATOM 2922 N N . MET A 1 386 ? -7.464 -4.574 -8.910 1.00 76.94 386 MET A N 1
ATOM 2923 C CA . MET A 1 386 ? -6.218 -4.184 -8.257 1.00 76.94 386 MET A CA 1
ATOM 2924 C C . MET A 1 386 ? -5.273 -3.527 -9.260 1.00 76.94 386 MET A C 1
ATOM 2926 O O . MET A 1 386 ? -5.104 -4.002 -10.383 1.00 76.94 386 MET A O 1
ATOM 2930 N N . THR A 1 387 ? -4.639 -2.427 -8.864 1.00 76.62 387 THR A N 1
ATOM 2931 C CA . THR A 1 387 ? -3.498 -1.875 -9.602 1.00 76.62 387 THR A CA 1
ATOM 2932 C C . THR A 1 387 ? -2.246 -2.483 -8.985 1.00 76.62 387 THR A C 1
ATOM 2934 O O . THR A 1 387 ? -1.899 -2.113 -7.861 1.00 76.62 387 THR A O 1
ATOM 2937 N N . PRO A 1 388 ? -1.599 -3.460 -9.644 1.00 78.44 388 PRO A N 1
ATOM 2938 C CA . PRO A 1 388 ? -0.470 -4.140 -9.036 1.00 78.44 388 PRO A CA 1
ATOM 2939 C C . PRO A 1 388 ? 0.683 -3.153 -8.832 1.00 78.44 388 PRO A C 1
ATOM 2941 O O . PRO A 1 388 ? 0.949 -2.305 -9.686 1.00 78.44 388 PRO A O 1
ATOM 2944 N N . ASN A 1 389 ? 1.393 -3.278 -7.705 1.00 79.00 389 ASN A N 1
ATOM 2945 C CA . ASN A 1 389 ? 2.577 -2.470 -7.380 1.00 79.00 389 ASN A CA 1
ATOM 2946 C C . ASN A 1 389 ? 3.815 -2.909 -8.189 1.00 79.00 389 ASN A C 1
ATOM 2948 O O . ASN A 1 389 ? 4.924 -3.039 -7.677 1.00 79.00 389 ASN A O 1
ATOM 2952 N N . SER A 1 390 ? 3.610 -3.215 -9.462 1.00 82.88 390 SER A N 1
ATOM 2953 C CA . SER A 1 390 ? 4.645 -3.581 -10.410 1.00 82.88 390 SER A CA 1
ATOM 2954 C C . SER A 1 390 ? 4.657 -2.561 -11.531 1.00 82.88 390 SER A C 1
ATOM 2956 O O . SER A 1 390 ? 3.622 -2.036 -11.955 1.00 82.88 390 SER A O 1
ATOM 2958 N N . THR A 1 391 ? 5.835 -2.298 -12.069 1.00 88.31 391 THR A N 1
ATOM 2959 C CA . THR A 1 391 ? 5.952 -1.577 -13.330 1.00 88.31 391 THR A CA 1
ATOM 2960 C C . THR A 1 391 ? 6.095 -2.561 -14.487 1.00 88.31 391 THR A C 1
ATOM 2962 O O . THR A 1 391 ? 6.477 -3.711 -14.292 1.00 88.31 391 THR A O 1
ATOM 2965 N N . GLN A 1 392 ? 5.757 -2.131 -15.695 1.00 91.12 392 GLN A N 1
ATOM 2966 C CA . GLN A 1 392 ? 5.936 -2.906 -16.918 1.00 91.12 392 GLN A CA 1
ATOM 2967 C C . GLN A 1 392 ? 6.773 -2.113 -17.914 1.00 91.12 392 GLN A C 1
ATOM 2969 O O . GLN A 1 392 ? 6.727 -0.874 -17.961 1.00 91.12 392 GLN A O 1
ATOM 2974 N N . TYR A 1 393 ? 7.541 -2.829 -18.724 1.00 91.06 393 TYR A N 1
ATOM 2975 C CA . TYR A 1 393 ? 8.246 -2.229 -19.841 1.00 91.06 393 TYR A CA 1
ATOM 2976 C C . TYR A 1 393 ? 7.254 -1.857 -20.945 1.00 91.06 393 TYR A C 1
ATOM 2978 O O . TYR A 1 393 ? 6.452 -2.679 -21.370 1.00 91.06 393 TYR A O 1
ATOM 2986 N N . GLN A 1 394 ? 7.316 -0.611 -21.418 1.00 91.44 394 GLN A N 1
ATOM 2987 C CA . GLN A 1 394 ? 6.592 -0.158 -22.601 1.00 91.44 394 GLN A CA 1
ATOM 2988 C C . GLN A 1 394 ? 7.592 0.213 -23.694 1.00 91.44 394 GLN A C 1
ATOM 2990 O O . GLN A 1 394 ? 8.368 1.170 -23.564 1.00 91.44 394 GLN A O 1
ATOM 2995 N N . TYR A 1 395 ? 7.544 -0.520 -24.798 1.00 90.81 395 TYR A N 1
ATOM 2996 C CA . TYR A 1 395 ? 8.354 -0.277 -25.977 1.00 90.81 395 TYR A CA 1
ATOM 2997 C C . TYR A 1 395 ? 7.597 0.581 -26.999 1.00 90.81 395 TYR A C 1
ATOM 2999 O O . TYR A 1 395 ? 6.515 0.246 -27.472 1.00 90.81 395 TYR A O 1
ATOM 3007 N N . ARG A 1 396 ? 8.177 1.722 -27.396 1.00 89.81 396 ARG A N 1
ATOM 3008 C CA . ARG A 1 396 ? 7.594 2.602 -28.430 1.00 89.81 396 ARG A CA 1
ATOM 3009 C C . ARG A 1 396 ? 8.404 2.563 -29.722 1.00 89.81 396 ARG A C 1
ATOM 3011 O O . ARG A 1 396 ? 9.195 3.470 -29.996 1.00 89.81 396 ARG A O 1
ATOM 3018 N N . ALA A 1 397 ? 8.137 1.559 -30.561 1.00 87.31 397 ALA A N 1
ATOM 3019 C CA . ALA A 1 397 ? 8.820 1.339 -31.844 1.00 87.31 397 ALA A CA 1
ATOM 3020 C C . ALA A 1 397 ? 8.869 2.589 -32.746 1.00 87.31 397 ALA A C 1
ATOM 3022 O O . ALA A 1 397 ? 9.904 2.896 -33.339 1.00 87.31 397 ALA A O 1
ATOM 3023 N N . ARG A 1 398 ? 7.774 3.363 -32.799 1.00 87.38 398 ARG A N 1
ATOM 3024 C CA . ARG A 1 398 ? 7.647 4.548 -33.667 1.00 87.38 398 ARG A CA 1
ATOM 3025 C C . ARG A 1 398 ? 8.685 5.636 -33.376 1.00 87.38 398 ARG A C 1
ATOM 3027 O O . ARG A 1 398 ? 9.210 6.232 -34.312 1.00 87.38 398 ARG A O 1
ATOM 3034 N N . LYS A 1 399 ? 8.996 5.896 -32.099 1.00 83.50 399 LYS A N 1
ATOM 3035 C CA . LYS A 1 399 ? 9.988 6.921 -31.718 1.00 83.50 399 LYS A CA 1
ATOM 3036 C C . LYS A 1 399 ? 11.388 6.534 -32.191 1.00 83.50 399 LYS A C 1
ATOM 3038 O O . LYS A 1 399 ? 12.124 7.374 -32.696 1.00 83.50 399 LYS A O 1
ATOM 3043 N N . LEU A 1 400 ? 11.720 5.251 -32.055 1.00 80.31 400 LEU A N 1
ATOM 3044 C CA . LEU A 1 400 ? 13.004 4.697 -32.467 1.00 80.31 400 LEU A CA 1
ATOM 3045 C C . LEU A 1 400 ? 13.145 4.732 -33.996 1.00 80.31 400 LEU A C 1
ATOM 3047 O O . LEU A 1 400 ? 14.136 5.243 -34.507 1.00 80.31 400 LEU A O 1
ATOM 3051 N N . GLY A 1 401 ? 12.126 4.255 -34.718 1.00 84.88 401 GLY A N 1
ATOM 3052 C CA . GLY A 1 401 ? 12.134 4.211 -36.181 1.00 84.88 401 GLY A CA 1
ATOM 3053 C C . GLY A 1 401 ? 12.320 5.585 -36.827 1.00 84.88 401 GLY A C 1
ATOM 3054 O O . GLY A 1 401 ? 13.052 5.696 -37.803 1.00 84.88 401 GLY A O 1
ATOM 3055 N N . LEU A 1 402 ? 11.731 6.639 -36.254 1.00 87.00 402 LEU A N 1
ATOM 3056 C CA . LEU A 1 402 ? 11.876 8.001 -36.775 1.00 87.00 402 LEU A CA 1
ATOM 3057 C C . LEU A 1 402 ? 13.320 8.508 -36.651 1.00 87.00 402 LEU A C 1
ATOM 3059 O O . LEU A 1 402 ? 13.886 8.986 -37.629 1.00 87.00 402 LEU A O 1
ATOM 3063 N N . ILE A 1 403 ? 13.931 8.376 -35.472 1.00 84.12 403 ILE A N 1
ATOM 3064 C CA . ILE A 1 403 ? 15.282 8.902 -35.220 1.00 84.12 403 ILE A CA 1
ATOM 3065 C C . ILE A 1 403 ? 16.321 8.100 -36.008 1.00 84.12 403 ILE A C 1
ATOM 3067 O O . ILE A 1 403 ? 17.115 8.672 -36.754 1.00 84.12 403 ILE A O 1
ATOM 3071 N N . TYR A 1 404 ? 16.286 6.771 -35.894 1.00 83.38 404 TYR A N 1
ATOM 3072 C CA . TYR A 1 404 ? 17.248 5.910 -36.577 1.00 83.38 404 TYR A CA 1
ATOM 3073 C C . TYR A 1 404 ? 17.051 5.910 -38.090 1.00 83.38 404 TYR A C 1
ATOM 3075 O O . TYR A 1 404 ? 18.037 5.903 -38.819 1.00 83.38 404 TYR A O 1
ATOM 3083 N N . GLY A 1 405 ? 15.807 5.963 -38.573 1.00 88.25 405 GLY A N 1
ATOM 3084 C CA . GLY A 1 405 ? 15.517 6.023 -40.003 1.00 88.25 405 GLY A CA 1
ATOM 3085 C C . GLY A 1 405 ? 16.131 7.254 -40.666 1.00 88.25 405 GLY A C 1
ATOM 3086 O O . GLY A 1 405 ? 16.745 7.131 -41.724 1.00 88.25 405 GLY A O 1
ATOM 3087 N N . ILE A 1 406 ? 16.044 8.421 -40.018 1.00 88.19 406 ILE A N 1
ATOM 3088 C CA . ILE A 1 406 ? 16.671 9.651 -40.520 1.00 88.19 406 ILE A CA 1
ATOM 3089 C C . ILE A 1 406 ? 18.197 9.524 -40.494 1.00 88.19 406 ILE A C 1
ATOM 3091 O O . ILE A 1 406 ? 18.840 9.780 -41.508 1.00 88.19 406 ILE A O 1
ATOM 3095 N N . VAL A 1 407 ? 18.782 9.095 -39.370 1.00 86.31 407 VAL A N 1
ATOM 3096 C CA . VAL A 1 407 ? 20.245 8.985 -39.230 1.00 86.31 407 VAL A CA 1
ATOM 3097 C C . VAL A 1 407 ? 20.827 8.001 -40.244 1.00 86.31 407 VAL A C 1
ATOM 3099 O O . VAL A 1 407 ? 21.706 8.376 -41.014 1.00 86.31 407 VAL A O 1
ATOM 3102 N N . PHE A 1 408 ? 20.303 6.775 -40.313 1.00 87.44 408 PHE A N 1
ATOM 3103 C CA . PHE A 1 408 ? 20.780 5.771 -41.264 1.00 87.44 408 PHE A CA 1
ATOM 3104 C C . PHE A 1 408 ? 20.516 6.169 -42.713 1.00 87.44 408 PHE A C 1
ATOM 3106 O O . PHE A 1 408 ? 21.388 5.967 -43.554 1.00 87.44 408 PHE A O 1
ATOM 3113 N N . GLY A 1 409 ? 19.351 6.752 -43.010 1.00 92.06 409 GLY A N 1
ATOM 3114 C CA . GLY A 1 409 ? 19.027 7.217 -44.356 1.00 92.06 409 GLY A CA 1
ATOM 3115 C C . GLY A 1 409 ? 20.016 8.274 -44.842 1.00 92.06 409 GLY A C 1
ATOM 3116 O O . GLY A 1 409 ? 20.566 8.154 -45.936 1.00 92.06 409 GLY A O 1
ATOM 3117 N N . VAL A 1 410 ? 20.314 9.269 -44.003 1.00 89.81 410 VAL A N 1
ATOM 3118 C CA . VAL A 1 410 ? 21.297 10.307 -44.328 1.00 89.81 410 VAL A CA 1
ATOM 3119 C C . VAL A 1 410 ? 22.702 9.709 -44.429 1.00 89.81 410 VAL A C 1
ATOM 3121 O O . VAL A 1 410 ? 23.392 9.952 -45.417 1.00 89.81 410 VAL A O 1
ATOM 3124 N N . SER A 1 411 ? 23.133 8.891 -43.465 1.00 89.50 411 SER A N 1
ATOM 3125 C CA . SER A 1 411 ? 24.459 8.267 -43.504 1.00 89.50 411 SER A CA 1
ATOM 3126 C C . SER A 1 411 ? 24.662 7.374 -44.727 1.00 89.50 411 SER A C 1
ATOM 3128 O O . SER A 1 411 ? 25.737 7.414 -45.318 1.00 89.50 411 SER A O 1
ATOM 3130 N N . LEU A 1 412 ? 23.642 6.628 -45.160 1.00 92.25 412 LEU A N 1
ATOM 3131 C CA . LEU A 1 412 ? 23.701 5.801 -46.366 1.00 92.25 412 LEU A CA 1
ATOM 3132 C C . LEU A 1 412 ? 23.996 6.645 -47.611 1.00 92.25 412 LEU A C 1
ATOM 3134 O O . LEU A 1 412 ? 24.871 6.289 -48.399 1.00 92.25 412 LEU A O 1
ATOM 3138 N N . VAL A 1 413 ? 23.324 7.792 -47.763 1.00 91.69 413 VAL A N 1
ATOM 3139 C CA . VAL A 1 413 ? 23.585 8.729 -48.869 1.00 91.69 413 VAL A CA 1
ATOM 3140 C C . VAL A 1 413 ? 25.036 9.222 -48.838 1.00 91.69 413 VAL A C 1
ATOM 3142 O O . VAL A 1 413 ? 25.688 9.278 -49.883 1.00 91.69 413 VAL A O 1
ATOM 3145 N N . LEU A 1 414 ? 25.576 9.529 -47.653 1.00 88.56 414 LEU A N 1
ATOM 3146 C CA . LEU A 1 414 ? 26.967 9.975 -47.510 1.00 88.56 414 LEU A CA 1
ATOM 3147 C C . LEU A 1 414 ? 27.976 8.872 -47.832 1.00 88.56 414 LEU A C 1
ATOM 3149 O O . LEU A 1 414 ? 28.985 9.151 -48.475 1.00 88.56 414 LEU A O 1
ATOM 3153 N N . VAL A 1 415 ? 27.704 7.633 -47.420 1.00 91.50 415 VAL A N 1
ATOM 3154 C CA . VAL A 1 415 ? 28.563 6.480 -47.718 1.00 91.50 415 VAL A CA 1
ATOM 3155 C C . VAL A 1 415 ? 28.586 6.202 -49.216 1.00 91.50 415 VAL A C 1
ATOM 3157 O O . VAL A 1 415 ? 29.663 6.058 -49.786 1.00 91.50 415 VAL A O 1
ATOM 3160 N N . LEU A 1 416 ? 27.427 6.205 -49.881 1.00 93.88 416 LEU A N 1
ATOM 3161 C CA . LEU A 1 416 ? 27.347 6.047 -51.337 1.00 93.88 416 LEU A CA 1
ATOM 3162 C C . LEU A 1 416 ? 28.127 7.146 -52.066 1.00 93.88 416 LEU A C 1
ATOM 3164 O O . LEU A 1 416 ? 28.863 6.868 -53.013 1.00 93.88 416 LEU A O 1
ATOM 3168 N N . TYR A 1 417 ? 28.027 8.389 -51.592 1.00 92.12 417 TYR A N 1
ATOM 3169 C CA . TYR A 1 417 ? 28.798 9.499 -52.141 1.00 92.12 417 TYR A CA 1
ATOM 3170 C C . TYR A 1 417 ? 30.311 9.345 -51.890 1.00 92.12 417 TYR A C 1
ATOM 3172 O O . TYR A 1 417 ? 31.111 9.549 -52.802 1.00 92.12 417 TYR A O 1
ATOM 3180 N N . GLY A 1 418 ? 30.716 8.939 -50.684 1.00 90.88 418 GLY A N 1
ATOM 3181 C CA . GLY A 1 418 ? 32.111 8.662 -50.337 1.00 90.88 418 GLY A CA 1
ATOM 3182 C C . GLY A 1 418 ? 32.712 7.534 -51.179 1.00 90.88 418 GLY A C 1
ATOM 3183 O O . GLY A 1 418 ? 33.823 7.679 -51.687 1.00 90.88 418 GLY A O 1
ATOM 3184 N N . LEU A 1 419 ? 31.955 6.457 -51.405 1.00 92.94 419 LEU A N 1
ATOM 3185 C CA . LEU A 1 419 ? 32.328 5.350 -52.291 1.00 92.94 419 LEU A CA 1
ATOM 3186 C C . LEU A 1 419 ? 32.462 5.803 -53.749 1.00 92.94 419 LEU A C 1
ATOM 3188 O O . LEU A 1 419 ? 33.417 5.422 -54.423 1.00 92.94 419 LEU A O 1
ATOM 3192 N N . MET A 1 420 ? 31.560 6.662 -54.233 1.00 94.69 420 MET A N 1
ATOM 3193 C CA . MET A 1 420 ? 31.675 7.254 -55.569 1.00 94.69 420 MET A CA 1
ATOM 3194 C C . MET A 1 420 ? 32.958 8.092 -55.702 1.00 94.69 420 MET A C 1
ATOM 3196 O O . MET A 1 420 ? 33.657 7.989 -56.711 1.00 94.69 420 MET A O 1
ATOM 3200 N N . CYS A 1 421 ? 33.300 8.892 -54.686 1.00 92.19 421 CYS A N 1
ATOM 3201 C CA . CYS A 1 421 ? 34.555 9.645 -54.646 1.00 92.19 421 CYS A CA 1
ATOM 3202 C C . CYS A 1 421 ? 35.781 8.724 -54.609 1.00 92.19 421 CYS A C 1
ATOM 3204 O O . CYS A 1 421 ? 36.728 8.964 -55.353 1.00 92.19 421 CYS A O 1
ATOM 3206 N N . LEU A 1 422 ? 35.753 7.656 -53.805 1.00 92.31 422 LEU A N 1
ATOM 3207 C CA . LEU A 1 422 ? 36.819 6.652 -53.752 1.00 92.31 422 LEU A CA 1
ATOM 3208 C C . LEU A 1 422 ? 37.050 6.019 -55.131 1.00 92.31 422 LEU A C 1
ATOM 3210 O O . LEU A 1 422 ? 38.183 5.965 -55.606 1.00 92.31 422 LEU A O 1
ATOM 3214 N N . TRP A 1 423 ? 35.971 5.617 -55.808 1.00 94.62 423 TRP A N 1
ATOM 3215 C CA . TRP A 1 423 ? 36.041 5.034 -57.147 1.00 94.62 423 TRP A CA 1
ATOM 3216 C C . TRP A 1 423 ? 36.641 6.003 -58.173 1.00 94.62 423 TRP A C 1
ATOM 3218 O O . TRP A 1 423 ? 37.460 5.604 -58.996 1.00 94.62 423 TRP A O 1
ATOM 3228 N N . LYS A 1 424 ? 36.289 7.294 -58.099 1.00 92.56 424 LYS A N 1
ATOM 3229 C CA . LYS A 1 424 ? 36.857 8.332 -58.975 1.00 92.56 424 LYS A CA 1
ATOM 3230 C C . LYS A 1 424 ? 38.305 8.689 -58.642 1.00 92.56 424 LYS A C 1
ATOM 3232 O O . LYS A 1 424 ? 39.052 9.040 -59.549 1.00 92.56 424 LYS A O 1
ATOM 3237 N N . ASN A 1 425 ? 38.706 8.607 -57.376 1.00 89.12 425 ASN A N 1
ATOM 3238 C CA . ASN A 1 425 ? 40.082 8.862 -56.956 1.00 89.12 425 ASN A CA 1
ATOM 3239 C C . ASN A 1 425 ? 41.032 7.719 -57.339 1.00 89.12 425 ASN A C 1
ATOM 3241 O O . ASN A 1 425 ? 42.232 7.960 -57.471 1.00 89.12 425 ASN A O 1
ATOM 3245 N N . GLY A 1 426 ? 40.519 6.493 -57.481 1.00 89.38 426 GLY A N 1
ATOM 3246 C CA . GLY A 1 426 ? 41.308 5.302 -57.814 1.00 89.38 426 GLY A CA 1
ATOM 3247 C C . GLY A 1 426 ? 42.274 4.847 -56.711 1.00 89.38 426 GLY A C 1
ATOM 3248 O O . GLY A 1 426 ? 42.980 3.865 -56.896 1.00 89.38 426 GLY A O 1
ATOM 3249 N N . SER A 1 427 ? 42.310 5.544 -55.572 1.00 86.81 427 SER A N 1
ATOM 3250 C CA . SER A 1 427 ? 43.132 5.225 -54.405 1.00 86.81 427 SER A CA 1
ATOM 3251 C C . SER A 1 427 ? 42.457 5.735 -53.133 1.00 86.81 427 SER A C 1
ATOM 3253 O O . SER A 1 427 ? 41.685 6.699 -53.169 1.00 86.81 427 SER A O 1
ATOM 3255 N N . THR A 1 428 ? 42.747 5.084 -52.008 1.00 87.88 428 THR A N 1
ATOM 3256 C CA . THR A 1 428 ? 42.295 5.503 -50.683 1.00 87.88 428 THR A CA 1
ATOM 3257 C C . THR A 1 428 ? 43.061 6.742 -50.234 1.00 87.88 428 THR A C 1
ATOM 3259 O O . THR A 1 428 ? 44.285 6.724 -50.185 1.00 87.88 428 THR A O 1
ATOM 3262 N N . ALA A 1 429 ? 42.347 7.797 -49.839 1.00 78.69 429 ALA A N 1
ATOM 3263 C CA . ALA A 1 429 ? 42.925 8.937 -49.132 1.00 78.69 429 ALA A CA 1
ATOM 3264 C C . ALA A 1 429 ? 43.670 8.505 -47.858 1.00 78.69 429 ALA A C 1
ATOM 3266 O O . ALA A 1 429 ? 43.046 8.229 -46.833 1.00 78.69 429 ALA A O 1
ATOM 3267 N N . VAL A 1 430 ? 44.998 8.481 -47.937 1.00 80.12 430 VAL A N 1
ATOM 3268 C CA . VAL A 1 430 ? 45.905 8.419 -46.790 1.00 80.12 430 VAL A CA 1
ATOM 3269 C C . VAL A 1 430 ? 46.548 9.800 -46.683 1.00 80.12 430 VAL A C 1
ATOM 3271 O O . VAL A 1 430 ? 47.172 10.269 -47.630 1.00 80.12 430 VAL A O 1
ATOM 3274 N N . PHE A 1 431 ? 46.333 10.501 -45.569 1.00 72.50 431 PHE A N 1
ATOM 3275 C CA . PHE A 1 431 ? 46.878 11.847 -45.350 1.00 72.50 431 PHE A CA 1
ATOM 3276 C C . PHE A 1 431 ? 48.249 11.795 -44.674 1.00 72.50 431 PHE A C 1
ATOM 3278 O O . PHE A 1 431 ? 48.491 12.494 -43.693 1.00 72.50 431 PHE A O 1
ATOM 3285 N N . ASP A 1 432 ? 49.145 10.972 -45.207 1.00 77.56 432 ASP A N 1
ATOM 3286 C CA . ASP A 1 432 ? 50.540 11.006 -44.787 1.00 77.56 432 ASP A CA 1
ATOM 3287 C C . ASP A 1 432 ? 51.247 12.188 -45.451 1.00 77.56 432 ASP A C 1
ATOM 3289 O O . ASP A 1 432 ? 50.889 12.611 -46.554 1.00 77.56 432 ASP A O 1
ATOM 3293 N N . LEU A 1 433 ? 52.255 12.742 -44.774 1.00 70.38 433 LEU A N 1
ATOM 3294 C CA . LEU A 1 433 ? 53.008 13.903 -45.261 1.00 70.38 433 LEU A CA 1
ATOM 3295 C C . LEU A 1 433 ? 53.562 13.659 -46.675 1.00 70.38 433 LEU A C 1
ATOM 3297 O O . LEU A 1 433 ? 53.489 14.540 -47.528 1.00 70.38 433 LEU A O 1
ATOM 3301 N N . GLU A 1 434 ? 54.055 12.447 -46.929 1.00 75.38 434 GLU A N 1
ATOM 3302 C CA . GLU A 1 434 ? 54.545 12.002 -48.235 1.00 75.38 434 GLU A CA 1
ATOM 3303 C C . GLU A 1 434 ? 53.453 12.089 -49.307 1.00 75.38 434 GLU A C 1
ATOM 3305 O O . GLU A 1 434 ? 53.665 12.676 -50.367 1.00 75.38 434 GLU A O 1
ATOM 3310 N N . HIS A 1 435 ? 52.244 11.628 -48.986 1.00 69.88 435 HIS A N 1
ATOM 3311 C CA . HIS A 1 435 ? 51.109 11.674 -49.899 1.00 69.88 435 HIS A CA 1
ATOM 3312 C C . HIS A 1 435 ? 50.602 13.105 -50.116 1.00 69.88 435 HIS A C 1
ATOM 3314 O O . HIS A 1 435 ? 50.201 13.469 -51.219 1.00 69.88 435 HIS A O 1
ATOM 3320 N N . ILE A 1 436 ? 50.653 13.964 -49.093 1.00 69.56 436 ILE A N 1
ATOM 3321 C CA . ILE A 1 436 ? 50.327 15.390 -49.236 1.00 69.56 436 ILE A CA 1
ATOM 3322 C C . ILE A 1 436 ? 51.324 16.062 -50.188 1.00 69.56 436 ILE A C 1
ATOM 3324 O O . ILE A 1 436 ? 50.901 16.819 -51.063 1.00 69.56 436 ILE A O 1
ATOM 3328 N N . VAL A 1 437 ? 52.623 15.777 -50.062 1.00 72.06 437 VAL A N 1
ATOM 3329 C CA . VAL A 1 437 ? 53.664 16.319 -50.952 1.00 72.06 437 VAL A CA 1
ATOM 3330 C C . VAL A 1 437 ? 53.493 15.794 -52.379 1.00 72.06 437 VAL A C 1
ATOM 3332 O O . VAL A 1 437 ? 53.523 16.592 -53.314 1.00 72.06 437 VAL A O 1
ATOM 3335 N N . GLU A 1 438 ? 53.232 14.498 -52.551 1.00 75.81 438 GLU A N 1
ATOM 3336 C CA . GLU A 1 438 ? 52.975 13.869 -53.853 1.00 75.81 438 GLU A CA 1
ATOM 3337 C C . GLU A 1 438 ? 51.731 14.455 -54.543 1.00 75.81 438 GLU A C 1
ATOM 3339 O O . GLU A 1 438 ? 51.747 14.810 -55.721 1.00 75.81 438 GLU A O 1
ATOM 3344 N N . MET A 1 439 ? 50.639 14.643 -53.804 1.00 68.50 439 MET A N 1
ATOM 3345 C CA . MET A 1 439 ? 49.420 15.234 -54.358 1.00 68.50 439 MET A CA 1
ATOM 3346 C C . MET A 1 439 ? 49.570 16.720 -54.668 1.00 68.50 439 MET A C 1
ATOM 3348 O O . MET A 1 439 ? 48.957 17.225 -55.611 1.00 68.50 439 MET A O 1
ATOM 3352 N N . THR A 1 440 ? 50.389 17.423 -53.888 1.00 67.00 440 THR A N 1
ATOM 3353 C CA . THR A 1 440 ? 50.685 18.836 -54.125 1.00 67.00 440 THR A CA 1
ATOM 3354 C C . THR A 1 440 ? 51.600 19.001 -55.340 1.00 67.00 440 THR A C 1
ATOM 3356 O O . THR A 1 440 ? 51.390 19.928 -56.122 1.00 67.00 440 THR A O 1
ATOM 3359 N N . SER A 1 441 ? 52.549 18.085 -55.562 1.00 69.38 441 SER A N 1
ATOM 3360 C CA . SER A 1 441 ? 53.443 18.100 -56.728 1.00 69.38 441 SER A CA 1
ATOM 3361 C C . SER A 1 441 ? 52.737 17.698 -58.029 1.00 69.38 441 SER A C 1
ATOM 3363 O O . SER A 1 441 ? 53.045 18.252 -59.083 1.00 69.38 441 SER A O 1
ATOM 3365 N N . ALA A 1 442 ? 51.730 16.819 -57.966 1.00 67.56 442 ALA A N 1
ATOM 3366 C CA . ALA A 1 442 ? 50.910 16.431 -59.118 1.00 67.56 442 ALA A CA 1
ATOM 3367 C C . ALA A 1 442 ? 49.842 17.477 -59.519 1.00 67.56 442 ALA A C 1
ATOM 3369 O O . ALA A 1 442 ? 49.185 17.342 -60.556 1.00 67.56 442 ALA A O 1
ATOM 3370 N N . SER A 1 443 ? 49.640 18.530 -58.719 1.00 67.00 443 SER A N 1
ATOM 3371 C CA . SER A 1 443 ? 48.642 19.565 -58.997 1.00 67.00 443 SER A CA 1
ATOM 3372 C C . SER A 1 443 ? 49.090 20.502 -60.125 1.00 67.00 443 SER A C 1
ATOM 3374 O O . SER A 1 443 ? 50.006 21.313 -59.965 1.00 67.00 443 SER A O 1
ATOM 3376 N N . LYS A 1 444 ? 48.370 20.467 -61.257 1.00 64.38 444 LYS A N 1
ATOM 3377 C CA . LYS A 1 444 ? 48.582 21.381 -62.399 1.00 64.38 444 LYS A CA 1
ATOM 3378 C C . LYS A 1 444 ? 48.566 22.861 -61.997 1.00 64.38 444 LYS A C 1
ATOM 3380 O O . LYS A 1 444 ? 49.320 23.645 -62.563 1.00 64.38 444 LYS A O 1
ATOM 3385 N N . GLY A 1 445 ? 47.760 23.236 -61.000 1.00 66.25 445 GLY A N 1
ATOM 3386 C CA . GLY A 1 445 ? 47.655 24.622 -60.536 1.00 66.25 445 GLY A CA 1
ATOM 3387 C C . GLY A 1 445 ? 48.889 25.112 -59.777 1.00 66.25 445 GLY A C 1
ATOM 3388 O O . GLY A 1 445 ? 49.246 26.287 -59.879 1.00 66.25 445 GLY A O 1
ATOM 3389 N N . LEU A 1 446 ? 49.568 24.218 -59.046 1.00 60.47 446 LEU A N 1
ATOM 3390 C CA . LEU A 1 446 ? 50.834 24.548 -58.394 1.00 60.47 446 LEU A CA 1
ATOM 3391 C C . LEU A 1 446 ? 51.945 24.675 -59.434 1.00 60.47 446 LEU A C 1
ATOM 3393 O O . LEU A 1 446 ? 52.755 25.590 -59.344 1.00 60.47 446 LEU A O 1
ATOM 3397 N N . HIS A 1 447 ? 51.936 23.811 -60.453 1.00 66.12 447 HIS A N 1
ATOM 3398 C CA . HIS A 1 447 ? 52.897 23.896 -61.543 1.00 66.12 447 HIS A CA 1
ATOM 3399 C C . HIS A 1 447 ? 52.726 25.192 -62.353 1.00 66.12 447 HIS A C 1
ATOM 3401 O O . HIS A 1 447 ? 53.711 25.888 -62.574 1.00 66.12 447 HIS A O 1
ATOM 3407 N N . GLU A 1 448 ? 51.496 25.594 -62.698 1.00 67.75 448 GLU A N 1
ATOM 3408 C CA . GLU A 1 448 ? 51.220 26.892 -63.343 1.00 67.75 448 GLU A CA 1
ATOM 3409 C C . GLU A 1 448 ? 51.620 28.089 -62.467 1.00 67.75 448 GLU A C 1
ATOM 3411 O O . GLU A 1 448 ? 52.185 29.063 -62.971 1.00 67.75 448 GLU A O 1
ATOM 3416 N N . SER A 1 449 ? 51.375 28.009 -61.154 1.00 58.81 449 SER A N 1
ATOM 3417 C CA . SER A 1 449 ? 51.723 29.075 -60.200 1.00 58.81 449 SER A CA 1
ATOM 3418 C C . SER A 1 449 ? 53.229 29.161 -59.922 1.00 58.81 449 SER A C 1
ATOM 3420 O O . SER A 1 449 ? 53.744 30.252 -59.693 1.00 58.81 449 SER A O 1
ATOM 3422 N N . ALA A 1 450 ? 53.945 28.033 -59.966 1.00 64.19 450 ALA A N 1
ATOM 3423 C CA . ALA A 1 450 ? 55.401 27.975 -59.853 1.00 64.19 450 ALA A CA 1
ATOM 3424 C C . ALA A 1 450 ? 56.099 28.475 -61.126 1.00 64.19 450 ALA A C 1
ATOM 3426 O O . ALA A 1 450 ? 57.175 29.059 -61.042 1.00 64.19 450 ALA A O 1
ATOM 3427 N N . VAL A 1 451 ? 55.485 28.272 -62.298 1.00 71.38 451 VAL A N 1
ATOM 3428 C CA . VAL A 1 451 ? 56.014 28.743 -63.589 1.00 71.38 451 VAL A CA 1
ATOM 3429 C C . VAL A 1 451 ? 55.799 30.252 -63.774 1.00 71.38 451 VAL A C 1
ATOM 3431 O O . VAL A 1 451 ? 56.631 30.909 -64.393 1.00 71.38 451 VAL A O 1
ATOM 3434 N N . HIS A 1 452 ? 54.742 30.833 -63.193 1.00 59.84 452 HIS A N 1
ATOM 3435 C CA . HIS A 1 452 ? 54.492 32.280 -63.221 1.00 59.84 452 HIS A CA 1
ATOM 3436 C C . HIS A 1 452 ? 54.312 32.849 -61.811 1.00 59.84 452 HIS A C 1
ATOM 3438 O O . HIS A 1 452 ? 53.195 33.233 -61.437 1.00 59.84 452 HIS A O 1
ATOM 3444 N N . PRO A 1 453 ? 55.388 32.948 -61.013 1.00 54.38 453 PRO A N 1
ATOM 3445 C CA . PRO A 1 453 ? 55.279 33.481 -59.673 1.00 54.38 453 PRO A CA 1
ATOM 3446 C C . PRO A 1 453 ? 54.997 34.984 -59.750 1.00 54.38 453 PRO A C 1
ATOM 3448 O O . PRO A 1 453 ? 55.894 35.820 -59.862 1.00 54.38 453 PRO A O 1
ATOM 3451 N N . ARG A 1 454 ? 53.718 35.358 -59.680 1.00 53.25 454 ARG A N 1
ATOM 3452 C CA . ARG A 1 454 ? 53.316 36.729 -59.370 1.00 53.25 454 ARG A CA 1
ATOM 3453 C C . ARG A 1 454 ? 53.555 36.944 -57.883 1.00 53.25 454 ARG A C 1
ATOM 3455 O O . ARG A 1 454 ? 52.628 36.868 -57.080 1.00 53.25 454 ARG A O 1
ATOM 3462 N N . PHE A 1 455 ? 54.806 37.201 -57.515 1.00 55.72 455 PHE A N 1
ATOM 3463 C CA . PHE A 1 455 ? 55.117 37.781 -56.218 1.00 55.72 455 PHE A CA 1
ATOM 3464 C C . PHE A 1 455 ? 54.543 39.199 -56.205 1.00 55.72 455 PHE A C 1
ATOM 3466 O O . PHE A 1 455 ? 55.198 40.164 -56.589 1.00 55.72 455 PHE A O 1
ATOM 3473 N N . GLY A 1 456 ? 53.273 39.322 -55.819 1.00 52.94 456 GLY A N 1
ATOM 3474 C CA . GLY A 1 456 ? 52.745 40.601 -55.384 1.00 52.94 456 GLY A CA 1
ATOM 3475 C C . GLY A 1 456 ? 53.603 41.057 -54.213 1.00 52.94 456 GLY A C 1
ATOM 3476 O O . GLY A 1 456 ? 53.761 40.319 -53.242 1.00 52.94 456 GLY A O 1
ATOM 3477 N N . SER A 1 457 ? 54.180 42.249 -54.318 1.00 54.50 457 SER A N 1
ATOM 3478 C CA . SER A 1 457 ? 54.917 42.931 -53.256 1.00 54.50 457 SER A CA 1
ATOM 3479 C C . SER A 1 457 ? 53.966 43.360 -52.132 1.00 54.50 457 SER A C 1
ATOM 3481 O O . SER A 1 457 ? 53.858 44.536 -51.803 1.00 54.50 457 SER A O 1
ATOM 3483 N N . THR A 1 458 ? 53.199 42.425 -51.576 1.00 49.56 458 THR A N 1
ATOM 3484 C CA . THR A 1 458 ? 52.453 42.633 -50.340 1.00 49.56 458 THR A CA 1
ATOM 3485 C C . THR A 1 458 ? 53.452 42.524 -49.193 1.00 49.56 458 THR A C 1
ATOM 3487 O O . THR A 1 458 ? 53.944 41.419 -48.945 1.00 49.56 458 THR A O 1
ATOM 3490 N N . PRO A 1 459 ? 53.792 43.633 -48.512 1.00 54.31 459 PRO A N 1
ATOM 3491 C CA . PRO A 1 459 ? 54.736 43.609 -47.407 1.00 54.31 459 PRO A CA 1
ATOM 3492 C C . PRO A 1 459 ? 54.188 42.704 -46.302 1.00 54.31 459 PRO A C 1
ATOM 3494 O O . PRO A 1 459 ? 53.133 42.958 -45.716 1.00 54.31 459 PRO A O 1
ATOM 3497 N N . VAL A 1 460 ? 54.901 41.614 -46.033 1.00 47.88 460 VAL A N 1
ATOM 3498 C CA . VAL A 1 460 ? 54.574 40.697 -44.944 1.00 47.88 460 VAL A CA 1
ATOM 3499 C C . VAL A 1 460 ? 55.065 41.340 -43.652 1.00 47.88 460 VAL A C 1
ATOM 3501 O O . VAL A 1 460 ? 56.253 41.314 -43.341 1.00 47.88 460 VAL A O 1
ATOM 3504 N N . LYS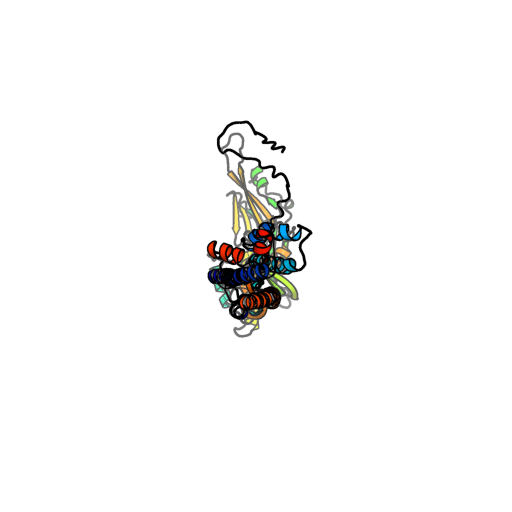 A 1 461 ? 54.149 41.935 -42.884 1.00 51.53 461 LYS A N 1
ATOM 3505 C CA . LYS A 1 461 ? 54.427 42.375 -41.510 1.00 51.53 461 LYS A CA 1
ATOM 3506 C C . LYS A 1 461 ? 54.540 41.140 -40.611 1.00 51.53 461 LYS A C 1
ATOM 3508 O O . LYS A 1 461 ? 53.555 40.682 -40.041 1.00 51.53 461 LYS A O 1
ATOM 3513 N N . GLY A 1 462 ? 55.738 40.568 -40.533 1.00 48.66 462 GLY A N 1
ATOM 3514 C CA . GLY A 1 462 ? 56.065 39.508 -39.583 1.00 48.66 462 GLY A CA 1
ATOM 3515 C C . GLY A 1 462 ? 56.406 40.096 -38.215 1.00 48.66 462 GLY A C 1
ATOM 3516 O O . GLY A 1 462 ? 57.230 41.001 -38.118 1.00 48.66 462 GLY A O 1
ATOM 3517 N N . VAL A 1 463 ? 55.787 39.582 -37.153 1.00 52.84 463 VAL A N 1
ATOM 3518 C CA . VAL A 1 463 ? 56.223 39.828 -35.773 1.00 52.84 463 VAL A CA 1
ATOM 3519 C C . VAL A 1 463 ? 57.029 38.605 -35.348 1.00 52.84 463 VAL A C 1
ATOM 3521 O O . VAL A 1 463 ? 56.463 37.527 -35.177 1.00 52.84 463 VAL A O 1
ATOM 3524 N N . MET A 1 464 ? 58.351 38.744 -35.236 1.00 50.56 464 MET A N 1
ATOM 3525 C CA . MET A 1 464 ? 59.195 37.706 -34.641 1.00 50.56 464 MET A CA 1
ATOM 3526 C C . MET A 1 464 ? 59.065 37.781 -33.121 1.00 50.56 464 MET A C 1
ATOM 3528 O O . MET A 1 464 ? 59.451 38.776 -32.511 1.00 50.56 464 MET A O 1
ATOM 3532 N N . PHE A 1 465 ? 58.542 36.722 -32.512 1.00 47.06 465 PHE A N 1
ATOM 3533 C CA . PHE A 1 465 ? 58.619 36.526 -31.070 1.00 47.06 465 PHE A CA 1
ATOM 3534 C C . PHE A 1 465 ? 59.888 35.724 -30.772 1.00 47.06 465 PHE A C 1
ATOM 3536 O O . PHE A 1 465 ? 60.016 34.579 -31.198 1.00 47.06 465 PHE A O 1
ATOM 3543 N N . SER A 1 466 ? 60.851 36.359 -30.102 1.00 51.19 466 SER A N 1
ATOM 3544 C CA . SER A 1 466 ? 62.046 35.692 -29.581 1.00 51.19 466 SER A CA 1
ATOM 3545 C C . SER A 1 466 ? 61.719 35.126 -28.203 1.00 51.19 466 SER A C 1
ATOM 3547 O O . SER A 1 466 ? 61.293 35.865 -27.316 1.00 51.19 466 SER A O 1
ATOM 3549 N N . ASP A 1 467 ? 61.897 33.819 -28.030 1.00 52.28 467 ASP A N 1
ATOM 3550 C CA . ASP A 1 467 ? 61.421 33.053 -26.873 1.00 52.28 467 ASP A CA 1
ATOM 3551 C C . ASP A 1 467 ? 62.352 33.155 -25.647 1.00 52.28 467 ASP A C 1
ATOM 3553 O O . ASP A 1 467 ? 62.676 32.175 -24.976 1.00 52.28 467 ASP A O 1
ATOM 3557 N N . ARG A 1 468 ? 62.845 34.363 -25.347 1.00 48.69 468 ARG A N 1
ATOM 3558 C CA . ARG A 1 468 ? 63.542 34.637 -24.087 1.00 48.69 468 ARG A CA 1
ATOM 3559 C C . ARG A 1 468 ? 63.017 35.906 -23.449 1.00 48.69 468 ARG A C 1
ATOM 3561 O O . ARG A 1 468 ? 63.097 36.985 -24.022 1.00 48.69 468 ARG A O 1
ATOM 3568 N N . VAL A 1 469 ? 62.514 35.712 -22.232 1.00 60.88 469 VAL A N 1
ATOM 3569 C CA . VAL A 1 469 ? 62.184 36.693 -21.195 1.00 60.88 469 VAL A CA 1
ATOM 3570 C C . VAL A 1 469 ? 63.052 37.947 -21.317 1.00 60.88 469 VAL A C 1
ATOM 3572 O O . VAL A 1 469 ? 64.153 37.956 -20.795 1.00 60.88 469 VAL A O 1
ATOM 3575 N N . PHE A 1 470 ? 62.570 38.980 -22.011 1.00 50.75 470 PHE A N 1
ATOM 3576 C CA . PHE A 1 470 ? 62.900 40.388 -21.776 1.00 50.75 470 PHE A CA 1
ATOM 3577 C C . PHE A 1 470 ? 61.913 41.295 -22.528 1.00 50.75 470 PHE A C 1
ATOM 3579 O O . PHE A 1 470 ? 61.554 41.086 -23.684 1.00 50.75 470 PHE A O 1
ATOM 3586 N N . THR A 1 471 ? 61.459 42.322 -21.821 1.00 53.88 471 THR A N 1
ATOM 3587 C CA . THR A 1 471 ? 60.505 43.355 -22.226 1.00 53.88 471 THR A CA 1
ATOM 3588 C C . THR A 1 471 ? 61.094 44.308 -23.272 1.00 53.88 471 THR A C 1
ATOM 3590 O O . THR A 1 471 ? 61.660 45.333 -22.911 1.00 53.88 471 THR A O 1
ATOM 3593 N N . SER A 1 472 ? 60.955 44.014 -24.567 1.00 55.41 472 SER A N 1
ATOM 3594 C CA . SER A 1 472 ? 60.782 45.047 -25.609 1.00 55.41 472 SER A CA 1
ATOM 3595 C C . SER A 1 472 ? 60.389 44.422 -26.952 1.00 55.41 472 SER A C 1
ATOM 3597 O O . SER A 1 472 ? 61.074 43.553 -27.483 1.00 55.41 472 SER A O 1
ATOM 3599 N N . ALA A 1 473 ? 59.261 44.864 -27.512 1.00 50.69 473 ALA A N 1
ATOM 3600 C CA . ALA A 1 473 ? 58.836 44.478 -28.853 1.00 50.69 473 ALA A CA 1
ATOM 3601 C C . ALA A 1 473 ? 59.598 45.321 -29.887 1.00 50.69 473 ALA A C 1
ATOM 3603 O O . ALA A 1 473 ? 59.343 46.518 -30.022 1.00 50.69 473 ALA A O 1
ATOM 3604 N N . VAL A 1 474 ? 60.526 44.710 -30.625 1.00 55.19 474 VAL A N 1
ATOM 3605 C CA . VAL A 1 474 ? 61.193 45.369 -31.756 1.00 55.19 474 VAL A CA 1
ATOM 3606 C C . VAL A 1 474 ? 60.296 45.254 -32.985 1.00 55.19 474 VAL A C 1
ATOM 3608 O O . VAL A 1 474 ? 60.053 44.168 -33.508 1.00 55.19 474 VAL A O 1
ATOM 3611 N N . LYS A 1 475 ? 59.778 46.395 -33.443 1.00 49.34 475 LYS A N 1
ATOM 3612 C CA . LYS A 1 475 ? 58.984 46.502 -34.668 1.00 49.34 475 LYS A CA 1
ATOM 3613 C C . LYS A 1 475 ? 59.950 46.653 -35.847 1.00 49.34 475 LYS A C 1
ATOM 3615 O O . LYS A 1 475 ? 60.528 47.718 -36.034 1.00 49.34 475 LYS A O 1
ATOM 3620 N N . LEU A 1 476 ? 60.150 45.585 -36.614 1.00 49.06 476 LEU A N 1
ATOM 3621 C CA . LEU A 1 476 ? 60.879 45.645 -37.882 1.00 49.06 476 LEU A CA 1
ATOM 3622 C C . LEU A 1 476 ? 59.976 46.299 -38.934 1.00 49.06 476 LEU A C 1
ATOM 3624 O O . LEU A 1 476 ? 59.020 45.686 -39.405 1.00 49.06 476 LEU A O 1
ATOM 3628 N N . ASP A 1 477 ? 60.263 47.556 -39.267 1.00 46.66 477 ASP A N 1
ATOM 3629 C CA . ASP A 1 477 ? 59.656 48.254 -40.400 1.00 46.66 477 ASP A CA 1
ATOM 3630 C C . ASP A 1 477 ? 60.632 48.166 -41.578 1.00 46.66 477 ASP A C 1
ATOM 3632 O O . ASP A 1 477 ? 61.611 48.907 -41.660 1.00 46.66 477 ASP A O 1
ATOM 3636 N N . VAL A 1 478 ? 60.424 47.183 -42.455 1.00 51.19 478 VAL A N 1
ATOM 3637 C CA . VAL A 1 47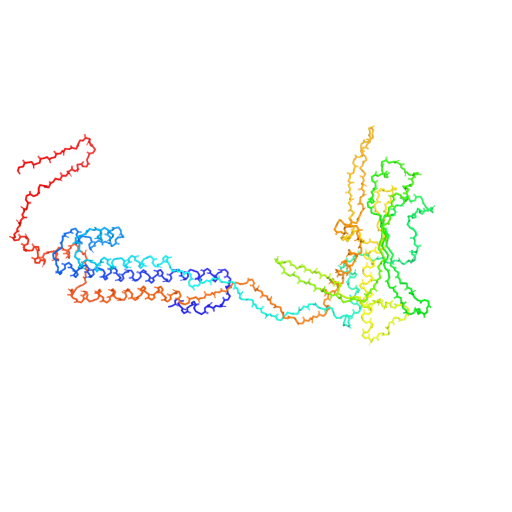8 ? 61.201 47.056 -43.692 1.00 51.19 478 VAL A CA 1
ATOM 3638 C C . VAL A 1 478 ? 60.471 47.852 -44.767 1.00 51.19 478 VAL A C 1
ATOM 3640 O O . VAL A 1 478 ? 59.632 47.316 -45.485 1.00 51.19 478 VAL A O 1
ATOM 3643 N N . ASN A 1 479 ? 60.774 49.147 -44.852 1.00 45.06 479 ASN A N 1
ATOM 3644 C CA . ASN A 1 479 ? 60.457 49.946 -46.030 1.00 45.06 479 ASN A CA 1
ATOM 3645 C C . ASN A 1 479 ? 61.600 49.801 -47.037 1.00 45.06 479 ASN A C 1
ATOM 3647 O O . ASN A 1 479 ? 62.686 50.352 -46.837 1.00 45.06 479 ASN A O 1
ATOM 3651 N N . ARG A 1 480 ? 61.340 49.078 -48.125 1.00 46.53 480 ARG A N 1
ATOM 3652 C CA . ARG A 1 480 ? 62.013 49.307 -49.401 1.00 46.53 480 ARG A CA 1
ATOM 3653 C C . ARG A 1 480 ? 61.073 49.034 -50.556 1.00 46.53 480 ARG A C 1
ATOM 3655 O O . ARG A 1 480 ? 60.436 47.959 -50.533 1.00 46.53 480 ARG A O 1
#

pLDDT: mean 75.54, std 15.6, range [30.61, 95.81]

Secondary structure (DSSP, 8-state):
-HHHHHHHTTT-B--SHHHHHHHHHHHHHHHHHHHHHHHHHHHHHHHHHHHHHHHHS---HHHHHHHHS---HHHHHHHHHSTT--HHHHHHHHHHHHHHHHHHHTT----SEEEEEPPPEEEEEEEE---TTTS-GGGHHHHHHHH-S-----------PSSP--TTSS--EEEEEEEEEEEE-S-TT-TT-PEEEEEEEEETTEESHHHHHTT-SS-PPPGGGS-EEEEEEE-EEEEEEEEEEEETTEEEEEEEEEEEEEE-----GGG-PPTTSHHHHHHHHHHHHHHHHHHHH-EEEEEEGGGTEEEEES--GGGSTTEEEEEEEEEE--TTS--EEEEEEEEEE-GGGTT-HHHHHHHHHHHHHHHHHTTT--EEEEEEEE--S-EEEEE-HHHHHHHHHHHHHHHHHHHHHHHHHHHHHSS-----HHHHHHHHHT-HHHHHHHHS--------------SS------------

Organism: NCBI:txid1447944